Protein AF-A0A937N643-F1 (afdb_monomer)

Structure (mmCIF, N/CA/C/O backbone):
data_AF-A0A937N643-F1
#
_entry.id   AF-A0A937N643-F1
#
loop_
_atom_site.group_PDB
_atom_site.id
_atom_site.type_symbol
_atom_site.label_atom_id
_atom_site.label_alt_id
_atom_site.label_comp_id
_atom_site.label_asym_id
_atom_site.label_entity_id
_atom_site.label_seq_id
_atom_site.pdbx_PDB_ins_code
_atom_site.Cartn_x
_atom_site.Cartn_y
_atom_site.Cartn_z
_atom_site.occupancy
_atom_site.B_iso_or_equiv
_atom_site.auth_seq_id
_atom_site.auth_comp_id
_atom_site.auth_asym_id
_atom_site.auth_atom_id
_atom_site.pdbx_PDB_model_num
ATOM 1 N N . MET A 1 1 ? 47.421 -3.187 11.559 1.00 40.44 1 MET A N 1
ATOM 2 C CA . MET A 1 1 ? 47.440 -1.939 10.768 1.00 40.44 1 MET A CA 1
ATOM 3 C C . MET A 1 1 ? 46.103 -1.271 11.014 1.00 40.44 1 MET A C 1
ATOM 5 O O . MET A 1 1 ? 45.097 -1.935 10.811 1.00 40.44 1 MET A O 1
ATOM 9 N N . GLY A 1 2 ? 46.091 -0.077 11.611 1.00 41.62 2 GLY A N 1
ATOM 10 C CA . GLY A 1 2 ? 44.845 0.588 12.007 1.00 41.62 2 GLY A CA 1
ATOM 11 C C . GLY A 1 2 ? 43.976 0.854 10.784 1.00 41.62 2 GLY A C 1
ATOM 12 O O . GLY A 1 2 ? 44.485 1.358 9.787 1.00 41.62 2 GLY A O 1
ATOM 13 N N . VAL A 1 3 ? 42.703 0.467 10.842 1.00 49.59 3 VAL A N 1
ATOM 14 C CA . VAL A 1 3 ? 41.720 0.837 9.821 1.00 49.59 3 VAL A CA 1
ATOM 15 C C . VAL A 1 3 ? 41.585 2.354 9.898 1.00 49.59 3 VAL A C 1
ATOM 17 O O . VAL A 1 3 ? 41.145 2.881 10.917 1.00 49.59 3 VAL A O 1
ATOM 20 N N . THR A 1 4 ? 42.065 3.064 8.882 1.00 60.88 4 THR A N 1
ATOM 21 C CA . THR A 1 4 ? 41.893 4.514 8.787 1.00 60.88 4 THR A CA 1
ATOM 22 C C . THR A 1 4 ? 40.405 4.801 8.615 1.00 60.88 4 THR A C 1
ATOM 24 O O . THR A 1 4 ? 39.794 4.353 7.649 1.00 60.88 4 THR A O 1
ATOM 27 N N . GLU A 1 5 ? 39.820 5.495 9.586 1.00 80.50 5 GLU A N 1
ATOM 28 C CA . GLU A 1 5 ? 38.404 5.862 9.616 1.00 80.50 5 GLU A CA 1
ATOM 29 C C . GLU A 1 5 ? 38.117 6.935 8.549 1.00 80.50 5 GLU A C 1
ATOM 31 O O . GLU A 1 5 ? 38.726 8.011 8.579 1.00 80.50 5 GLU A O 1
ATOM 36 N N . LEU A 1 6 ? 37.221 6.639 7.600 1.00 92.75 6 LEU A N 1
ATOM 37 C CA . LEU A 1 6 ? 36.897 7.528 6.477 1.00 92.75 6 LEU A CA 1
ATOM 38 C C . LEU A 1 6 ? 36.229 8.809 6.986 1.00 92.75 6 LEU A C 1
ATOM 40 O O . LEU A 1 6 ? 35.323 8.748 7.813 1.00 92.75 6 LEU A O 1
ATOM 44 N N . GLN A 1 7 ? 36.640 9.973 6.493 1.00 95.75 7 GLN A N 1
ATOM 45 C CA . GLN A 1 7 ? 36.078 11.261 6.907 1.00 95.75 7 GLN A CA 1
ATOM 46 C C . GLN A 1 7 ? 35.069 11.769 5.873 1.00 95.75 7 GLN A C 1
ATOM 48 O O . GLN A 1 7 ? 35.402 11.909 4.695 1.00 95.75 7 GLN A O 1
ATOM 53 N N . ALA A 1 8 ? 33.856 12.107 6.311 1.00 97.44 8 ALA A N 1
ATOM 54 C CA . ALA A 1 8 ? 32.819 12.688 5.460 1.00 97.44 8 ALA A CA 1
ATOM 55 C C . ALA A 1 8 ? 32.393 14.082 5.942 1.00 97.44 8 ALA A C 1
ATOM 57 O O . ALA A 1 8 ? 32.330 14.345 7.144 1.00 97.44 8 ALA A O 1
ATOM 58 N N . LEU A 1 9 ? 32.074 14.972 5.003 1.00 97.69 9 LEU A N 1
ATOM 59 C CA . LEU A 1 9 ? 31.457 16.270 5.274 1.00 97.69 9 LEU A CA 1
ATOM 60 C C . LEU A 1 9 ? 30.093 16.342 4.590 1.00 97.69 9 LEU A C 1
ATOM 62 O O . LEU A 1 9 ? 30.014 16.227 3.369 1.00 97.69 9 LEU A O 1
ATOM 66 N N . VAL A 1 10 ? 29.036 16.566 5.368 1.00 97.06 10 VAL A N 1
ATOM 67 C CA . VAL A 1 10 ? 27.673 16.767 4.860 1.00 97.06 10 VAL A CA 1
ATOM 68 C C . VAL A 1 10 ? 27.317 18.250 4.926 1.00 97.06 10 VAL A C 1
ATOM 70 O O . VAL A 1 10 ? 27.268 18.840 6.007 1.00 97.06 10 VAL A O 1
ATOM 73 N N . VAL A 1 11 ? 27.063 18.856 3.771 1.00 96.69 11 VAL A N 1
ATOM 74 C CA . VAL A 1 11 ? 26.755 20.280 3.617 1.00 96.69 11 VAL A CA 1
ATOM 75 C C . VAL A 1 11 ? 25.336 20.422 3.077 1.00 96.69 11 VAL A C 1
ATOM 77 O O . VAL A 1 11 ? 25.053 20.045 1.945 1.00 96.69 11 VAL A O 1
ATOM 80 N N . ASP A 1 12 ? 24.421 20.907 3.903 1.00 92.81 12 ASP A N 1
ATOM 81 C CA . ASP A 1 12 ? 23.005 21.061 3.547 1.00 92.81 12 ASP A CA 1
ATOM 82 C C . ASP A 1 12 ? 22.413 22.127 4.469 1.00 92.81 12 ASP A C 1
ATOM 84 O O . ASP A 1 12 ? 22.783 22.169 5.637 1.00 92.81 12 ASP A O 1
ATOM 88 N N . ASP A 1 13 ? 21.520 22.996 4.018 1.00 89.12 13 ASP A N 1
ATOM 89 C CA . ASP A 1 13 ? 20.919 24.012 4.890 1.00 89.12 13 ASP A CA 1
ATOM 90 C C . ASP A 1 13 ? 19.818 23.423 5.790 1.00 89.12 13 ASP A C 1
ATOM 92 O O . ASP A 1 13 ? 19.571 23.924 6.894 1.00 89.12 13 ASP A O 1
ATOM 96 N N . ASP A 1 14 ? 19.251 22.276 5.407 1.00 86.25 14 ASP A N 1
ATOM 97 C CA . ASP A 1 14 ? 18.283 21.525 6.202 1.00 86.25 14 ASP A CA 1
ATOM 98 C C . ASP A 1 14 ? 18.970 20.682 7.299 1.00 86.25 14 ASP A C 1
ATOM 100 O O . ASP A 1 14 ? 19.648 19.679 7.053 1.00 86.25 14 ASP A O 1
ATOM 104 N N . ALA A 1 15 ? 18.743 21.060 8.562 1.00 82.75 15 ALA A N 1
ATOM 105 C CA . ALA A 1 15 ? 19.311 20.384 9.728 1.00 82.75 15 ALA A CA 1
ATOM 106 C C . ALA A 1 15 ? 18.886 18.911 9.876 1.00 82.75 15 ALA A C 1
ATOM 108 O O . ALA A 1 15 ? 19.636 18.114 10.449 1.00 82.75 15 ALA A O 1
ATOM 109 N N . ILE A 1 16 ? 17.698 18.538 9.391 1.00 78.00 16 ILE A N 1
ATOM 110 C CA . ILE A 1 16 ? 17.205 17.157 9.417 1.00 78.00 16 ILE A CA 1
ATOM 111 C C . ILE A 1 16 ? 17.917 16.347 8.333 1.00 78.00 16 ILE A C 1
ATOM 113 O O . ILE A 1 16 ? 18.412 15.257 8.627 1.00 78.00 16 ILE A O 1
ATOM 117 N N . ALA A 1 17 ? 18.039 16.893 7.118 1.00 79.88 17 ALA A N 1
ATOM 118 C CA . ALA A 1 17 ? 18.770 16.249 6.026 1.00 79.88 17 ALA A CA 1
ATOM 119 C C . ALA A 1 17 ? 20.233 15.984 6.411 1.00 79.88 17 ALA A C 1
ATOM 121 O O . ALA A 1 17 ? 20.710 14.857 6.256 1.00 79.88 17 ALA A O 1
ATOM 122 N N . ARG A 1 18 ? 20.909 16.974 7.018 1.00 92.31 18 ARG A N 1
ATOM 123 C CA . ARG A 1 18 ? 22.280 16.810 7.532 1.00 92.31 18 ARG A CA 1
ATOM 124 C C . ARG A 1 18 ? 22.394 15.652 8.519 1.00 92.31 18 ARG A C 1
ATOM 126 O O . ARG A 1 18 ? 23.261 14.799 8.353 1.00 92.31 18 ARG A O 1
ATOM 133 N N . LYS A 1 19 ? 21.525 15.609 9.538 1.00 84.00 19 LYS A N 1
ATOM 134 C CA . LYS A 1 19 ? 21.563 14.571 10.584 1.00 84.00 19 LYS A CA 1
ATOM 135 C C . LYS A 1 19 ? 21.289 13.178 10.029 1.00 84.00 19 LYS A C 1
ATOM 137 O O . LYS A 1 19 ? 21.971 12.234 10.402 1.00 84.00 19 LYS A O 1
ATOM 142 N N . MET A 1 20 ? 20.310 13.057 9.140 1.00 87.12 20 MET A N 1
ATOM 143 C CA . MET A 1 20 ? 19.926 11.786 8.529 1.00 87.12 20 MET A CA 1
ATOM 144 C C . MET A 1 20 ? 21.042 11.210 7.647 1.00 87.12 20 MET A C 1
ATOM 146 O O . MET A 1 20 ? 21.367 10.030 7.767 1.00 87.12 20 MET A O 1
ATOM 150 N N . LEU A 1 21 ? 21.647 12.032 6.782 1.00 88.44 21 LEU A N 1
ATOM 151 C CA . LEU A 1 21 ? 22.746 11.593 5.917 1.00 88.44 21 LEU A CA 1
ATOM 152 C C . LEU A 1 21 ? 24.004 11.272 6.724 1.00 88.44 21 LEU A C 1
ATOM 154 O O . LEU A 1 21 ? 24.638 10.253 6.465 1.00 88.44 21 LEU A O 1
ATOM 158 N N . ALA A 1 22 ? 24.336 12.101 7.720 1.00 91.19 22 ALA A N 1
ATOM 159 C CA . ALA A 1 22 ? 25.453 11.837 8.621 1.00 91.19 22 ALA A CA 1
ATOM 160 C C . ALA A 1 22 ? 25.264 10.505 9.361 1.00 91.19 22 ALA A C 1
ATOM 162 O O . ALA A 1 22 ? 26.161 9.669 9.334 1.00 91.19 22 ALA A O 1
ATOM 163 N N . PHE A 1 23 ? 24.073 10.262 9.922 1.00 85.31 23 PHE A N 1
ATOM 164 C CA . PHE A 1 23 ? 23.756 9.009 10.609 1.00 85.31 23 PHE A CA 1
ATOM 165 C C . PHE A 1 23 ? 23.906 7.789 9.691 1.00 85.31 23 PHE A C 1
ATOM 167 O O . PHE A 1 23 ? 24.500 6.789 10.087 1.00 85.31 23 PHE A O 1
ATOM 174 N N . ALA A 1 24 ? 23.407 7.861 8.454 1.00 83.50 24 ALA A N 1
ATOM 175 C CA . ALA A 1 24 ? 23.521 6.752 7.510 1.00 83.50 24 ALA A CA 1
ATOM 176 C C . ALA A 1 24 ? 24.969 6.488 7.069 1.00 83.50 24 ALA A C 1
ATOM 178 O O . ALA A 1 24 ? 25.379 5.336 6.962 1.00 83.50 24 ALA A O 1
ATOM 179 N N . LEU A 1 25 ? 25.760 7.542 6.854 1.00 91.19 25 LEU A N 1
ATOM 180 C CA . LEU A 1 25 ? 27.188 7.419 6.561 1.00 91.19 25 LEU A CA 1
ATOM 181 C C . LEU A 1 25 ? 27.968 6.846 7.757 1.00 91.19 25 LEU A C 1
ATOM 183 O O . LEU A 1 25 ? 28.865 6.027 7.566 1.00 91.19 25 LEU A O 1
ATOM 187 N N . GLU A 1 26 ? 27.603 7.199 8.989 1.00 91.62 26 GLU A N 1
ATOM 188 C CA . GLU A 1 26 ? 28.202 6.627 10.202 1.00 91.62 26 GLU A CA 1
ATOM 189 C C . GLU A 1 26 ? 27.971 5.114 10.310 1.00 91.62 26 GLU A C 1
ATOM 191 O O . GLU A 1 26 ? 28.903 4.385 10.655 1.00 91.62 26 GLU A O 1
ATOM 196 N N . GLN A 1 27 ? 26.790 4.612 9.918 1.00 85.00 27 GLN A N 1
ATOM 197 C CA . GLN A 1 27 ? 26.537 3.162 9.840 1.00 85.00 27 GLN A CA 1
ATOM 198 C C . GLN A 1 27 ? 27.440 2.456 8.816 1.00 85.00 27 GLN A C 1
ATOM 200 O O . GLN A 1 27 ? 27.743 1.273 8.960 1.00 85.00 27 GLN A O 1
ATOM 205 N N . GLU A 1 28 ? 27.921 3.185 7.808 1.00 87.12 28 GLU A N 1
ATOM 206 C CA . GLU A 1 28 ? 28.845 2.674 6.796 1.00 87.12 28 GLU A CA 1
ATOM 207 C C . GLU A 1 28 ? 30.329 2.865 7.153 1.00 87.12 28 GLU A C 1
ATOM 209 O O . GLU A 1 28 ? 31.206 2.486 6.367 1.00 87.12 28 GLU A O 1
ATOM 214 N N . GLY A 1 29 ? 30.630 3.368 8.355 1.00 87.69 29 GLY A N 1
ATOM 215 C CA . GLY A 1 29 ? 31.992 3.515 8.872 1.00 87.69 29 GLY A CA 1
ATOM 216 C C . GLY A 1 29 ? 32.662 4.848 8.533 1.00 87.69 29 GLY A C 1
ATOM 217 O O . GLY A 1 29 ? 33.891 4.937 8.573 1.00 87.69 29 GLY A O 1
ATOM 218 N N . PHE A 1 30 ? 31.880 5.873 8.187 1.00 94.06 30 PHE A N 1
ATOM 219 C CA . PHE A 1 30 ? 32.375 7.242 8.075 1.00 94.06 30 PHE A CA 1
ATOM 220 C C . PHE A 1 30 ? 32.294 7.969 9.417 1.00 94.06 30 PHE A C 1
ATOM 222 O O . PHE A 1 30 ? 31.338 7.823 10.170 1.00 94.06 30 PHE A O 1
ATOM 229 N N . ARG A 1 31 ? 33.250 8.856 9.670 1.00 95.25 31 ARG A N 1
ATOM 230 C CA . ARG A 1 31 ? 33.128 9.900 10.680 1.00 95.25 31 ARG A CA 1
ATOM 231 C C . ARG A 1 31 ? 32.659 11.184 10.011 1.00 95.25 31 ARG A C 1
ATOM 233 O O . ARG A 1 31 ? 33.364 11.735 9.162 1.00 95.25 31 ARG A O 1
ATOM 240 N N . CYS A 1 32 ? 31.484 11.660 10.405 1.00 95.88 32 CYS A N 1
ATOM 241 C CA . CYS A 1 32 ? 30.815 12.768 9.736 1.00 95.88 32 CYS A CA 1
ATOM 242 C C . CYS A 1 32 ? 30.996 14.100 10.471 1.00 95.88 32 CYS A C 1
ATOM 244 O O . CYS A 1 32 ? 30.775 14.203 11.674 1.00 95.88 32 CYS A O 1
ATOM 246 N N . ASP A 1 33 ? 31.324 15.143 9.714 1.00 96.75 33 ASP A N 1
ATOM 247 C CA . ASP A 1 33 ? 31.067 16.529 10.093 1.00 96.75 33 ASP A CA 1
ATOM 248 C C . ASP A 1 33 ? 29.900 17.089 9.281 1.00 96.75 33 ASP A C 1
ATOM 250 O O . ASP A 1 33 ? 29.585 16.609 8.192 1.00 96.75 33 ASP A O 1
ATOM 254 N N . SER A 1 34 ? 29.302 18.168 9.783 1.00 96.31 34 SER A N 1
ATOM 255 C CA . SER A 1 34 ? 28.207 18.862 9.110 1.00 96.31 34 SER A CA 1
ATOM 256 C C . SER A 1 34 ? 28.478 20.359 8.954 1.00 96.31 34 SER A C 1
ATOM 258 O O . SER A 1 34 ? 29.017 20.968 9.880 1.00 96.31 34 SER A O 1
ATOM 260 N N . ALA A 1 35 ? 28.044 20.961 7.850 1.00 95.19 35 ALA A N 1
ATOM 261 C CA . ALA A 1 35 ? 28.068 22.407 7.611 1.00 95.19 35 ALA A CA 1
ATOM 262 C C . ALA A 1 35 ? 26.730 22.883 7.026 1.00 95.19 35 ALA A C 1
ATOM 264 O O . ALA A 1 35 ? 26.075 22.136 6.307 1.00 95.19 35 ALA A O 1
ATOM 265 N N . GLU A 1 36 ? 26.314 24.108 7.348 1.00 92.38 36 GLU A N 1
ATOM 266 C CA . GLU A 1 36 ? 25.005 24.642 6.917 1.00 92.38 36 GLU A CA 1
ATOM 267 C C . GLU A 1 36 ? 25.047 25.330 5.546 1.00 92.38 36 GLU A C 1
ATOM 269 O O . GLU A 1 36 ? 24.014 25.549 4.921 1.00 92.38 36 GLU A O 1
ATOM 274 N N . ASP A 1 37 ? 26.246 25.683 5.084 1.00 90.94 37 ASP A N 1
ATOM 275 C CA . ASP A 1 37 ? 26.493 26.312 3.794 1.00 90.94 37 ASP A CA 1
ATOM 276 C C . ASP A 1 37 ? 27.933 26.062 3.315 1.00 90.94 37 ASP A C 1
ATOM 278 O O . ASP A 1 37 ? 28.770 25.496 4.031 1.00 90.94 37 ASP A O 1
ATOM 282 N N . GLY A 1 38 ? 28.241 26.510 2.094 1.00 89.62 38 GLY A N 1
ATOM 283 C CA . GLY A 1 38 ? 29.571 26.349 1.518 1.00 89.62 38 GLY A CA 1
ATOM 284 C C . GLY A 1 38 ? 30.685 27.132 2.229 1.00 89.62 38 GLY A C 1
ATOM 285 O O . GLY A 1 38 ? 31.834 26.712 2.152 1.00 89.62 38 GLY A O 1
ATOM 286 N N . LEU A 1 39 ? 30.393 28.226 2.946 1.00 90.31 39 LEU A N 1
ATOM 287 C CA . LEU A 1 39 ? 31.427 28.986 3.668 1.00 90.31 39 LEU A CA 1
ATOM 288 C C . LEU A 1 39 ? 31.867 28.246 4.935 1.00 90.31 39 LEU A C 1
ATOM 290 O O . LEU A 1 39 ? 33.060 28.154 5.230 1.00 90.31 39 LEU A O 1
ATOM 294 N N . GLN A 1 40 ? 30.910 27.681 5.675 1.00 95.31 40 GLN A N 1
ATOM 295 C CA . GLN A 1 40 ? 31.212 26.796 6.798 1.00 95.31 40 GLN A CA 1
ATOM 296 C C . GLN A 1 40 ? 31.934 25.528 6.329 1.00 95.31 40 GLN A C 1
ATOM 298 O O . GLN A 1 40 ? 32.828 25.038 7.026 1.00 95.31 40 GLN A O 1
ATOM 303 N N . ALA A 1 41 ? 31.574 25.009 5.150 1.00 94.50 41 ALA A N 1
ATOM 304 C CA . ALA A 1 41 ? 32.268 23.881 4.544 1.00 94.50 41 ALA A CA 1
ATOM 305 C C . ALA A 1 41 ? 33.738 24.218 4.245 1.00 94.50 41 ALA A C 1
ATOM 307 O O . ALA A 1 41 ? 34.616 23.469 4.671 1.00 94.50 41 ALA A O 1
ATOM 308 N N . ASP A 1 42 ? 34.027 25.365 3.620 1.00 92.31 42 ASP A N 1
ATOM 309 C CA . ASP A 1 42 ? 35.401 25.815 3.343 1.00 92.31 42 ASP A CA 1
ATOM 310 C C . ASP A 1 42 ? 36.243 25.904 4.623 1.00 92.31 42 ASP A C 1
ATOM 312 O O . ASP A 1 42 ? 37.370 25.406 4.676 1.00 92.31 42 ASP A O 1
ATOM 316 N N . ALA A 1 43 ? 35.682 26.485 5.692 1.00 92.62 43 ALA A N 1
ATOM 317 C CA . ALA A 1 43 ? 36.364 26.600 6.980 1.00 92.62 43 ALA A CA 1
ATOM 318 C C . ALA A 1 43 ? 36.733 25.229 7.573 1.00 92.62 43 ALA A C 1
ATOM 320 O O . ALA A 1 43 ? 37.765 25.098 8.232 1.00 92.62 43 ALA A O 1
ATOM 321 N N . LYS A 1 44 ? 35.906 24.204 7.333 1.00 94.31 44 LYS A N 1
ATOM 322 C CA . LYS A 1 44 ? 36.156 22.820 7.755 1.00 94.31 44 LYS A CA 1
ATOM 323 C C . LYS A 1 44 ? 37.165 22.108 6.861 1.00 94.31 44 LYS A C 1
ATOM 325 O O . LYS A 1 44 ? 38.026 21.403 7.383 1.00 94.31 44 LYS A O 1
ATOM 330 N N . ILE A 1 45 ? 37.083 22.301 5.547 1.00 94.50 45 ILE A N 1
ATOM 331 C CA . ILE A 1 45 ? 38.016 21.729 4.564 1.00 94.50 45 ILE A CA 1
ATOM 332 C C . ILE A 1 45 ? 39.432 22.294 4.767 1.00 94.50 45 ILE A C 1
ATOM 334 O O . ILE A 1 45 ? 40.414 21.571 4.632 1.00 94.50 45 ILE A O 1
ATOM 338 N N . ALA A 1 46 ? 39.556 23.556 5.187 1.00 91.25 46 ALA A N 1
ATOM 339 C CA . ALA A 1 46 ? 40.843 24.159 5.534 1.00 91.25 46 ALA A CA 1
ATOM 340 C C . ALA A 1 46 ? 41.498 23.540 6.785 1.00 91.25 46 ALA A C 1
ATOM 342 O O . ALA A 1 46 ? 42.715 23.615 6.947 1.00 91.25 46 ALA A O 1
ATOM 343 N N . GLN A 1 47 ? 40.708 22.943 7.684 1.00 91.00 47 GLN A N 1
ATOM 344 C CA . GLN A 1 47 ? 41.204 22.349 8.931 1.00 91.00 47 GLN A CA 1
ATOM 345 C C . GLN A 1 47 ? 41.614 20.885 8.768 1.00 91.00 47 GLN A C 1
ATOM 347 O O . GLN A 1 47 ? 42.480 20.410 9.503 1.00 91.00 47 GLN A O 1
ATOM 352 N N . ARG A 1 48 ? 40.983 20.152 7.842 1.00 89.88 48 ARG A N 1
ATOM 353 C CA . ARG A 1 48 ? 41.262 18.732 7.607 1.00 89.88 48 ARG A CA 1
ATOM 354 C C . ARG A 1 48 ? 40.800 18.262 6.234 1.00 89.88 48 ARG A C 1
ATOM 356 O O . ARG A 1 48 ? 39.868 18.810 5.655 1.00 89.88 48 ARG A O 1
ATOM 363 N N . ALA A 1 49 ? 41.421 17.184 5.767 1.00 90.69 49 ALA A N 1
ATOM 364 C CA . ALA A 1 49 ? 40.995 16.487 4.563 1.00 90.69 49 ALA A CA 1
ATOM 365 C C . ALA A 1 49 ? 39.757 15.616 4.828 1.00 90.69 49 ALA A C 1
ATOM 367 O O . ALA A 1 49 ? 39.599 15.057 5.916 1.00 90.69 49 ALA A O 1
ATOM 368 N N . TYR A 1 50 ? 38.924 15.481 3.799 1.00 95.50 50 TYR A N 1
ATOM 369 C CA . TYR A 1 50 ? 37.774 14.585 3.760 1.00 95.50 50 TYR A CA 1
ATOM 370 C C . TYR A 1 50 ? 37.962 13.570 2.634 1.00 95.50 50 TYR A C 1
ATOM 372 O O . TYR A 1 50 ? 38.561 13.891 1.610 1.00 95.50 50 TYR A O 1
ATOM 380 N N . ASP A 1 51 ? 37.444 12.360 2.817 1.00 95.31 51 ASP A N 1
ATOM 381 C CA . ASP A 1 51 ? 37.366 11.338 1.770 1.00 95.31 51 ASP A CA 1
ATOM 382 C C . ASP A 1 51 ? 36.098 11.516 0.922 1.00 95.31 51 ASP A C 1
ATOM 384 O O . ASP A 1 51 ? 36.085 11.188 -0.265 1.00 95.31 51 ASP A O 1
ATOM 388 N N . LEU A 1 52 ? 35.044 12.071 1.529 1.00 97.00 52 LEU A N 1
ATOM 389 C CA . LEU A 1 52 ? 33.739 12.310 0.924 1.00 97.00 52 LEU A CA 1
ATOM 390 C C . LEU A 1 52 ? 33.214 13.698 1.307 1.00 97.00 52 LEU A C 1
ATOM 392 O O . LEU A 1 52 ? 33.184 14.056 2.484 1.00 97.00 52 LEU A O 1
ATOM 396 N N . VAL A 1 53 ? 32.722 14.451 0.327 1.00 97.62 53 VAL A N 1
ATOM 397 C CA . VAL A 1 53 ? 31.913 15.650 0.556 1.00 97.62 53 VAL A CA 1
ATOM 398 C C . VAL A 1 53 ? 30.571 15.485 -0.139 1.00 97.62 53 VAL A C 1
ATOM 400 O O . VAL A 1 53 ? 30.499 15.258 -1.346 1.00 97.62 53 VAL A O 1
ATOM 403 N N . VAL A 1 54 ? 29.507 15.615 0.642 1.00 96.50 54 VAL A N 1
ATOM 404 C CA . VAL A 1 54 ? 28.122 15.612 0.181 1.00 96.50 54 VAL A CA 1
ATOM 405 C C . VAL A 1 54 ? 27.605 17.033 0.292 1.00 96.50 54 VAL A C 1
ATOM 407 O O . VAL A 1 54 ? 27.664 17.598 1.380 1.00 96.50 54 VAL A O 1
ATOM 410 N N . THR A 1 55 ? 27.104 17.623 -0.791 1.00 95.50 55 THR A N 1
ATOM 411 C CA . THR A 1 55 ? 26.612 19.009 -0.755 1.00 95.50 55 THR A CA 1
ATOM 412 C C . THR A 1 55 ? 25.270 19.180 -1.449 1.00 95.50 55 THR A C 1
ATOM 414 O O . THR A 1 55 ? 25.077 18.696 -2.565 1.00 95.50 55 THR A O 1
ATOM 417 N N . ASP A 1 56 ? 24.359 19.927 -0.825 1.00 91.69 56 ASP A N 1
ATOM 418 C CA . ASP A 1 56 ? 23.172 20.434 -1.509 1.00 91.69 56 ASP A CA 1
ATOM 419 C C . ASP A 1 56 ? 23.542 21.551 -2.486 1.00 91.69 56 ASP A C 1
ATOM 421 O O . ASP A 1 56 ? 24.446 22.349 -2.243 1.00 91.69 56 ASP A O 1
ATOM 425 N N . LEU A 1 57 ? 22.867 21.587 -3.635 1.00 86.19 57 LEU A N 1
ATOM 426 C CA . LEU A 1 57 ? 23.160 22.547 -4.696 1.00 86.19 57 LEU A CA 1
ATOM 427 C C . LEU A 1 57 ? 22.718 23.974 -4.334 1.00 86.19 57 LEU A C 1
ATOM 429 O O . LEU A 1 57 ? 23.393 24.931 -4.716 1.00 86.19 57 LEU A O 1
ATOM 433 N N . LYS A 1 58 ? 21.611 24.125 -3.597 1.00 82.31 58 LYS A N 1
ATOM 434 C CA . LYS A 1 58 ? 21.007 25.397 -3.184 1.00 82.31 58 LYS A CA 1
ATOM 435 C C . LYS A 1 58 ? 21.058 25.549 -1.668 1.00 82.31 58 LYS A C 1
ATOM 437 O O . LYS A 1 58 ? 20.110 25.258 -0.959 1.00 82.31 58 LYS A O 1
ATOM 442 N N . MET A 1 59 ? 22.139 26.160 -1.214 1.00 85.44 59 MET A N 1
ATOM 443 C CA . MET A 1 59 ? 22.334 26.560 0.180 1.00 85.44 59 MET A CA 1
ATOM 444 C C . MET A 1 59 ? 22.470 28.089 0.270 1.00 85.44 59 MET A C 1
ATOM 446 O O . MET A 1 59 ? 22.802 28.713 -0.749 1.00 85.44 59 MET A O 1
ATOM 450 N N . PRO A 1 60 ? 22.225 28.721 1.433 1.00 70.62 60 PRO A N 1
ATOM 451 C CA . PRO A 1 60 ? 22.469 30.147 1.625 1.00 70.62 60 PRO A CA 1
ATOM 452 C C . PRO A 1 60 ? 23.965 30.480 1.494 1.00 70.62 60 PRO A C 1
ATOM 454 O O . PRO A 1 60 ? 24.825 29.615 1.613 1.00 70.62 60 PRO A O 1
ATOM 457 N N . ASN A 1 61 ? 24.290 31.754 1.258 1.00 83.81 61 ASN A N 1
ATOM 458 C CA . ASN A 1 61 ? 25.664 32.253 1.104 1.00 83.81 61 ASN A CA 1
ATOM 459 C C . ASN A 1 61 ? 26.418 31.645 -0.096 1.00 83.81 61 ASN A C 1
ATOM 461 O O . ASN A 1 61 ? 26.337 32.180 -1.201 1.00 83.81 61 ASN A O 1
ATOM 465 N N . LYS A 1 62 ? 27.156 30.545 0.107 1.00 82.38 62 LYS A N 1
ATOM 466 C CA . LYS A 1 62 ? 27.902 29.840 -0.944 1.00 82.38 62 LYS A CA 1
ATOM 467 C C . LYS A 1 62 ? 27.154 28.566 -1.332 1.00 82.38 62 LYS A C 1
ATOM 469 O O . LYS A 1 62 ? 27.038 27.636 -0.536 1.00 82.38 62 LYS A O 1
ATOM 474 N N . HIS A 1 63 ? 26.673 28.538 -2.572 1.00 85.62 63 HIS A N 1
ATOM 475 C CA . HIS A 1 63 ? 25.939 27.414 -3.151 1.00 85.62 63 HIS A CA 1
ATOM 476 C C . HIS A 1 63 ? 26.832 26.181 -3.374 1.00 85.62 63 HIS A C 1
ATOM 478 O O . HIS A 1 63 ? 28.044 26.304 -3.578 1.00 85.62 63 HIS A O 1
ATOM 484 N N . GLY A 1 64 ? 26.221 24.991 -3.417 1.00 85.81 64 GLY A N 1
ATOM 485 C CA . GLY A 1 64 ? 26.944 23.726 -3.593 1.00 85.81 64 GLY A CA 1
ATOM 486 C C . GLY A 1 64 ? 27.662 23.601 -4.929 1.00 85.81 64 GLY A C 1
ATOM 487 O O . GLY A 1 64 ? 28.695 22.947 -5.000 1.00 85.81 64 GLY A O 1
ATOM 488 N N . HIS A 1 65 ? 27.175 24.278 -5.977 1.00 89.19 65 HIS A N 1
ATOM 489 C CA . HIS A 1 65 ? 27.878 24.339 -7.263 1.00 89.19 65 HIS A CA 1
ATOM 490 C C . HIS A 1 65 ? 29.267 24.967 -7.107 1.00 89.19 65 HIS A C 1
ATOM 492 O O . HIS A 1 65 ? 30.263 24.357 -7.487 1.00 89.19 65 HIS A O 1
ATOM 498 N N . SER A 1 66 ? 29.346 26.147 -6.484 1.00 88.88 66 SER A N 1
ATOM 499 C CA . SER A 1 66 ? 30.617 26.841 -6.258 1.00 88.88 66 SER A CA 1
ATOM 500 C C . SER A 1 66 ? 31.536 26.043 -5.335 1.00 88.88 66 SER A C 1
ATOM 502 O O . SER A 1 66 ? 32.726 25.940 -5.607 1.00 88.88 66 SER A O 1
ATOM 504 N N . LEU A 1 67 ? 30.982 25.424 -4.285 1.00 91.62 67 LEU A N 1
ATOM 505 C CA . LEU A 1 67 ? 31.744 24.536 -3.405 1.00 91.62 67 LEU A CA 1
ATOM 506 C C . LEU A 1 67 ? 32.335 23.339 -4.168 1.00 91.62 67 LEU A C 1
ATOM 508 O O . LEU A 1 67 ? 33.513 23.037 -4.008 1.00 91.62 67 LEU A O 1
ATOM 512 N N . ALA A 1 68 ? 31.550 22.680 -5.022 1.00 91.31 68 ALA A N 1
ATOM 513 C CA . ALA A 1 68 ? 32.015 21.546 -5.816 1.00 91.31 68 ALA A CA 1
ATOM 514 C C . ALA A 1 68 ? 33.116 21.941 -6.811 1.00 91.31 68 ALA A C 1
ATOM 516 O O . ALA A 1 68 ? 34.093 21.210 -6.962 1.00 91.31 68 ALA A O 1
ATOM 517 N N . VAL A 1 69 ? 32.996 23.107 -7.454 1.00 90.75 69 VAL A N 1
ATOM 518 C CA . VAL A 1 69 ? 34.036 23.638 -8.349 1.00 90.75 69 VAL A CA 1
ATOM 519 C C . VAL A 1 69 ? 35.350 23.873 -7.599 1.00 90.75 69 VAL A C 1
ATOM 521 O O . VAL A 1 69 ? 36.405 23.494 -8.105 1.00 90.75 69 VAL A O 1
ATOM 524 N N . ASP A 1 70 ? 35.296 24.435 -6.391 1.00 91.19 70 ASP A N 1
ATOM 525 C CA . ASP A 1 70 ? 36.494 24.674 -5.579 1.00 91.19 70 ASP A CA 1
ATOM 526 C C . ASP A 1 70 ? 37.141 23.361 -5.115 1.00 91.19 70 ASP A C 1
ATOM 528 O O . ASP A 1 70 ? 38.361 23.204 -5.197 1.00 91.19 70 ASP A O 1
ATOM 532 N N . LEU A 1 71 ? 36.327 22.386 -4.697 1.00 93.31 71 LEU A N 1
ATOM 533 C CA . LEU A 1 71 ? 36.790 21.051 -4.309 1.00 93.31 71 LEU A CA 1
ATOM 534 C C . LEU A 1 71 ? 37.492 20.326 -5.462 1.00 93.31 71 LEU A C 1
ATOM 536 O O . LEU A 1 71 ? 38.533 19.709 -5.251 1.00 93.31 71 LEU A O 1
ATOM 540 N N . LEU A 1 72 ? 36.963 20.431 -6.685 1.00 91.19 72 LEU A N 1
ATOM 541 C CA . LEU A 1 72 ? 37.576 19.853 -7.885 1.00 91.19 72 LEU A CA 1
ATOM 542 C C . LEU A 1 72 ? 38.927 20.492 -8.239 1.00 91.19 72 LEU A C 1
ATOM 544 O O . LEU A 1 72 ? 39.749 19.851 -8.890 1.00 91.19 72 LEU A O 1
ATOM 548 N N . GLY A 1 73 ? 39.171 21.732 -7.807 1.00 88.69 73 GLY A N 1
ATOM 549 C CA . GLY A 1 73 ? 40.445 22.431 -7.987 1.00 88.69 73 GLY A CA 1
ATOM 550 C C . GLY A 1 73 ? 41.547 22.012 -7.006 1.00 88.69 73 GLY A C 1
ATOM 551 O O . GLY A 1 73 ? 42.682 22.472 -7.137 1.00 88.69 73 GLY A O 1
ATOM 552 N N . MET A 1 74 ? 41.243 21.165 -6.018 1.00 90.38 74 MET A N 1
ATOM 553 C CA . MET A 1 74 ? 42.224 20.690 -5.042 1.00 90.38 74 MET A CA 1
ATOM 554 C C . MET A 1 74 ? 43.226 19.717 -5.678 1.00 90.38 74 MET A C 1
ATOM 556 O O . MET A 1 74 ? 42.888 18.947 -6.569 1.00 90.38 74 MET A O 1
ATOM 560 N N . GLU A 1 75 ? 44.456 19.672 -5.157 1.00 84.31 75 GLU A N 1
ATOM 561 C CA . GLU A 1 75 ? 45.475 18.700 -5.599 1.00 84.31 75 GLU A CA 1
ATOM 562 C C . GLU A 1 75 ? 45.017 17.244 -5.381 1.00 84.31 75 GLU A C 1
ATOM 564 O O . GLU A 1 75 ? 45.368 16.336 -6.135 1.00 84.31 75 GLU A O 1
ATOM 569 N N . ARG A 1 76 ? 44.213 17.021 -4.334 1.00 86.00 76 ARG A N 1
ATOM 570 C CA . ARG A 1 76 ? 43.584 15.738 -4.007 1.00 86.00 76 ARG A CA 1
ATOM 571 C C . ARG A 1 76 ? 42.112 15.969 -3.675 1.00 86.00 76 ARG A C 1
ATOM 573 O O . ARG A 1 76 ? 41.788 16.132 -2.498 1.00 86.00 76 ARG A O 1
ATOM 580 N N . PRO A 1 77 ? 41.238 16.029 -4.690 1.00 90.56 77 PRO A N 1
ATOM 581 C CA . PRO A 1 77 ? 39.819 16.242 -4.461 1.00 90.56 77 PRO A CA 1
ATOM 582 C C . PRO A 1 77 ? 39.206 15.022 -3.746 1.00 90.56 77 PRO A C 1
ATOM 584 O O . PRO A 1 77 ? 39.559 13.884 -4.094 1.00 90.56 77 PRO A O 1
ATOM 587 N N . PRO A 1 78 ? 38.301 15.234 -2.769 1.00 94.50 78 PRO A N 1
ATOM 588 C CA . PRO A 1 78 ? 37.501 14.159 -2.183 1.00 94.50 78 PRO A CA 1
ATOM 589 C C . PRO A 1 78 ? 36.581 13.532 -3.239 1.00 94.50 78 PRO A C 1
ATOM 591 O O . PRO A 1 78 ? 36.451 14.054 -4.346 1.00 94.50 78 PRO A O 1
ATOM 594 N N . VAL A 1 79 ? 35.894 12.443 -2.887 1.00 95.44 79 VAL A N 1
ATOM 595 C CA . VAL A 1 79 ? 34.678 12.070 -3.620 1.00 95.44 79 VAL A CA 1
ATOM 596 C C . VAL A 1 79 ? 33.641 13.164 -3.401 1.00 95.44 79 VAL A C 1
ATOM 598 O O . VAL A 1 79 ? 33.345 13.509 -2.256 1.00 95.44 79 VAL A O 1
ATOM 601 N N . ILE A 1 80 ? 33.087 13.709 -4.479 1.00 95.19 80 ILE A N 1
ATOM 602 C CA . ILE A 1 80 ? 32.103 14.791 -4.422 1.00 95.19 80 ILE A CA 1
ATOM 603 C C . ILE A 1 80 ? 30.756 14.251 -4.882 1.00 95.19 80 ILE A C 1
ATOM 605 O O . ILE A 1 80 ? 30.593 13.862 -6.037 1.00 95.19 80 ILE A O 1
ATOM 609 N N . VAL A 1 81 ? 29.780 14.271 -3.979 1.00 94.25 81 VAL A N 1
ATOM 610 C CA . VAL A 1 81 ? 28.396 13.895 -4.268 1.00 94.25 81 VAL A CA 1
ATOM 611 C C . VAL A 1 81 ? 27.505 15.117 -4.116 1.00 94.25 81 VAL A C 1
ATOM 613 O O . VAL A 1 81 ? 27.430 15.725 -3.048 1.00 94.25 81 VAL A O 1
ATOM 616 N N . ILE A 1 82 ? 26.782 15.464 -5.175 1.00 89.69 82 ILE A N 1
ATOM 617 C CA . ILE A 1 82 ? 25.746 16.495 -5.097 1.00 89.69 82 ILE A CA 1
ATOM 618 C C . ILE A 1 82 ? 24.455 15.832 -4.641 1.00 89.69 82 ILE A C 1
ATOM 620 O O . ILE A 1 82 ? 23.983 14.913 -5.297 1.00 89.69 82 ILE A O 1
ATOM 624 N N . HIS A 1 83 ? 23.870 16.301 -3.544 1.00 87.06 83 HIS A N 1
ATOM 625 C CA . HIS A 1 83 ? 22.589 15.818 -3.038 1.00 87.06 83 HIS A CA 1
ATOM 626 C C . HIS A 1 83 ? 21.539 16.922 -3.143 1.00 87.06 83 HIS A C 1
ATOM 628 O O . HIS A 1 83 ? 21.476 17.778 -2.272 1.00 87.06 83 HIS A O 1
ATOM 634 N N . THR A 1 84 ? 20.731 16.952 -4.206 1.00 81.44 84 THR A N 1
ATOM 635 C CA . THR A 1 84 ? 19.923 18.145 -4.524 1.00 81.44 84 THR A CA 1
ATOM 636 C C . THR A 1 84 ? 18.470 17.868 -4.892 1.00 81.44 84 THR A C 1
ATOM 638 O O . THR A 1 84 ? 18.152 16.857 -5.503 1.00 81.44 84 THR A O 1
ATOM 641 N N . SER A 1 85 ? 17.573 18.797 -4.553 1.00 72.50 85 SER A N 1
ATOM 642 C CA . SER A 1 85 ? 16.192 18.853 -5.062 1.00 72.50 85 SER A CA 1
ATOM 643 C C . SER A 1 85 ? 16.061 19.644 -6.373 1.00 72.50 85 SER A C 1
ATOM 645 O O . SER A 1 85 ? 14.966 19.760 -6.923 1.00 72.50 85 SER A O 1
ATOM 647 N N . VAL A 1 86 ? 17.158 20.230 -6.863 1.00 69.50 86 VAL A N 1
ATOM 648 C CA . VAL A 1 86 ? 17.178 21.082 -8.053 1.00 69.50 86 VAL A CA 1
ATOM 649 C C . VAL A 1 86 ? 17.363 20.230 -9.300 1.00 69.50 86 VAL A C 1
ATOM 651 O O . VAL A 1 86 ? 18.457 19.730 -9.554 1.00 69.50 86 VAL A O 1
ATOM 654 N N . ASP A 1 87 ? 16.312 20.134 -10.109 1.00 66.00 87 ASP A N 1
ATOM 655 C CA . ASP A 1 87 ? 16.390 19.567 -11.456 1.00 66.00 87 ASP A CA 1
ATOM 656 C C . ASP A 1 87 ? 16.736 20.667 -12.476 1.00 66.00 87 ASP A C 1
ATOM 658 O O . ASP A 1 87 ? 15.867 21.291 -13.087 1.00 66.00 87 ASP A O 1
ATOM 662 N N . ASP A 1 88 ? 18.032 20.966 -12.595 1.00 72.50 88 ASP A N 1
ATOM 663 C CA . ASP A 1 88 ? 18.577 21.804 -13.667 1.00 72.50 88 ASP A CA 1
ATOM 664 C C . ASP A 1 88 ? 19.552 20.969 -14.517 1.00 72.50 88 ASP A C 1
ATOM 666 O O . ASP A 1 88 ? 20.724 20.804 -14.148 1.00 72.50 88 ASP A O 1
ATOM 670 N N . PRO A 1 89 ? 19.103 20.452 -15.678 1.00 70.50 89 PRO A N 1
ATOM 671 C CA . PRO A 1 89 ? 19.924 19.634 -16.567 1.00 70.50 89 PRO A CA 1
ATOM 672 C C . PRO A 1 89 ? 21.187 20.332 -17.086 1.00 70.50 89 PRO A C 1
ATOM 674 O O . PRO A 1 89 ? 22.134 19.662 -17.493 1.00 70.50 89 PRO A O 1
ATOM 677 N N . ARG A 1 90 ? 21.231 21.673 -17.115 1.00 73.38 90 ARG A N 1
ATOM 678 C CA . ARG A 1 90 ? 22.426 22.412 -17.555 1.00 73.38 90 ARG A CA 1
ATOM 679 C C . ARG A 1 90 ? 23.467 22.451 -16.448 1.00 73.38 90 ARG A C 1
ATOM 681 O O . ARG A 1 90 ? 24.640 22.204 -16.713 1.00 73.38 90 ARG A O 1
ATOM 688 N N . LEU A 1 91 ? 23.028 22.736 -15.226 1.00 72.69 91 LEU A N 1
ATOM 689 C CA . LEU A 1 91 ? 23.891 22.840 -14.053 1.00 72.69 91 LEU A CA 1
ATOM 690 C C . LEU A 1 91 ? 24.479 21.480 -13.657 1.00 72.69 91 LEU A C 1
ATOM 692 O O . LEU A 1 91 ? 25.666 21.365 -13.363 1.00 72.69 91 LEU A O 1
ATOM 696 N N . THR A 1 92 ? 23.659 20.434 -13.709 1.00 76.12 92 THR A N 1
ATOM 697 C CA . THR A 1 92 ? 24.068 19.058 -13.395 1.00 76.12 92 THR A CA 1
ATOM 698 C C . THR A 1 92 ? 24.995 18.494 -14.471 1.00 76.12 92 THR A C 1
ATOM 700 O O . THR A 1 92 ? 26.019 17.895 -14.144 1.00 76.12 92 THR A O 1
ATOM 703 N N . LYS A 1 93 ? 24.730 18.776 -15.756 1.00 76.31 93 LYS A N 1
ATOM 704 C CA . LYS A 1 93 ? 25.647 18.435 -16.856 1.00 76.31 93 LYS A CA 1
ATOM 705 C C . LYS A 1 93 ? 26.992 19.158 -16.746 1.00 76.31 93 LYS A C 1
ATOM 707 O O . LYS A 1 93 ? 28.017 18.531 -17.004 1.00 76.31 93 LYS A O 1
ATOM 712 N N . ASP A 1 94 ? 27.005 20.437 -16.361 1.00 83.62 94 ASP A N 1
ATOM 713 C CA . ASP A 1 94 ? 28.246 21.184 -16.104 1.00 83.62 94 ASP A CA 1
ATOM 714 C C . ASP A 1 94 ? 29.061 20.514 -14.986 1.00 83.62 94 ASP A C 1
ATOM 716 O O . ASP A 1 94 ? 30.221 20.173 -15.208 1.00 83.62 94 ASP A O 1
ATOM 720 N N . LEU A 1 95 ? 28.446 20.212 -13.839 1.00 84.31 95 LEU A N 1
ATOM 721 C CA . LEU A 1 95 ? 29.120 19.552 -12.712 1.00 84.31 95 LEU A CA 1
ATOM 722 C C . LEU A 1 95 ? 29.674 18.164 -13.063 1.00 84.31 95 LEU A C 1
ATOM 724 O O . LEU A 1 95 ? 30.836 17.881 -12.769 1.00 84.31 95 LEU A O 1
ATOM 728 N N . MET A 1 96 ? 28.894 17.328 -13.754 1.00 84.56 96 MET A N 1
ATOM 729 C CA . MET A 1 96 ? 29.369 16.016 -14.214 1.00 84.56 96 MET A CA 1
ATOM 730 C C . MET A 1 96 ? 30.524 16.157 -15.210 1.00 84.56 96 MET A C 1
ATOM 732 O O . MET A 1 96 ? 31.518 15.445 -15.109 1.00 84.56 96 MET A O 1
ATOM 736 N N . SER A 1 97 ? 30.449 17.119 -16.139 1.00 79.88 97 SER A N 1
ATOM 737 C CA . SER A 1 97 ? 31.532 17.366 -17.102 1.00 79.88 97 SER A CA 1
ATOM 738 C C . SER A 1 97 ? 32.832 17.857 -16.454 1.00 79.88 97 SER A C 1
ATOM 740 O O . SER A 1 97 ? 33.904 17.693 -17.033 1.00 79.88 97 SER A O 1
ATOM 742 N N . ARG A 1 98 ? 32.747 18.434 -15.248 1.00 86.56 98 ARG A N 1
ATOM 743 C CA . ARG A 1 98 ? 33.893 18.887 -14.448 1.00 86.56 98 ARG A CA 1
ATOM 744 C C . ARG A 1 98 ? 34.486 17.793 -13.558 1.00 86.56 98 ARG A C 1
ATOM 746 O O . ARG A 1 98 ? 35.560 18.007 -13.005 1.00 86.56 98 ARG A O 1
ATOM 753 N N . GLY A 1 99 ? 33.826 16.640 -13.440 1.00 85.69 99 GLY A N 1
ATOM 754 C CA . GLY A 1 99 ? 34.342 15.483 -12.706 1.00 85.69 99 GLY A CA 1
ATOM 755 C C . GLY A 1 99 ? 33.811 15.314 -11.282 1.00 85.69 99 GLY A C 1
ATOM 756 O O . GLY A 1 99 ? 34.469 14.650 -10.484 1.00 85.69 99 GLY A O 1
ATOM 757 N N . VAL A 1 100 ? 32.646 15.890 -10.957 1.00 89.75 100 VAL A N 1
ATOM 758 C CA . VAL A 1 100 ? 31.865 15.457 -9.784 1.00 89.75 100 VAL A CA 1
ATOM 759 C C . VAL A 1 100 ? 31.570 13.958 -9.908 1.00 89.75 100 VAL A C 1
ATOM 761 O O . VAL A 1 100 ? 31.197 13.495 -10.985 1.00 89.75 100 VAL A O 1
ATOM 764 N N . ASP A 1 101 ? 31.741 13.206 -8.820 1.00 91.88 101 ASP A N 1
ATOM 765 C CA . ASP A 1 101 ? 31.643 11.742 -8.835 1.00 91.88 101 ASP A CA 1
ATOM 766 C C . ASP A 1 101 ? 30.212 11.243 -9.031 1.00 91.88 101 ASP A C 1
ATOM 768 O O . ASP A 1 101 ? 30.000 10.207 -9.661 1.00 91.88 101 ASP A O 1
ATOM 772 N N . ASP A 1 102 ? 29.233 11.953 -8.466 1.00 89.25 102 ASP A N 1
ATOM 773 C CA . ASP A 1 102 ? 27.829 11.587 -8.595 1.00 89.25 102 ASP A CA 1
ATOM 774 C C . ASP A 1 102 ? 26.884 12.749 -8.269 1.00 89.25 102 ASP A C 1
ATOM 776 O O . ASP A 1 102 ? 27.195 13.650 -7.482 1.00 89.25 102 ASP A O 1
ATOM 780 N N . ILE A 1 103 ? 25.682 12.688 -8.837 1.00 83.69 103 ILE A N 1
ATOM 781 C CA . ILE A 1 103 ? 24.572 13.582 -8.502 1.00 83.69 103 ILE A CA 1
ATOM 782 C C . ILE A 1 103 ? 23.399 12.710 -8.073 1.00 83.69 103 ILE A C 1
ATOM 784 O O . ILE A 1 103 ? 22.855 11.931 -8.853 1.00 83.69 103 ILE A O 1
ATOM 788 N N . MET A 1 104 ? 23.006 12.851 -6.814 1.00 81.69 104 MET A N 1
ATOM 789 C CA . MET A 1 104 ? 21.893 12.144 -6.206 1.00 81.69 104 MET A CA 1
ATOM 790 C C . MET A 1 104 ? 20.755 13.126 -5.936 1.00 81.69 104 MET A C 1
ATOM 792 O O . MET A 1 104 ? 20.914 14.126 -5.235 1.00 81.69 104 MET A O 1
ATOM 796 N N . TYR A 1 105 ? 19.586 12.848 -6.497 1.00 75.75 105 TYR A N 1
ATOM 797 C CA . TYR A 1 105 ? 18.439 13.733 -6.351 1.00 75.75 105 TYR A CA 1
ATOM 798 C C . TYR A 1 105 ? 17.658 13.409 -5.075 1.00 75.75 105 TYR A C 1
ATOM 800 O O . TYR A 1 105 ? 17.353 12.250 -4.800 1.00 75.75 105 TYR A O 1
ATOM 808 N N . LYS A 1 106 ? 17.334 14.444 -4.294 1.00 73.31 106 LYS A N 1
ATOM 809 C CA . LYS A 1 106 ? 16.480 14.355 -3.104 1.00 73.31 106 LYS A CA 1
ATOM 810 C C . LYS A 1 106 ? 15.077 13.902 -3.506 1.00 73.31 106 LYS A C 1
ATOM 812 O O . LYS A 1 106 ? 14.551 14.474 -4.455 1.00 73.31 106 LYS A O 1
ATOM 817 N N . PRO A 1 107 ? 14.420 13.022 -2.731 1.00 57.22 107 PRO A N 1
ATOM 818 C CA . PRO A 1 107 ? 14.933 12.275 -1.595 1.00 57.22 107 PRO A CA 1
ATOM 819 C C . PRO A 1 107 ? 15.721 11.039 -2.026 1.00 57.22 107 PRO A C 1
ATOM 821 O O . PRO A 1 107 ? 15.347 10.319 -2.949 1.00 57.22 107 PRO A O 1
ATOM 824 N N . VAL A 1 108 ? 16.747 10.738 -1.242 1.00 64.75 108 VAL A N 1
ATOM 825 C CA . VAL A 1 108 ? 17.488 9.485 -1.336 1.00 64.75 108 VAL A CA 1
ATOM 826 C C . VAL A 1 108 ? 17.208 8.675 -0.076 1.00 64.75 108 VAL A C 1
ATOM 828 O O . VAL A 1 108 ? 17.173 9.229 1.024 1.00 64.75 108 VAL A O 1
ATOM 831 N N . GLN A 1 109 ? 17.001 7.364 -0.218 1.00 72.94 109 GLN A N 1
ATOM 832 C CA . GLN A 1 109 ? 16.968 6.466 0.937 1.00 72.94 109 GLN A CA 1
ATOM 833 C C . GLN A 1 109 ? 18.336 6.513 1.639 1.00 72.94 109 GLN A C 1
ATOM 835 O O . GLN A 1 109 ? 19.339 6.234 0.978 1.00 72.94 109 GLN A O 1
ATOM 840 N N . PRO A 1 110 ? 18.422 6.826 2.946 1.00 76.56 110 PRO A N 1
ATOM 841 C CA . PRO A 1 110 ? 19.711 7.065 3.600 1.00 76.56 110 PRO A CA 1
ATOM 842 C C . PRO A 1 110 ? 20.676 5.873 3.522 1.00 76.56 110 PRO A C 1
ATOM 844 O O . PRO A 1 110 ? 21.858 6.061 3.250 1.00 76.56 110 PRO A O 1
ATOM 847 N N . ALA A 1 111 ? 20.174 4.642 3.663 1.00 67.94 111 ALA A N 1
ATOM 848 C CA . ALA A 1 111 ? 20.992 3.435 3.526 1.00 67.94 111 ALA A CA 1
ATOM 849 C C . ALA A 1 111 ? 21.539 3.256 2.096 1.00 67.94 111 ALA A C 1
ATOM 851 O O . ALA A 1 111 ? 22.726 2.998 1.908 1.00 67.94 111 ALA A O 1
ATOM 852 N N . ALA A 1 112 ? 20.701 3.464 1.074 1.00 68.88 112 ALA A N 1
ATOM 853 C CA . ALA A 1 112 ? 21.130 3.392 -0.324 1.00 68.88 112 ALA A CA 1
ATOM 854 C C . ALA A 1 112 ? 22.131 4.508 -0.671 1.00 68.88 112 ALA A C 1
ATOM 856 O O . ALA A 1 112 ? 23.115 4.259 -1.370 1.00 68.88 112 ALA A O 1
ATOM 857 N N . PHE A 1 113 ? 21.908 5.717 -0.141 1.00 86.50 113 PHE A N 1
ATOM 858 C CA . PHE A 1 113 ? 22.837 6.840 -0.243 1.00 86.50 113 PHE A CA 1
ATOM 859 C C . PHE A 1 113 ? 24.213 6.456 0.306 1.00 86.50 113 PHE A C 1
ATOM 861 O O . PHE A 1 113 ? 25.218 6.568 -0.397 1.00 86.50 113 PHE A O 1
ATOM 868 N N . ALA A 1 114 ? 24.254 5.964 1.546 1.00 80.81 114 ALA A N 1
ATOM 869 C CA . ALA A 1 114 ? 25.495 5.640 2.233 1.00 80.81 114 ALA A CA 1
ATOM 870 C C . ALA A 1 114 ? 26.248 4.488 1.549 1.00 80.81 114 ALA A C 1
ATOM 872 O O . ALA A 1 114 ? 27.453 4.600 1.314 1.00 80.81 114 ALA A O 1
ATOM 873 N N . ALA A 1 115 ? 25.542 3.434 1.124 1.00 75.69 115 ALA A N 1
ATOM 874 C CA . ALA A 1 115 ? 26.130 2.325 0.373 1.00 75.69 115 ALA A CA 1
ATOM 875 C C . ALA A 1 115 ? 26.740 2.789 -0.964 1.00 75.69 115 ALA A C 1
ATOM 877 O O . ALA A 1 115 ? 27.860 2.401 -1.316 1.00 75.69 115 ALA A O 1
ATOM 878 N N . LYS A 1 116 ? 26.040 3.666 -1.699 1.00 83.38 116 LYS A N 1
ATOM 879 C CA . LYS A 1 116 ? 26.544 4.239 -2.955 1.00 83.38 116 LYS A CA 1
ATOM 880 C C . LYS A 1 116 ? 27.758 5.135 -2.706 1.00 83.38 116 LYS A C 1
ATOM 882 O O . LYS A 1 116 ? 28.773 4.971 -3.380 1.00 83.38 116 LYS A O 1
ATOM 887 N N . ALA A 1 117 ? 27.705 6.005 -1.697 1.00 88.12 117 ALA A N 1
ATOM 888 C CA . ALA A 1 117 ? 28.816 6.875 -1.317 1.00 88.12 117 ALA A CA 1
ATOM 889 C C . ALA A 1 117 ? 30.068 6.072 -0.921 1.00 88.12 117 ALA A C 1
ATOM 891 O O . ALA A 1 117 ? 31.169 6.355 -1.395 1.00 88.12 117 ALA A O 1
ATOM 892 N N . LYS A 1 118 ? 29.901 5.001 -0.137 1.00 88.19 118 LYS A N 1
ATOM 893 C CA . LYS A 1 118 ? 30.983 4.072 0.211 1.00 88.19 118 LYS A CA 1
ATOM 894 C C . LYS A 1 118 ? 31.574 3.387 -1.017 1.00 88.19 118 LYS A C 1
ATOM 896 O O . LYS A 1 118 ? 32.796 3.261 -1.119 1.00 88.19 118 LYS A O 1
ATOM 901 N N . SER A 1 119 ? 30.731 2.968 -1.964 1.00 84.25 119 SER A N 1
ATOM 902 C CA . SER A 1 119 ? 31.189 2.368 -3.221 1.00 84.25 119 SER A CA 1
ATOM 903 C C . SER A 1 119 ? 32.039 3.347 -4.035 1.00 84.25 119 SER A C 1
ATOM 905 O O . SER A 1 119 ? 33.097 2.957 -4.524 1.00 84.25 119 SER A O 1
ATOM 907 N N . LEU A 1 120 ? 31.635 4.619 -4.125 1.00 89.12 120 LEU A N 1
ATOM 908 C CA . LEU A 1 120 ? 32.386 5.664 -4.832 1.00 89.12 120 LEU A CA 1
ATOM 909 C C . LEU A 1 120 ? 33.757 5.917 -4.193 1.00 89.12 120 LEU A C 1
ATOM 911 O O . LEU A 1 120 ? 34.770 5.899 -4.891 1.00 89.12 120 LEU A O 1
ATOM 915 N N . VAL A 1 121 ? 33.810 6.059 -2.864 1.00 91.12 121 VAL A N 1
ATOM 916 C CA . VAL A 1 121 ? 35.075 6.217 -2.121 1.00 91.12 121 VAL A CA 1
ATOM 917 C C . VAL A 1 121 ? 35.987 5.007 -2.322 1.00 91.12 121 VAL A C 1
ATOM 919 O O . VAL A 1 121 ? 37.169 5.169 -2.624 1.00 91.12 121 VAL A O 1
ATOM 922 N N . SER A 1 122 ? 35.434 3.794 -2.255 1.00 86.94 122 SER A N 1
ATOM 923 C CA . SER A 1 122 ? 36.194 2.555 -2.469 1.00 86.94 122 SER A CA 1
ATOM 924 C C . SER A 1 122 ? 36.749 2.454 -3.896 1.00 86.94 122 SER A C 1
ATOM 926 O O . SER A 1 122 ? 37.902 2.072 -4.083 1.00 86.94 122 SER A O 1
ATOM 928 N N . ARG A 1 123 ? 35.958 2.828 -4.913 1.00 83.75 123 ARG A N 1
ATOM 929 C CA . ARG A 1 123 ? 36.404 2.856 -6.318 1.00 83.75 123 ARG A CA 1
ATOM 930 C C . ARG A 1 123 ? 37.532 3.859 -6.516 1.00 83.75 123 ARG A C 1
ATOM 932 O O . ARG A 1 123 ? 38.560 3.498 -7.069 1.00 83.75 123 ARG A O 1
ATOM 939 N N . ARG A 1 124 ? 37.397 5.073 -5.979 1.00 81.38 124 ARG A N 1
ATOM 940 C CA . ARG A 1 124 ? 38.409 6.132 -6.119 1.00 81.38 124 ARG A CA 1
ATOM 941 C C . ARG A 1 124 ? 39.724 5.802 -5.405 1.00 81.38 124 ARG A C 1
ATOM 943 O O . ARG A 1 124 ? 40.789 6.218 -5.855 1.00 81.38 124 ARG A O 1
ATOM 950 N N . GLN A 1 125 ? 39.671 5.028 -4.320 1.00 77.94 125 GLN A N 1
ATOM 951 C CA . GLN A 1 125 ? 40.864 4.482 -3.663 1.00 77.94 125 GLN A CA 1
ATOM 952 C C . GLN A 1 125 ? 41.529 3.361 -4.485 1.00 77.94 125 GLN A C 1
ATOM 954 O O . GLN A 1 125 ? 42.758 3.266 -4.478 1.00 77.94 125 GLN A O 1
ATOM 959 N N . ASN A 1 126 ? 40.739 2.567 -5.219 1.00 70.50 126 ASN A N 1
ATOM 960 C CA . ASN A 1 126 ? 41.212 1.463 -6.063 1.00 70.50 126 ASN A CA 1
ATOM 961 C C . ASN A 1 126 ? 41.677 1.898 -7.469 1.00 70.50 126 ASN A C 1
ATOM 963 O O . ASN A 1 126 ? 42.578 1.269 -8.011 1.00 70.50 126 ASN A O 1
ATOM 967 N N . ASP A 1 127 ? 41.145 2.989 -8.031 1.00 64.25 127 ASP A N 1
ATOM 968 C CA . ASP A 1 127 ? 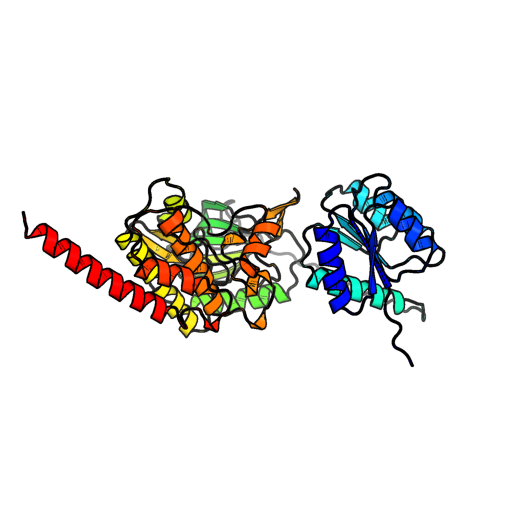41.497 3.535 -9.359 1.00 64.25 127 ASP A CA 1
ATOM 969 C C . ASP A 1 127 ? 42.822 4.335 -9.379 1.00 64.25 127 ASP A C 1
ATOM 971 O O . ASP A 1 127 ? 43.123 5.074 -10.320 1.00 64.25 127 ASP A O 1
ATOM 975 N N . ARG A 1 128 ? 43.685 4.170 -8.365 1.00 50.56 128 ARG A N 1
ATOM 976 C CA . ARG A 1 128 ? 45.095 4.580 -8.476 1.00 50.56 128 ARG A CA 1
ATOM 977 C C . ARG A 1 128 ? 45.816 3.611 -9.427 1.00 50.56 128 ARG A C 1
ATOM 979 O O . ARG A 1 128 ? 45.739 2.404 -9.223 1.00 50.56 128 ARG A O 1
ATOM 986 N N . PRO A 1 129 ? 46.533 4.093 -10.456 1.00 39.72 129 PRO A N 1
ATOM 987 C CA . PRO A 1 129 ? 46.834 3.278 -11.627 1.00 39.72 129 PRO A CA 1
ATOM 988 C C . PRO A 1 129 ? 47.827 2.142 -11.342 1.00 39.72 129 PRO A C 1
ATOM 990 O O . PRO A 1 129 ? 48.966 2.384 -10.944 1.00 39.72 129 PRO A O 1
ATOM 993 N N . ALA A 1 130 ? 47.425 0.920 -11.698 1.00 29.48 130 ALA A N 1
ATOM 994 C CA . ALA A 1 130 ? 48.270 -0.020 -12.429 1.00 29.48 130 ALA A CA 1
ATOM 995 C C . ALA A 1 130 ? 47.671 -0.185 -13.840 1.00 29.48 130 ALA A C 1
ATOM 997 O O . ALA A 1 130 ? 46.458 -0.164 -14.017 1.00 29.48 130 ALA A O 1
ATOM 998 N N . ALA A 1 131 ? 48.540 -0.229 -14.845 1.00 29.31 131 ALA A N 1
ATOM 999 C CA . ALA A 1 131 ? 48.251 0.094 -16.237 1.00 29.31 131 ALA A CA 1
ATOM 1000 C C . ALA A 1 131 ? 47.217 -0.791 -16.974 1.00 29.31 131 ALA A C 1
ATOM 1002 O O . ALA A 1 131 ? 47.053 -1.976 -16.706 1.00 29.31 131 ALA A O 1
ATOM 1003 N N . ALA A 1 132 ? 46.609 -0.133 -17.966 1.00 32.94 132 ALA A N 1
ATOM 1004 C CA . ALA A 1 132 ? 45.737 -0.557 -19.060 1.00 32.94 132 ALA A CA 1
ATOM 1005 C C . ALA A 1 132 ? 45.787 -2.018 -19.551 1.00 32.94 132 ALA A C 1
ATOM 1007 O O . ALA A 1 132 ? 46.850 -2.580 -19.799 1.00 32.94 132 ALA A O 1
ATOM 1008 N N . SER A 1 133 ? 44.612 -2.525 -19.938 1.00 27.20 133 SER A N 1
ATOM 1009 C CA . SER A 1 133 ? 44.438 -3.175 -21.244 1.00 27.20 133 SER A CA 1
ATOM 1010 C C . SER A 1 133 ? 42.989 -3.050 -21.725 1.00 27.20 133 SER A C 1
ATOM 1012 O O . SER A 1 133 ? 42.031 -3.256 -20.985 1.00 27.20 133 SER A O 1
ATOM 1014 N N . THR A 1 134 ? 42.878 -2.619 -22.974 1.00 30.77 134 THR A N 1
ATOM 1015 C CA . THR A 1 134 ? 41.667 -2.379 -23.753 1.00 30.77 134 THR A CA 1
ATOM 1016 C C . THR A 1 134 ? 41.354 -3.639 -24.542 1.00 30.77 134 THR A C 1
ATOM 1018 O O . THR A 1 134 ? 42.245 -4.089 -25.253 1.00 30.77 134 THR A O 1
ATOM 1021 N N . GLU A 1 135 ? 40.116 -4.135 -24.539 1.00 25.77 135 GLU A N 1
ATOM 1022 C CA . GLU A 1 135 ? 39.616 -4.926 -25.670 1.00 25.77 135 GLU A CA 1
ATOM 1023 C C . GLU A 1 135 ? 38.158 -4.585 -25.993 1.00 25.77 135 GLU A C 1
ATOM 1025 O O . GLU A 1 135 ? 37.255 -4.633 -25.163 1.00 25.77 135 GLU A O 1
ATOM 1030 N N . SER A 1 136 ? 37.981 -4.187 -27.248 1.00 25.39 136 SER A N 1
ATOM 1031 C CA . SER A 1 136 ? 36.740 -3.910 -27.954 1.00 25.39 136 SER A CA 1
ATOM 1032 C C . SER A 1 136 ? 36.159 -5.196 -28.540 1.00 25.39 136 SER A C 1
ATOM 1034 O O . SER A 1 136 ? 36.886 -5.929 -29.207 1.00 25.39 136 SER A O 1
ATOM 1036 N N . PHE A 1 137 ? 34.847 -5.400 -28.415 1.00 25.55 137 PHE A N 1
ATOM 1037 C CA . PHE A 1 137 ? 34.102 -6.351 -29.239 1.00 25.55 137 PHE A CA 1
ATOM 1038 C C . PHE A 1 137 ? 33.042 -5.613 -30.052 1.00 25.55 137 PHE A C 1
ATOM 1040 O O . PHE A 1 137 ? 32.262 -4.822 -29.529 1.00 25.55 137 PHE A O 1
ATOM 1047 N N . ASN A 1 138 ? 33.071 -5.872 -31.353 1.00 26.72 138 ASN A N 1
ATOM 1048 C CA . ASN A 1 138 ? 32.158 -5.378 -32.365 1.00 26.72 138 ASN A CA 1
ATOM 1049 C C . ASN A 1 138 ? 31.391 -6.605 -32.865 1.00 26.72 138 ASN A C 1
ATOM 1051 O O . ASN A 1 138 ? 32.043 -7.586 -33.218 1.00 26.72 138 ASN A O 1
ATOM 1055 N N . ASP A 1 139 ? 30.061 -6.564 -32.931 1.00 25.36 139 ASP A N 1
ATOM 1056 C CA . ASP A 1 139 ? 29.350 -7.461 -33.840 1.00 25.36 139 ASP A CA 1
ATOM 1057 C C . ASP A 1 139 ? 28.047 -6.846 -34.350 1.00 25.36 139 ASP A C 1
ATOM 1059 O O . ASP A 1 139 ? 27.309 -6.173 -33.630 1.00 25.36 139 ASP A O 1
ATOM 1063 N N . SER A 1 140 ? 27.824 -7.043 -35.643 1.00 26.25 140 SER A N 1
ATOM 1064 C CA . SER A 1 140 ? 26.741 -6.473 -36.434 1.00 26.25 140 SER A CA 1
ATOM 1065 C C . SER A 1 140 ? 25.686 -7.542 -36.685 1.00 26.25 140 SER A C 1
ATOM 1067 O O . SER A 1 140 ? 26.001 -8.611 -37.196 1.00 26.25 140 SER A O 1
ATOM 1069 N N . LEU A 1 141 ? 24.417 -7.233 -36.418 1.00 26.78 141 LEU A N 1
ATOM 1070 C CA . LEU A 1 141 ? 23.285 -8.068 -36.817 1.00 26.78 141 LEU A CA 1
ATOM 1071 C C . LEU A 1 141 ? 22.500 -7.385 -37.934 1.00 26.78 141 LEU A C 1
ATOM 1073 O O . LEU A 1 141 ? 21.963 -6.293 -37.766 1.00 26.78 141 LEU A O 1
ATOM 1077 N N . GLY A 1 142 ? 22.409 -8.071 -39.070 1.00 25.84 142 GLY A N 1
ATOM 1078 C CA . GLY A 1 142 ? 21.360 -7.866 -40.055 1.00 25.84 142 GLY A CA 1
ATOM 1079 C C . GLY A 1 142 ? 20.436 -9.079 -40.061 1.00 25.84 142 GLY A C 1
ATOM 1080 O O . GLY A 1 142 ? 20.899 -10.210 -40.181 1.00 25.84 142 GLY A O 1
ATOM 1081 N N . SER A 1 143 ? 19.129 -8.862 -39.952 1.00 25.81 143 SER A N 1
ATOM 1082 C CA . SER A 1 143 ? 18.116 -9.684 -40.628 1.00 25.81 143 SER A CA 1
ATOM 1083 C C . SER A 1 143 ? 16.747 -9.016 -40.568 1.00 25.81 143 SER A C 1
ATOM 1085 O O . SER A 1 143 ? 16.375 -8.331 -39.622 1.00 25.81 143 SER A O 1
ATOM 1087 N N . THR A 1 144 ? 16.057 -9.175 -41.684 1.00 31.61 144 THR A N 1
ATOM 1088 C CA . THR A 1 144 ? 14.792 -8.581 -42.091 1.00 31.61 144 THR A CA 1
ATOM 1089 C C . THR A 1 144 ? 13.629 -9.406 -41.549 1.00 31.61 144 THR A C 1
ATOM 1091 O O . THR A 1 144 ? 13.636 -10.620 -41.734 1.00 31.61 144 THR A O 1
ATOM 1094 N N . GLU A 1 145 ? 12.598 -8.770 -40.985 1.00 29.41 145 GLU A N 1
ATOM 1095 C CA . GLU A 1 145 ? 11.318 -9.440 -40.722 1.00 29.41 145 GLU A CA 1
ATOM 1096 C C . GLU A 1 145 ? 10.103 -8.726 -41.324 1.00 29.41 145 GLU A C 1
ATOM 1098 O O . GLU A 1 145 ? 10.042 -7.513 -41.524 1.00 29.41 145 GLU A O 1
ATOM 1103 N N . MET A 1 146 ? 9.166 -9.597 -41.679 1.00 27.56 146 MET A N 1
ATOM 1104 C CA . MET A 1 146 ? 8.008 -9.471 -42.547 1.00 27.56 146 MET A CA 1
ATOM 1105 C C . MET A 1 146 ? 6.874 -8.700 -41.855 1.00 27.56 146 MET A C 1
ATOM 1107 O O . MET A 1 146 ? 6.418 -9.075 -40.779 1.00 27.56 146 MET A O 1
ATOM 1111 N N . SER A 1 147 ? 6.372 -7.645 -42.497 1.00 28.62 147 SER A N 1
ATOM 1112 C CA . SER A 1 147 ? 5.251 -6.841 -41.999 1.00 28.62 147 SER A CA 1
ATOM 1113 C C . SER A 1 147 ? 3.906 -7.545 -42.227 1.00 28.62 147 SER A C 1
ATOM 1115 O O . SER A 1 147 ? 3.453 -7.682 -43.365 1.00 28.62 147 SER A O 1
ATOM 1117 N N . ALA A 1 148 ? 3.237 -7.943 -41.142 1.00 36.56 148 ALA A N 1
ATOM 1118 C CA . ALA A 1 148 ? 1.792 -8.155 -41.118 1.00 36.56 148 ALA A CA 1
ATOM 1119 C C . ALA A 1 148 ? 1.127 -6.874 -40.586 1.00 36.56 148 ALA A C 1
ATOM 1121 O O . ALA A 1 148 ? 1.493 -6.366 -39.530 1.00 36.56 148 ALA A O 1
ATOM 1122 N N . LYS A 1 149 ? 0.178 -6.322 -41.350 1.00 38.69 149 LYS A N 1
ATOM 1123 C CA . LYS A 1 149 ? -0.551 -5.086 -41.029 1.00 38.69 149 LYS A CA 1
ATOM 1124 C C . LYS A 1 149 ? -1.366 -5.237 -39.740 1.00 38.69 149 LYS A C 1
ATOM 1126 O O . LYS A 1 149 ? -2.463 -5.789 -39.773 1.00 38.69 149 LYS A O 1
ATOM 1131 N N . THR A 1 150 ? -0.868 -4.684 -38.642 1.00 35.22 150 THR A N 1
ATOM 1132 C CA . THR A 1 150 ? -1.636 -4.443 -37.416 1.00 35.22 150 THR A CA 1
ATOM 1133 C C . THR A 1 150 ? -2.485 -3.180 -37.589 1.00 35.22 150 THR A C 1
ATOM 1135 O O . THR A 1 150 ? -1.979 -2.143 -38.023 1.00 35.22 150 THR A O 1
ATOM 1138 N N . SER A 1 151 ? -3.780 -3.239 -37.267 1.00 44.09 151 SER A N 1
ATOM 1139 C CA . SER A 1 151 ? -4.596 -2.038 -37.046 1.00 44.09 151 SER A CA 1
ATOM 1140 C C . SER A 1 151 ? -3.966 -1.191 -35.938 1.00 44.09 151 SER A C 1
ATOM 1142 O O . SER A 1 151 ? -3.473 -1.733 -34.954 1.00 44.09 151 SER A O 1
ATOM 1144 N N . SER A 1 152 ? -4.004 0.137 -36.062 1.00 58.78 152 SER A N 1
ATOM 1145 C CA . SER A 1 152 ? -3.276 1.085 -35.197 1.00 58.78 152 SER A CA 1
ATOM 1146 C C . SER A 1 152 ? -3.661 1.088 -33.704 1.00 58.78 152 SER A C 1
ATOM 1148 O O . SER A 1 152 ? -3.131 1.908 -32.963 1.00 58.78 152 SER A O 1
ATOM 1150 N N . ASN A 1 153 ? -4.570 0.210 -33.261 1.00 69.62 153 ASN A N 1
ATOM 1151 C CA . ASN A 1 153 ? -5.105 0.149 -31.894 1.00 69.62 153 ASN A CA 1
ATOM 1152 C C . ASN A 1 153 ? -4.871 -1.194 -31.172 1.00 69.62 153 ASN A C 1
ATOM 1154 O O . ASN A 1 153 ? -5.315 -1.344 -30.032 1.00 69.62 153 ASN A O 1
ATOM 1158 N N . ASP A 1 154 ? -4.209 -2.174 -31.790 1.00 85.00 154 ASP A N 1
ATOM 1159 C CA . ASP A 1 154 ? -3.981 -3.476 -31.152 1.00 85.00 154 ASP A CA 1
ATOM 1160 C C . ASP A 1 154 ? -2.603 -3.532 -30.470 1.00 85.00 154 ASP A C 1
ATOM 1162 O O . ASP A 1 154 ? -1.591 -3.095 -31.020 1.00 85.00 154 ASP A O 1
ATOM 1166 N N . PHE A 1 155 ? -2.556 -4.103 -29.268 1.00 87.25 155 PHE A N 1
ATOM 1167 C CA . PHE A 1 155 ? -1.336 -4.442 -28.542 1.00 87.25 155 PHE A CA 1
ATOM 1168 C C . PHE A 1 155 ? -1.176 -5.967 -28.556 1.00 87.25 155 PHE A C 1
ATOM 1170 O O . PHE A 1 155 ? -1.746 -6.688 -27.733 1.00 87.25 155 PHE A O 1
ATOM 1177 N N . GLY A 1 156 ? -0.460 -6.480 -29.556 1.00 89.44 156 GLY A N 1
ATOM 1178 C CA . GLY A 1 156 ? -0.343 -7.915 -29.805 1.00 89.44 156 GLY A CA 1
ATOM 1179 C C . GLY A 1 156 ? -1.711 -8.547 -30.050 1.00 89.44 156 GLY A C 1
ATOM 1180 O O . GLY A 1 156 ? -2.397 -8.199 -31.008 1.00 89.44 156 GLY A O 1
ATOM 1181 N N . ARG A 1 157 ? -2.123 -9.474 -29.175 1.00 89.25 157 ARG A N 1
ATOM 1182 C CA . ARG A 1 157 ? -3.439 -10.137 -29.252 1.00 89.25 157 ARG A CA 1
ATOM 1183 C C . ARG A 1 157 ? -4.581 -9.360 -28.592 1.00 89.25 157 ARG A C 1
ATOM 1185 O O . ARG A 1 157 ? -5.712 -9.840 -28.594 1.00 89.25 157 ARG A O 1
ATOM 1192 N N . TYR A 1 158 ? -4.287 -8.218 -27.980 1.00 93.62 158 TYR A N 1
ATOM 1193 C CA . TYR A 1 158 ? -5.257 -7.437 -27.226 1.00 93.62 158 TYR A CA 1
ATOM 1194 C C . TYR A 1 158 ? -5.704 -6.232 -28.041 1.00 93.62 158 TYR A C 1
ATOM 1196 O O . TYR A 1 158 ? -4.900 -5.357 -28.357 1.00 93.62 158 TYR A O 1
ATOM 1204 N N . ARG A 1 159 ? -6.999 -6.152 -28.341 1.00 94.75 159 ARG A N 1
ATOM 1205 C CA . ARG A 1 159 ? -7.579 -4.961 -28.965 1.00 94.75 159 ARG A CA 1
ATOM 1206 C C . ARG A 1 159 ? -7.907 -3.938 -27.893 1.00 94.75 159 ARG A C 1
ATOM 1208 O O . ARG A 1 159 ? -8.787 -4.190 -27.072 1.00 94.75 159 ARG A O 1
ATOM 1215 N N . ILE A 1 160 ? -7.235 -2.789 -27.899 1.00 94.62 160 ILE A N 1
ATOM 1216 C CA . ILE A 1 160 ? -7.499 -1.728 -26.921 1.00 94.62 160 ILE A CA 1
ATOM 1217 C C . ILE A 1 160 ? -8.843 -1.065 -27.247 1.00 94.62 160 ILE A C 1
ATOM 1219 O O . ILE A 1 160 ? -9.050 -0.565 -28.352 1.00 94.62 160 ILE A O 1
ATOM 1223 N N . ILE A 1 161 ? -9.748 -1.041 -26.265 1.00 93.25 161 ILE A N 1
ATOM 1224 C CA . ILE A 1 161 ? -11.048 -0.365 -26.364 1.00 93.25 161 ILE A CA 1
ATOM 1225 C C . ILE A 1 161 ? -10.912 1.081 -25.887 1.00 93.25 161 ILE A C 1
ATOM 1227 O O . ILE A 1 161 ? -11.275 2.017 -26.596 1.00 93.25 161 ILE A O 1
ATOM 1231 N N . ARG A 1 162 ? -10.404 1.268 -24.663 1.00 92.38 162 ARG A N 1
ATOM 1232 C CA . ARG A 1 162 ? -10.216 2.586 -24.041 1.00 92.38 162 ARG A CA 1
ATOM 1233 C C . ARG A 1 162 ? -9.234 2.520 -22.882 1.00 92.38 162 ARG A C 1
ATOM 1235 O O . ARG A 1 162 ? -9.028 1.468 -22.283 1.00 92.38 162 ARG A O 1
ATOM 1242 N N . GLU A 1 163 ? -8.703 3.668 -22.495 1.00 91.44 163 GLU A N 1
ATOM 1243 C CA . GLU A 1 163 ? -8.006 3.814 -21.220 1.00 91.44 163 GLU A CA 1
ATOM 1244 C C . GLU A 1 163 ? -8.997 3.645 -20.052 1.00 91.44 163 GLU A C 1
ATOM 1246 O O . GLU A 1 163 ? -10.116 4.173 -20.068 1.00 91.44 163 GLU A O 1
ATOM 1251 N N . ALA A 1 164 ? -8.609 2.849 -19.059 1.00 83.94 164 ALA A N 1
ATOM 1252 C CA . ALA A 1 164 ? -9.365 2.621 -17.829 1.00 83.94 164 ALA A CA 1
ATOM 1253 C C . ALA A 1 164 ? -8.760 3.386 -16.645 1.00 83.94 164 ALA A C 1
ATOM 1255 O O . ALA A 1 164 ? -9.492 3.812 -15.754 1.00 83.94 164 ALA A O 1
ATOM 1256 N N . GLY A 1 165 ? -7.447 3.602 -16.663 1.00 77.88 165 GLY A N 1
ATOM 1257 C CA . GLY A 1 165 ? -6.751 4.429 -15.692 1.00 77.88 165 GLY A CA 1
ATOM 1258 C C . GLY A 1 165 ? -5.284 4.592 -16.057 1.00 77.88 165 GLY A C 1
ATOM 1259 O O . GLY A 1 165 ? -4.699 3.752 -16.738 1.00 77.88 165 GLY A O 1
ATOM 1260 N N . ARG A 1 166 ? -4.676 5.670 -15.575 1.00 78.31 166 ARG A N 1
ATOM 1261 C CA . ARG A 1 166 ? -3.262 5.958 -15.792 1.00 78.31 166 ARG A CA 1
ATOM 1262 C C . ARG A 1 166 ? -2.598 6.238 -14.464 1.00 78.31 166 ARG A C 1
ATOM 1264 O O . ARG A 1 166 ? -2.980 7.165 -13.755 1.00 78.31 166 ARG A O 1
ATOM 1271 N N . GLY A 1 167 ? -1.632 5.397 -14.134 1.00 66.38 167 GLY A N 1
ATOM 1272 C CA . GLY A 1 167 ? -0.684 5.639 -13.064 1.00 66.38 167 GLY A CA 1
ATOM 1273 C C . GLY A 1 167 ? 0.619 6.192 -13.626 1.00 66.38 167 GLY A C 1
ATOM 1274 O O . GLY A 1 167 ? 0.794 6.364 -14.832 1.00 66.38 167 GLY A O 1
ATOM 1275 N N . ASN A 1 168 ? 1.566 6.433 -12.731 1.00 58.19 168 ASN A N 1
ATOM 1276 C CA . ASN A 1 168 ? 2.877 6.940 -13.119 1.00 58.19 168 ASN A CA 1
ATOM 1277 C C . ASN A 1 168 ? 3.765 5.860 -13.745 1.00 58.19 168 ASN A C 1
ATOM 1279 O O . ASN A 1 168 ? 4.456 6.157 -14.709 1.00 58.19 168 ASN A O 1
ATOM 1283 N N . MET A 1 169 ? 3.666 4.612 -13.274 1.00 64.25 169 MET A N 1
ATOM 1284 C CA . MET A 1 169 ? 4.467 3.478 -13.766 1.00 64.25 169 MET A CA 1
ATOM 1285 C C . MET A 1 169 ? 3.771 2.664 -14.862 1.00 64.25 169 MET A C 1
ATOM 1287 O O . MET A 1 169 ? 4.397 1.868 -15.552 1.00 64.25 169 MET A O 1
ATOM 1291 N N . ALA A 1 170 ? 2.454 2.810 -15.012 1.00 74.88 170 ALA A N 1
ATOM 1292 C CA . ALA A 1 170 ? 1.679 1.972 -15.913 1.00 74.88 170 ALA A CA 1
ATOM 1293 C C . ALA A 1 170 ? 0.409 2.668 -16.389 1.00 74.88 170 ALA A C 1
ATOM 1295 O O . ALA A 1 170 ? -0.203 3.449 -15.658 1.00 74.88 170 ALA A O 1
ATOM 1296 N N . THR A 1 171 ? -0.029 2.309 -17.590 1.00 83.00 171 THR A N 1
ATOM 1297 C CA . THR A 1 171 ? -1.367 2.648 -18.081 1.00 83.00 171 THR A CA 1
ATOM 1298 C C . THR A 1 171 ? -2.205 1.381 -18.153 1.00 83.00 171 THR A C 1
ATOM 1300 O O . THR A 1 171 ? -1.751 0.360 -18.666 1.00 83.00 171 THR A O 1
ATOM 1303 N N . VAL A 1 172 ? -3.418 1.436 -17.612 1.00 87.75 172 VAL A N 1
ATOM 1304 C CA . VAL A 1 172 ? -4.386 0.341 -17.626 1.00 87.75 172 VAL A CA 1
ATOM 1305 C C . VAL A 1 172 ? -5.433 0.638 -18.686 1.00 87.75 172 VAL A C 1
ATOM 1307 O O . VAL A 1 172 ? -6.102 1.673 -18.649 1.00 87.75 172 VAL A O 1
ATOM 1310 N N . TYR A 1 173 ? -5.603 -0.292 -19.613 1.00 91.88 173 TYR A N 1
ATOM 1311 C CA . TYR A 1 173 ? -6.590 -0.231 -20.679 1.00 91.88 173 TYR A CA 1
ATOM 1312 C C . TYR A 1 173 ? -7.676 -1.276 -20.453 1.00 91.88 173 TYR A C 1
ATOM 1314 O O . TYR A 1 173 ? -7.394 -2.385 -20.009 1.00 91.88 173 TYR A O 1
ATOM 1322 N N . LEU A 1 174 ? -8.913 -0.941 -20.802 1.00 94.06 174 LEU A N 1
ATOM 1323 C CA . LEU A 1 174 ? -9.904 -1.955 -21.135 1.00 94.06 174 LEU A CA 1
ATOM 1324 C C . LEU A 1 174 ? -9.582 -2.450 -22.547 1.00 94.06 174 LEU A C 1
ATOM 1326 O O . LEU A 1 174 ? -9.512 -1.646 -23.483 1.00 94.06 174 LEU A O 1
ATOM 1330 N N . ALA A 1 175 ? -9.378 -3.752 -22.692 1.00 95.12 175 ALA A N 1
ATOM 1331 C CA . ALA A 1 175 ? -9.056 -4.388 -23.960 1.00 95.12 175 ALA A CA 1
ATOM 1332 C C . ALA A 1 175 ? -9.805 -5.714 -24.109 1.00 95.12 175 ALA A C 1
ATOM 1334 O O . ALA A 1 175 ? -10.113 -6.358 -23.111 1.00 95.12 175 ALA A O 1
ATOM 1335 N N . THR A 1 176 ? -10.038 -6.154 -25.342 1.00 94.31 176 THR A N 1
ATOM 1336 C CA . THR A 1 176 ? -10.551 -7.501 -25.624 1.00 94.31 176 THR A CA 1
ATOM 1337 C C . THR A 1 176 ? -9.380 -8.425 -25.959 1.00 94.31 176 THR A C 1
ATOM 1339 O O . THR A 1 176 ? -8.598 -8.132 -26.867 1.00 94.31 176 THR A O 1
ATOM 1342 N N . ASP A 1 177 ? -9.247 -9.546 -25.246 1.00 91.12 177 ASP A N 1
ATOM 1343 C CA . ASP A 1 177 ? -8.344 -10.639 -25.627 1.00 91.12 177 ASP A CA 1
ATOM 1344 C C . ASP A 1 177 ? -8.936 -11.364 -26.842 1.00 91.12 177 ASP A C 1
ATOM 1346 O O . ASP A 1 177 ? -9.891 -12.130 -26.713 1.00 91.12 177 ASP A O 1
ATOM 1350 N N . LEU A 1 178 ? -8.365 -11.136 -28.028 1.00 90.00 178 LEU A N 1
ATOM 1351 C CA . LEU A 1 178 ? -8.887 -11.660 -29.295 1.00 90.00 178 LEU A CA 1
ATOM 1352 C C . LEU A 1 178 ? -8.783 -13.185 -29.415 1.00 90.00 178 LEU A C 1
ATOM 1354 O O . LEU A 1 178 ? -9.402 -13.773 -30.298 1.00 90.00 178 LEU A O 1
ATOM 1358 N N . ARG A 1 179 ? -7.995 -13.839 -28.552 1.00 87.00 179 ARG A N 1
ATOM 1359 C CA . ARG A 1 179 ? -7.866 -15.301 -28.542 1.00 87.00 179 ARG A CA 1
ATOM 1360 C C . ARG A 1 179 ? -8.968 -15.968 -27.727 1.00 87.00 179 ARG A C 1
ATOM 1362 O O . ARG A 1 179 ? -9.382 -17.073 -28.064 1.00 87.00 179 ARG A O 1
ATOM 1369 N N . LEU A 1 180 ? -9.373 -15.333 -26.631 1.00 84.69 180 LEU A N 1
ATOM 1370 C CA . LEU A 1 180 ? -10.336 -15.880 -25.670 1.00 84.69 180 LEU A CA 1
ATOM 1371 C C . LEU A 1 180 ? -11.713 -15.209 -25.748 1.00 84.69 180 LEU A C 1
ATOM 1373 O O . LEU A 1 180 ? -12.612 -15.641 -25.036 1.00 84.69 180 LEU A O 1
ATOM 1377 N N . ASP A 1 181 ? -11.851 -14.180 -26.586 1.00 89.25 181 ASP A N 1
ATOM 1378 C CA . ASP A 1 181 ? -13.063 -13.382 -26.793 1.00 89.25 181 ASP A CA 1
ATOM 1379 C C . ASP A 1 181 ? -13.671 -12.879 -25.476 1.00 89.25 181 ASP A C 1
ATOM 1381 O O . ASP A 1 181 ? -14.821 -13.144 -25.129 1.00 89.25 181 ASP A O 1
ATOM 1385 N N . ARG A 1 182 ? -12.839 -12.194 -24.682 1.00 87.88 182 ARG A N 1
ATOM 1386 C CA . ARG A 1 182 ? -13.235 -11.631 -23.386 1.00 87.88 182 ARG A CA 1
ATOM 1387 C C . ARG A 1 182 ? -12.566 -10.298 -23.115 1.00 87.88 182 ARG A C 1
ATOM 1389 O O . ARG A 1 182 ? -11.425 -10.076 -23.526 1.00 87.88 182 ARG A O 1
ATOM 1396 N N . ASP A 1 183 ? -13.233 -9.474 -22.325 1.00 92.06 183 ASP A N 1
ATOM 1397 C CA . ASP A 1 183 ? -12.666 -8.224 -21.846 1.00 92.06 183 ASP A CA 1
ATOM 1398 C C . ASP A 1 183 ? -11.697 -8.445 -20.679 1.00 92.06 183 ASP A C 1
ATOM 1400 O O . ASP A 1 183 ? -11.908 -9.268 -19.781 1.00 92.06 183 ASP A O 1
ATOM 1404 N N . VAL A 1 184 ? -10.600 -7.693 -20.711 1.00 93.25 184 VAL A N 1
ATOM 1405 C CA . VAL A 1 184 ? -9.510 -7.723 -19.739 1.00 93.25 184 VAL A CA 1
ATOM 1406 C C . VAL A 1 184 ? -9.085 -6.303 -19.377 1.00 93.25 184 VAL A C 1
ATOM 1408 O O . VAL A 1 184 ? -9.182 -5.372 -20.181 1.00 93.25 184 VAL A O 1
ATOM 1411 N N . ALA A 1 185 ? -8.569 -6.143 -18.161 1.00 92.50 185 ALA A N 1
ATOM 1412 C CA . ALA A 1 185 ? -7.750 -4.992 -17.819 1.00 92.50 185 ALA A CA 1
ATOM 1413 C C . ALA A 1 185 ? -6.310 -5.291 -18.258 1.00 92.50 185 ALA A C 1
ATOM 1415 O O . ALA A 1 185 ? -5.661 -6.186 -17.716 1.00 92.50 185 ALA A O 1
ATOM 1416 N N . LEU A 1 186 ? -5.820 -4.558 -19.253 1.00 92.19 186 LEU A N 1
ATOM 1417 C CA . LEU A 1 186 ? -4.463 -4.665 -19.772 1.00 92.19 186 LEU A CA 1
ATOM 1418 C C . LEU A 1 186 ? -3.604 -3.551 -19.170 1.00 92.19 186 LEU A C 1
ATOM 1420 O O . LEU A 1 186 ? -3.700 -2.392 -19.575 1.00 92.19 186 LEU A O 1
ATOM 1424 N N . LYS A 1 187 ? -2.770 -3.898 -18.192 1.00 88.56 187 LYS A N 1
ATOM 1425 C CA . LYS A 1 187 ? -1.805 -2.989 -17.572 1.00 88.56 187 LYS A CA 1
ATOM 1426 C C . LYS A 1 187 ? -0.496 -3.052 -18.346 1.00 88.56 187 LYS A C 1
ATOM 1428 O O . LYS A 1 187 ? 0.172 -4.079 -18.323 1.00 88.56 187 LYS A O 1
ATOM 1433 N N . ILE A 1 188 ? -0.140 -1.962 -19.015 1.00 87.00 188 ILE A N 1
ATOM 1434 C CA . ILE A 1 188 ? 1.111 -1.813 -19.764 1.00 87.00 188 ILE A CA 1
ATOM 1435 C C . ILE A 1 188 ? 2.052 -0.946 -18.931 1.00 87.00 188 ILE A C 1
ATOM 1437 O O . ILE A 1 188 ? 1.696 0.184 -18.581 1.00 87.00 188 ILE A O 1
ATOM 1441 N N . LEU A 1 189 ? 3.226 -1.479 -18.597 1.00 78.25 189 LEU A N 1
ATOM 1442 C CA . LEU A 1 189 ? 4.258 -0.754 -17.860 1.00 78.25 189 LEU A CA 1
ATOM 1443 C C . LEU A 1 189 ? 4.952 0.256 -18.780 1.00 78.25 189 LEU A C 1
ATOM 1445 O O . LEU A 1 189 ? 5.123 0.012 -19.977 1.00 78.25 189 LEU A O 1
ATOM 1449 N N . ARG A 1 190 ? 5.325 1.409 -18.228 1.00 67.94 190 ARG A N 1
ATOM 1450 C CA . ARG A 1 190 ? 6.104 2.424 -18.941 1.00 67.94 190 ARG A CA 1
ATOM 1451 C C . ARG A 1 190 ? 7.581 2.075 -18.832 1.00 67.94 190 ARG A C 1
ATOM 1453 O O . ARG A 1 190 ? 8.115 2.019 -17.736 1.00 67.94 190 ARG A O 1
ATOM 1460 N N . THR A 1 191 ? 8.225 1.860 -19.968 1.00 59.53 191 THR A N 1
ATOM 1461 C CA . THR A 1 191 ? 9.667 1.625 -20.066 1.00 59.53 191 THR A CA 1
ATOM 1462 C C . THR A 1 191 ? 10.379 2.968 -20.203 1.00 59.53 191 THR A C 1
ATOM 1464 O O . THR A 1 191 ? 10.827 3.334 -21.288 1.00 59.53 191 THR A O 1
ATOM 1467 N N . ASP A 1 192 ? 10.425 3.732 -19.114 1.00 47.69 192 ASP A N 1
ATOM 1468 C CA . ASP A 1 192 ? 11.122 5.020 -19.061 1.00 47.69 192 ASP A CA 1
ATOM 1469 C C . ASP A 1 192 ? 12.476 4.832 -18.334 1.00 47.69 192 ASP A C 1
ATOM 1471 O O . ASP A 1 192 ? 12.758 5.508 -17.350 1.00 47.69 192 ASP A O 1
ATOM 1475 N N . GLY A 1 193 ? 13.306 3.874 -18.771 1.00 48.91 193 GLY A N 1
ATOM 1476 C CA . GLY A 1 193 ? 14.637 3.632 -18.194 1.00 48.91 193 GLY A CA 1
ATOM 1477 C C . GLY A 1 193 ? 15.240 2.262 -18.524 1.00 48.91 193 GLY A C 1
ATOM 1478 O O . GLY A 1 193 ? 14.522 1.341 -18.912 1.00 48.91 193 GLY A O 1
ATOM 1479 N N . ASP A 1 194 ? 16.564 2.142 -18.364 1.00 42.38 194 ASP A N 1
ATOM 1480 C CA . ASP A 1 194 ? 17.327 0.889 -18.480 1.00 42.38 194 ASP A CA 1
ATOM 1481 C C . ASP A 1 194 ? 16.973 -0.063 -17.319 1.00 42.38 194 ASP A C 1
ATOM 1483 O O . ASP A 1 194 ? 17.725 -0.226 -16.353 1.00 42.38 194 ASP A O 1
ATOM 1487 N N . GLU A 1 195 ? 15.799 -0.692 -17.376 1.00 48.62 195 GLU A N 1
ATOM 1488 C CA . GLU A 1 195 ? 15.464 -1.789 -16.472 1.00 48.62 195 GLU A CA 1
ATOM 1489 C C . GLU A 1 195 ? 16.387 -2.982 -16.763 1.00 48.62 195 GLU A C 1
ATOM 1491 O O . GLU A 1 195 ? 16.357 -3.599 -17.828 1.00 48.62 195 GLU A O 1
ATOM 1496 N N . THR A 1 196 ? 17.248 -3.314 -15.799 1.00 46.88 196 THR A N 1
ATOM 1497 C CA . THR A 1 196 ? 18.110 -4.500 -15.894 1.00 46.88 196 THR A CA 1
ATOM 1498 C C . THR A 1 196 ? 17.275 -5.781 -16.035 1.00 46.88 196 THR A C 1
ATOM 1500 O O . THR A 1 196 ? 16.284 -5.970 -15.331 1.00 46.88 196 THR A O 1
ATOM 1503 N N . ILE A 1 197 ? 17.723 -6.708 -16.889 1.00 44.84 197 ILE A N 1
ATOM 1504 C CA . ILE A 1 197 ? 17.092 -8.017 -17.179 1.00 44.84 197 ILE A CA 1
ATOM 1505 C C . ILE A 1 197 ? 16.680 -8.782 -15.895 1.00 44.84 197 ILE A C 1
ATOM 1507 O O . ILE A 1 197 ? 15.636 -9.429 -15.855 1.00 44.84 197 ILE A O 1
ATOM 1511 N N . ALA A 1 198 ? 17.437 -8.629 -14.800 1.00 44.53 198 ALA A N 1
ATOM 1512 C CA . ALA A 1 198 ? 17.170 -9.253 -13.499 1.00 44.53 198 ALA A CA 1
ATOM 1513 C C . ALA A 1 198 ? 15.931 -8.714 -12.742 1.00 44.53 198 ALA A C 1
ATOM 1515 O O . ALA A 1 198 ? 15.475 -9.337 -11.777 1.00 44.53 198 ALA A O 1
ATOM 1516 N N . SER A 1 199 ? 15.406 -7.542 -13.112 1.00 58.31 199 SER A N 1
ATOM 1517 C CA . SER A 1 199 ? 14.146 -7.000 -12.577 1.00 58.31 199 SER A CA 1
ATOM 1518 C C . SER A 1 199 ? 12.936 -7.694 -13.216 1.00 58.31 199 SER A C 1
ATOM 1520 O O . SER A 1 199 ? 11.964 -8.031 -12.538 1.00 58.31 199 SER A O 1
ATOM 1522 N N . PHE A 1 200 ? 13.042 -8.021 -14.508 1.00 62.44 200 PHE A N 1
ATOM 1523 C CA . PHE A 1 200 ? 11.949 -8.603 -15.279 1.00 62.44 200 PHE A CA 1
ATOM 1524 C C . PHE A 1 200 ? 11.698 -10.088 -14.985 1.00 62.44 200 PHE A C 1
ATOM 1526 O O . PHE A 1 200 ? 10.543 -10.501 -14.879 1.00 62.44 200 PHE A O 1
ATOM 1533 N N . ASP A 1 201 ? 12.743 -10.901 -14.804 1.00 63.41 201 ASP A N 1
ATOM 1534 C CA . ASP A 1 201 ? 12.559 -12.321 -14.462 1.00 63.41 201 ASP A CA 1
ATOM 1535 C C . ASP A 1 201 ? 11.822 -12.485 -13.125 1.00 63.41 201 ASP A C 1
ATOM 1537 O O . ASP A 1 201 ? 10.876 -13.268 -13.022 1.00 63.41 201 ASP A O 1
ATOM 1541 N N . ARG A 1 202 ? 12.163 -11.651 -12.133 1.00 63.97 202 ARG A N 1
ATOM 1542 C CA . ARG A 1 202 ? 11.453 -11.598 -10.846 1.00 63.97 202 ARG A CA 1
ATOM 1543 C C . ARG A 1 202 ? 10.010 -11.132 -11.001 1.00 63.97 202 ARG A C 1
ATOM 1545 O O . ARG A 1 202 ? 9.113 -11.738 -10.424 1.00 63.97 202 ARG A O 1
ATOM 1552 N N . PHE A 1 203 ? 9.771 -10.105 -11.814 1.00 68.06 203 PHE A N 1
ATOM 1553 C CA . PHE A 1 203 ? 8.419 -9.642 -12.122 1.00 68.06 203 PHE A CA 1
ATOM 1554 C C . PHE A 1 203 ? 7.553 -10.753 -12.740 1.00 68.06 203 PHE A C 1
ATOM 1556 O O . PHE A 1 203 ? 6.415 -10.967 -12.318 1.00 68.06 203 PHE A O 1
ATOM 1563 N N . GLN A 1 204 ? 8.095 -11.511 -13.698 1.00 69.81 204 GLN A N 1
ATOM 1564 C CA . GLN A 1 204 ? 7.394 -12.650 -14.291 1.00 69.81 204 GLN A CA 1
ATOM 1565 C C . GLN A 1 204 ? 7.125 -13.768 -13.278 1.00 69.81 204 GLN A C 1
ATOM 1567 O O . GLN A 1 204 ? 6.042 -14.353 -13.297 1.00 69.81 204 GLN A O 1
ATOM 1572 N N . GLU A 1 205 ? 8.083 -14.096 -12.409 1.00 70.50 205 GLU A N 1
ATOM 1573 C CA . GLU A 1 205 ? 7.900 -15.110 -11.362 1.00 70.50 205 GLU A CA 1
ATOM 1574 C C . GLU A 1 205 ? 6.811 -14.720 -10.358 1.00 70.50 205 GLU A C 1
ATOM 1576 O O . GLU A 1 205 ? 5.947 -15.538 -10.023 1.00 70.50 205 GLU A O 1
ATOM 1581 N N . GLU A 1 206 ? 6.786 -13.464 -9.918 1.00 68.31 206 GLU A N 1
ATOM 1582 C CA . GLU A 1 206 ? 5.760 -12.979 -8.994 1.00 68.31 206 GLU A CA 1
ATOM 1583 C C . GLU A 1 206 ? 4.382 -12.952 -9.652 1.00 68.31 206 GLU A C 1
ATOM 1585 O O . GLU A 1 206 ? 3.398 -13.384 -9.049 1.00 68.31 206 GLU A O 1
ATOM 1590 N N . ALA A 1 207 ? 4.306 -12.551 -10.919 1.00 72.12 207 ALA A N 1
ATOM 1591 C CA . ALA A 1 207 ? 3.050 -12.539 -11.648 1.00 72.12 207 ALA A CA 1
ATOM 1592 C C . ALA A 1 207 ? 2.516 -13.954 -11.937 1.00 72.12 207 ALA A C 1
ATOM 1594 O O . ALA A 1 207 ? 1.312 -14.189 -11.814 1.00 72.12 207 ALA A O 1
ATOM 1595 N N . LYS A 1 208 ? 3.395 -14.931 -12.210 1.00 75.06 208 LYS A N 1
ATOM 1596 C CA . LYS A 1 208 ? 3.029 -16.361 -12.266 1.00 75.06 208 LYS A CA 1
ATOM 1597 C C . LYS A 1 208 ? 2.497 -16.855 -10.925 1.00 75.06 208 LYS A C 1
ATOM 1599 O O . LYS A 1 208 ? 1.506 -17.579 -10.888 1.00 75.06 208 LYS A O 1
ATOM 1604 N N . THR A 1 209 ? 3.131 -16.445 -9.830 1.00 74.62 209 THR A N 1
ATOM 1605 C CA . THR A 1 209 ? 2.715 -16.827 -8.477 1.00 74.62 209 THR A CA 1
ATOM 1606 C C . THR A 1 209 ? 1.342 -16.227 -8.150 1.00 74.62 209 THR A C 1
ATOM 1608 O O . THR A 1 209 ? 0.443 -16.948 -7.716 1.00 74.62 209 THR A O 1
ATOM 1611 N N . ALA A 1 210 ? 1.118 -14.949 -8.468 1.00 76.62 210 ALA A N 1
ATOM 1612 C CA . ALA A 1 210 ? -0.173 -14.277 -8.318 1.00 76.62 210 ALA A CA 1
ATOM 1613 C C . ALA A 1 210 ? -1.282 -14.897 -9.190 1.00 76.62 210 ALA A C 1
ATOM 1615 O O . ALA A 1 210 ? -2.428 -14.974 -8.751 1.00 76.62 210 ALA A O 1
ATOM 1616 N N . ALA A 1 211 ? -0.955 -15.409 -10.382 1.00 80.25 211 ALA A N 1
ATOM 1617 C CA . ALA A 1 211 ? -1.908 -16.102 -11.257 1.00 80.25 211 ALA A CA 1
ATOM 1618 C C . ALA A 1 211 ? -2.452 -17.419 -10.667 1.00 80.25 211 ALA A C 1
ATOM 1620 O O . ALA A 1 211 ? -3.468 -17.928 -11.138 1.00 80.25 211 ALA A O 1
ATOM 1621 N N . THR A 1 212 ? -1.824 -17.967 -9.619 1.00 83.25 212 THR A N 1
ATOM 1622 C CA . THR A 1 212 ? -2.341 -19.150 -8.903 1.00 83.25 212 THR A CA 1
ATOM 1623 C C . THR A 1 212 ? -3.468 -18.826 -7.917 1.00 83.25 212 THR A C 1
ATOM 1625 O O . THR A 1 212 ? -4.125 -19.738 -7.405 1.00 83.25 212 THR A O 1
ATOM 1628 N N . LEU A 1 213 ? -3.706 -17.542 -7.630 1.00 86.94 213 LEU A N 1
ATOM 1629 C CA . LEU A 1 213 ? -4.738 -17.113 -6.695 1.00 86.94 213 LEU A CA 1
ATOM 1630 C C . LEU A 1 213 ? -6.125 -17.228 -7.324 1.00 86.94 213 LEU A C 1
ATOM 1632 O O . LEU A 1 213 ? -6.403 -16.669 -8.382 1.00 86.94 213 LEU A O 1
ATOM 1636 N N . SER A 1 214 ? -7.025 -17.916 -6.622 1.00 89.62 214 SER A N 1
ATOM 1637 C CA . SER A 1 214 ? -8.417 -18.088 -7.033 1.00 89.62 214 SER A CA 1
ATOM 1638 C C . SER A 1 214 ? -9.333 -17.789 -5.855 1.00 89.62 214 SER A C 1
ATOM 1640 O O . SER A 1 214 ? -9.686 -18.670 -5.069 1.00 89.62 214 SER A O 1
ATOM 1642 N N . HIS A 1 215 ? -9.737 -16.527 -5.745 1.00 94.12 215 HIS A N 1
ATOM 1643 C CA . HIS A 1 215 ? -10.630 -16.048 -4.699 1.00 94.12 215 HIS A CA 1
ATOM 1644 C C . HIS A 1 215 ? -11.493 -14.903 -5.234 1.00 94.12 215 HIS A C 1
ATOM 1646 O O . HIS A 1 215 ? -10.993 -14.026 -5.927 1.00 94.12 215 HIS A O 1
ATOM 1652 N N . SER A 1 216 ? -12.780 -14.854 -4.877 1.00 92.94 216 SER A N 1
ATOM 1653 C CA . SER A 1 216 ? -13.720 -13.851 -5.415 1.00 92.94 216 SER A CA 1
ATOM 1654 C C . SER A 1 216 ? -13.371 -12.401 -5.052 1.00 92.94 216 SER A C 1
ATOM 1656 O O . SER A 1 216 ? -13.838 -11.471 -5.697 1.00 92.94 216 SER A O 1
ATOM 1658 N N . GLY A 1 217 ? -12.585 -12.205 -3.991 1.00 94.12 217 GLY A N 1
ATOM 1659 C CA . GLY A 1 217 ? -12.057 -10.904 -3.564 1.00 94.12 217 GLY A CA 1
ATOM 1660 C C . GLY A 1 217 ? -10.669 -10.567 -4.120 1.00 94.12 217 GLY A C 1
ATOM 1661 O O . GLY A 1 217 ? -10.063 -9.618 -3.637 1.00 94.12 217 GLY A O 1
ATOM 1662 N N . ILE A 1 218 ? -10.141 -11.349 -5.066 1.00 93.44 218 ILE A N 1
ATOM 1663 C CA . ILE A 1 218 ? -8.844 -11.129 -5.719 1.00 93.44 218 ILE A CA 1
ATOM 1664 C C . ILE A 1 218 ? -9.068 -11.075 -7.228 1.00 93.44 218 ILE A C 1
ATOM 1666 O O . ILE A 1 218 ? -9.715 -11.951 -7.798 1.00 93.44 218 ILE A O 1
ATOM 1670 N N . CYS A 1 219 ? -8.528 -10.049 -7.876 1.00 92.00 219 CYS A N 1
ATOM 1671 C CA . CYS A 1 219 ? -8.563 -9.938 -9.323 1.00 92.00 219 CYS A CA 1
ATOM 1672 C C . CYS A 1 219 ? -7.668 -11.021 -9.951 1.00 92.00 219 CYS A C 1
ATOM 1674 O O . CYS A 1 219 ? -6.474 -11.067 -9.639 1.00 92.00 219 CYS A O 1
ATOM 1676 N N . PRO A 1 220 ? -8.203 -11.892 -10.824 1.00 88.00 220 PRO A N 1
ATOM 1677 C CA . PRO A 1 220 ? -7.411 -12.947 -11.437 1.00 88.00 220 PRO A CA 1
ATOM 1678 C C . PRO A 1 220 ? -6.417 -12.363 -12.444 1.00 88.00 220 PRO A C 1
ATOM 1680 O O . PRO A 1 220 ? -6.779 -11.536 -13.283 1.00 88.00 220 PRO A O 1
ATOM 1683 N N . VAL A 1 221 ? -5.176 -12.842 -12.400 1.00 87.69 221 VAL A N 1
ATOM 1684 C CA . VAL A 1 221 ? -4.162 -12.563 -13.424 1.00 87.69 221 VAL A CA 1
ATOM 1685 C C . VAL A 1 221 ? -4.263 -13.638 -14.500 1.00 87.69 221 VAL A C 1
ATOM 1687 O O . VAL A 1 221 ? -4.245 -14.830 -14.203 1.00 87.69 221 VAL A O 1
ATOM 1690 N N . TYR A 1 222 ? -4.410 -13.221 -15.753 1.00 85.81 222 TYR A N 1
ATOM 1691 C CA . TYR A 1 222 ? -4.627 -14.120 -16.883 1.00 85.81 222 TYR A CA 1
ATOM 1692 C C . TYR A 1 222 ? -3.383 -14.346 -17.726 1.00 85.81 222 TYR A C 1
ATOM 1694 O O . TYR A 1 222 ? -3.213 -15.434 -18.271 1.00 85.81 222 TYR A O 1
ATOM 1702 N N . ASP A 1 223 ? -2.570 -13.310 -17.894 1.00 83.44 223 ASP A N 1
ATOM 1703 C CA . ASP A 1 223 ? -1.391 -13.363 -18.745 1.00 83.44 223 ASP A CA 1
ATOM 1704 C C . ASP A 1 223 ? -0.385 -12.292 -18.337 1.00 83.44 223 ASP A C 1
ATOM 1706 O O . ASP A 1 223 ? -0.759 -11.231 -17.833 1.00 83.44 223 ASP A O 1
ATOM 1710 N N . VAL A 1 224 ? 0.889 -12.571 -18.577 1.00 82.38 224 VAL A N 1
ATOM 1711 C CA . VAL A 1 224 ? 2.012 -11.679 -18.289 1.00 82.38 224 VAL A CA 1
ATOM 1712 C C . VAL A 1 224 ? 3.020 -11.879 -19.399 1.00 82.38 224 VAL A C 1
ATOM 1714 O O . VAL A 1 224 ? 3.345 -13.017 -19.738 1.00 82.38 224 VAL A O 1
ATOM 1717 N N . GLY A 1 225 ? 3.537 -10.795 -19.961 1.00 81.06 225 GLY A N 1
ATOM 1718 C CA . GLY A 1 225 ? 4.508 -10.932 -21.031 1.00 81.06 225 GLY A CA 1
ATOM 1719 C C . GLY A 1 225 ? 5.112 -9.622 -21.487 1.00 81.06 225 GLY A C 1
ATOM 1720 O O . GLY A 1 225 ? 4.999 -8.581 -20.838 1.00 81.06 225 GLY A O 1
ATOM 1721 N N . THR A 1 226 ? 5.767 -9.709 -22.635 1.00 81.69 226 THR A N 1
ATOM 1722 C CA . THR A 1 226 ? 6.337 -8.587 -23.368 1.00 81.69 226 THR A CA 1
ATOM 1723 C C . THR A 1 226 ? 5.712 -8.514 -24.747 1.00 81.69 226 THR A C 1
ATOM 1725 O O . THR A 1 226 ? 5.496 -9.529 -25.408 1.00 81.69 226 THR A O 1
ATOM 1728 N N . PHE A 1 227 ? 5.427 -7.301 -25.198 1.00 82.88 227 PHE A N 1
ATOM 1729 C CA . PHE A 1 227 ? 5.082 -7.044 -26.586 1.00 82.88 227 PHE A CA 1
ATOM 1730 C C . PHE A 1 227 ? 5.672 -5.699 -26.987 1.00 82.88 227 PHE A C 1
ATOM 1732 O O . PHE A 1 227 ? 5.480 -4.709 -26.282 1.00 82.88 227 PHE A O 1
ATOM 1739 N N . ASP A 1 228 ? 6.407 -5.679 -28.102 1.00 81.25 228 ASP A N 1
ATOM 1740 C CA . ASP A 1 228 ? 7.013 -4.455 -28.641 1.00 81.25 228 ASP A CA 1
ATOM 1741 C C . ASP A 1 228 ? 7.875 -3.718 -27.594 1.00 81.25 228 ASP A C 1
ATOM 1743 O O . ASP A 1 228 ? 7.669 -2.545 -27.285 1.00 81.25 228 ASP A O 1
ATOM 1747 N N . GLY A 1 229 ? 8.762 -4.476 -26.935 1.00 75.94 229 GLY A N 1
ATOM 1748 C CA . GLY A 1 229 ? 9.655 -3.978 -25.882 1.00 75.94 229 GLY A CA 1
ATOM 1749 C C . GLY A 1 229 ? 8.973 -3.570 -24.572 1.00 75.94 229 GLY A C 1
ATOM 1750 O O . GLY A 1 229 ? 9.665 -3.203 -23.632 1.00 75.94 229 GLY A O 1
ATOM 1751 N N . ARG A 1 230 ? 7.639 -3.648 -24.474 1.00 80.44 230 ARG A N 1
ATOM 1752 C CA . ARG A 1 230 ? 6.874 -3.208 -23.301 1.00 80.44 230 ARG A CA 1
ATOM 1753 C C . ARG A 1 230 ? 6.322 -4.384 -22.515 1.00 80.44 230 ARG A C 1
ATOM 1755 O O . ARG A 1 230 ? 5.724 -5.306 -23.076 1.00 80.44 230 ARG A O 1
ATOM 1762 N N . HIS A 1 231 ? 6.481 -4.319 -21.202 1.00 80.12 231 HIS A N 1
ATOM 1763 C CA . HIS A 1 231 ? 5.940 -5.299 -20.273 1.00 80.12 231 HIS A CA 1
ATOM 1764 C C . HIS A 1 231 ? 4.443 -5.073 -20.053 1.00 80.12 231 HIS A C 1
ATOM 1766 O O . HIS A 1 231 ? 3.981 -3.934 -19.938 1.00 80.12 231 HIS A O 1
ATOM 1772 N N . TYR A 1 232 ? 3.677 -6.160 -19.975 1.00 85.56 232 TYR A N 1
ATOM 1773 C CA . TYR A 1 232 ? 2.246 -6.093 -19.713 1.00 85.56 232 TYR A CA 1
ATOM 1774 C C . TYR A 1 232 ? 1.769 -7.181 -18.752 1.00 85.56 232 TYR A C 1
ATOM 1776 O O . TYR A 1 232 ? 2.347 -8.265 -18.655 1.00 85.56 232 TYR A O 1
ATOM 1784 N N . ILE A 1 233 ? 0.651 -6.889 -18.090 1.00 87.25 233 ILE A N 1
ATOM 1785 C CA . ILE A 1 233 ? -0.155 -7.840 -17.326 1.00 87.25 233 ILE A CA 1
ATOM 1786 C C . ILE A 1 233 ? -1.594 -7.728 -17.830 1.00 87.25 233 ILE A C 1
ATOM 1788 O O . ILE A 1 233 ? -2.175 -6.641 -17.815 1.00 87.25 233 ILE A O 1
ATOM 1792 N N . ALA A 1 234 ? -2.184 -8.842 -18.250 1.00 89.19 234 ALA A N 1
ATOM 1793 C CA . ALA A 1 234 ? -3.613 -8.940 -18.515 1.00 89.19 234 ALA A CA 1
ATOM 1794 C C . ALA A 1 234 ? -4.302 -9.594 -17.315 1.00 89.19 234 ALA A C 1
ATOM 1796 O O . ALA A 1 234 ? -3.936 -10.692 -16.892 1.00 89.19 234 ALA A O 1
ATOM 1797 N N . MET A 1 235 ? -5.313 -8.927 -16.770 1.00 90.75 235 MET A N 1
ATOM 1798 C CA . MET A 1 235 ? -6.056 -9.377 -15.593 1.00 90.75 235 MET A CA 1
ATOM 1799 C C . MET A 1 235 ? -7.565 -9.219 -15.800 1.00 90.75 235 MET A C 1
ATOM 1801 O O . MET A 1 235 ? -8.014 -8.622 -16.783 1.00 90.75 235 MET A O 1
ATOM 1805 N N . GLY A 1 236 ? -8.360 -9.766 -14.882 1.00 91.00 236 GLY A N 1
ATOM 1806 C CA . GLY A 1 236 ? -9.808 -9.574 -14.872 1.00 91.00 236 GLY A CA 1
ATOM 1807 C C . GLY A 1 236 ? -10.181 -8.092 -14.919 1.00 91.00 236 GLY A C 1
ATOM 1808 O O . GLY A 1 236 ? -9.662 -7.285 -14.150 1.00 91.00 236 GLY A O 1
ATOM 1809 N N . PHE A 1 237 ? -11.089 -7.716 -15.819 1.00 91.25 237 PHE A N 1
ATOM 1810 C CA . PHE A 1 237 ? -11.662 -6.377 -15.782 1.00 91.25 237 PHE A CA 1
ATOM 1811 C C . PHE A 1 237 ? -12.734 -6.319 -14.689 1.00 91.25 237 PHE A C 1
ATOM 1813 O O . PHE A 1 237 ? -13.746 -7.013 -14.768 1.00 91.25 237 PHE A O 1
ATOM 1820 N N . VAL A 1 238 ? -12.500 -5.517 -13.648 1.00 89.69 238 VAL A N 1
ATOM 1821 C CA . VAL A 1 238 ? -13.472 -5.312 -12.565 1.00 89.69 238 VAL A CA 1
ATOM 1822 C C . VAL A 1 238 ? -14.292 -4.063 -12.867 1.00 89.69 238 VAL A C 1
ATOM 1824 O O . VAL A 1 238 ? -13.812 -2.940 -12.712 1.00 89.69 238 VAL A O 1
ATOM 1827 N N . GLU A 1 239 ? -15.544 -4.253 -13.276 1.00 86.94 239 GLU A N 1
ATOM 1828 C CA . GLU A 1 239 ? -16.494 -3.153 -13.437 1.00 86.94 239 GLU A CA 1
ATOM 1829 C C . GLU A 1 239 ? -16.846 -2.540 -12.083 1.00 86.94 239 GLU A C 1
ATOM 1831 O O . GLU A 1 239 ? -17.415 -3.206 -11.218 1.00 86.94 239 GLU A O 1
ATOM 1836 N N . GLY A 1 240 ? -16.514 -1.264 -11.891 1.00 89.06 240 GLY A N 1
ATOM 1837 C CA . GLY A 1 240 ? -16.735 -0.587 -10.623 1.00 89.06 240 GLY A CA 1
ATOM 1838 C C . GLY A 1 240 ? -15.857 0.641 -10.437 1.00 89.06 240 GLY A C 1
ATOM 1839 O O . GLY A 1 240 ? -15.377 1.241 -11.399 1.00 89.06 240 GLY A O 1
ATOM 1840 N N . HIS A 1 241 ? -15.643 1.013 -9.178 1.00 88.06 241 HIS A N 1
ATOM 1841 C CA . HIS A 1 241 ? -14.816 2.159 -8.806 1.00 88.06 241 HIS A CA 1
ATOM 1842 C C . HIS A 1 241 ? -13.809 1.777 -7.721 1.00 88.06 241 HIS A C 1
ATOM 1844 O O . HIS A 1 241 ? -14.129 0.945 -6.871 1.00 88.06 241 HIS A O 1
ATOM 1850 N N . PRO A 1 242 ? -12.622 2.403 -7.686 1.00 90.25 242 PRO A N 1
ATOM 1851 C CA . PRO A 1 242 ? -11.669 2.162 -6.613 1.00 90.25 242 PRO A CA 1
ATOM 1852 C C . PRO A 1 242 ? -12.235 2.629 -5.265 1.00 90.25 242 PRO A C 1
ATOM 1854 O O . PRO A 1 242 ? -12.957 3.630 -5.192 1.00 90.25 242 PRO A O 1
ATOM 1857 N N . LEU A 1 243 ? -11.871 1.939 -4.183 1.00 91.56 243 LEU A N 1
ATOM 1858 C CA . LEU A 1 243 ? -12.279 2.240 -2.810 1.00 91.56 243 LEU A CA 1
ATOM 1859 C C . LEU A 1 243 ? -11.917 3.681 -2.420 1.00 91.56 243 LEU A C 1
ATOM 1861 O O . LEU A 1 243 ? -12.667 4.327 -1.688 1.00 9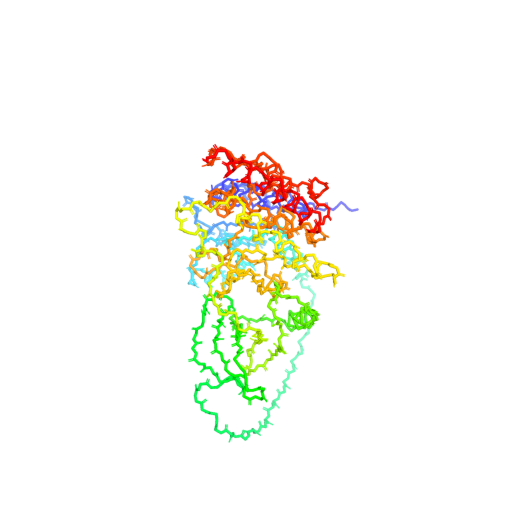1.56 243 LEU A O 1
ATOM 1865 N N . SER A 1 244 ? -10.825 4.219 -2.972 1.00 87.81 244 SER A N 1
ATOM 1866 C CA . SER A 1 244 ? -10.410 5.617 -2.795 1.00 87.81 244 SER A CA 1
ATOM 1867 C C . SER A 1 244 ? -11.522 6.628 -3.107 1.00 87.81 244 SER A C 1
ATOM 1869 O O . SER A 1 244 ? -11.661 7.615 -2.387 1.00 87.81 244 SER A O 1
ATOM 1871 N N . ARG A 1 245 ? -12.370 6.360 -4.112 1.00 84.50 245 ARG A N 1
ATOM 1872 C CA . ARG A 1 245 ? -13.498 7.231 -4.486 1.00 84.50 245 ARG A CA 1
ATOM 1873 C C . ARG A 1 245 ? -14.627 7.226 -3.450 1.00 84.50 245 ARG A C 1
ATOM 1875 O O . ARG A 1 245 ? -15.370 8.199 -3.340 1.00 84.50 245 ARG A O 1
ATOM 1882 N N . TYR A 1 246 ? -14.772 6.140 -2.696 1.00 77.69 246 TYR A N 1
ATOM 1883 C CA . TYR A 1 246 ? -15.776 6.033 -1.634 1.00 77.69 246 TYR A CA 1
ATOM 1884 C C . TYR A 1 246 ? -15.311 6.745 -0.362 1.00 77.69 246 TYR A C 1
ATOM 1886 O O . TYR A 1 246 ? -16.112 7.391 0.313 1.00 77.69 246 TYR A O 1
ATOM 1894 N N . ILE A 1 247 ? -14.009 6.678 -0.078 1.00 80.25 247 ILE A N 1
ATOM 1895 C CA . ILE A 1 247 ? -13.379 7.348 1.064 1.00 80.25 247 ILE A CA 1
ATOM 1896 C C . ILE A 1 247 ? -13.386 8.876 0.902 1.00 80.25 247 ILE A C 1
ATOM 1898 O O . ILE A 1 247 ? -13.560 9.587 1.886 1.00 80.25 247 ILE A O 1
ATOM 1902 N N . SER A 1 248 ? -13.261 9.392 -0.326 1.00 66.19 248 SER A N 1
ATOM 1903 C CA . SER A 1 248 ? -13.280 10.838 -0.599 1.00 66.19 248 SER A CA 1
ATOM 1904 C C . SER A 1 248 ? -14.651 11.503 -0.436 1.00 66.19 248 SER A C 1
ATOM 1906 O O . SER A 1 248 ? -14.749 12.723 -0.532 1.00 66.19 248 SER A O 1
ATOM 1908 N N . SER A 1 249 ? -15.727 10.735 -0.238 1.00 62.16 249 SER A N 1
ATOM 1909 C CA . SER A 1 249 ? -17.019 11.322 0.116 1.00 62.16 249 SER A CA 1
ATOM 1910 C C . SER A 1 249 ? -16.966 11.744 1.587 1.00 62.16 249 SER A C 1
ATOM 1912 O O . SER A 1 249 ? -16.708 10.912 2.448 1.00 62.16 249 SER A O 1
ATOM 1914 N N . GLU A 1 250 ? -17.213 13.018 1.911 1.00 64.00 250 GLU A N 1
ATOM 1915 C CA . GLU A 1 250 ? -17.173 13.559 3.292 1.00 64.00 250 GLU A CA 1
ATOM 1916 C C . GLU A 1 250 ? -18.154 12.874 4.273 1.00 64.00 250 GLU A C 1
ATOM 1918 O O . GLU A 1 250 ? -18.255 13.229 5.447 1.00 64.00 250 GLU A O 1
ATOM 1923 N N . ARG A 1 251 ? -18.907 11.876 3.802 1.00 76.44 251 ARG A N 1
ATOM 1924 C CA . ARG A 1 251 ? -19.864 11.104 4.576 1.00 76.44 251 ARG A CA 1
ATOM 1925 C C . ARG A 1 251 ? -19.226 9.819 5.099 1.00 76.44 251 ARG A C 1
ATOM 1927 O O . ARG A 1 251 ? -18.972 8.874 4.351 1.00 76.44 251 ARG A O 1
ATOM 1934 N N . LEU A 1 252 ? -19.103 9.754 6.421 1.00 82.94 252 LEU A N 1
ATOM 1935 C CA . LEU A 1 252 ? -18.691 8.554 7.144 1.00 82.94 252 LEU A CA 1
ATOM 1936 C C . LEU A 1 252 ? -19.625 7.374 6.845 1.00 82.94 252 LEU A C 1
ATOM 1938 O O . LEU A 1 252 ? -20.854 7.488 6.899 1.00 82.94 252 LEU A O 1
ATOM 1942 N N . GLN A 1 253 ? -19.030 6.217 6.557 1.00 85.25 253 GLN A N 1
ATOM 1943 C CA . GLN A 1 253 ? -19.776 4.986 6.311 1.00 85.25 253 GLN A CA 1
ATOM 1944 C C . GLN A 1 253 ? -20.236 4.358 7.642 1.00 85.25 253 GLN A C 1
ATOM 1946 O O . GLN A 1 253 ? -19.528 4.455 8.655 1.00 85.25 253 GLN A O 1
ATOM 1951 N N . PRO A 1 254 ? -21.400 3.680 7.685 1.00 91.81 254 PRO A N 1
ATOM 1952 C CA . PRO A 1 254 ? -21.816 2.925 8.865 1.00 91.81 254 PRO A CA 1
ATOM 1953 C C . PRO A 1 254 ? -20.753 1.889 9.260 1.00 91.81 254 PRO A C 1
ATOM 1955 O O . PRO A 1 254 ? -20.272 1.149 8.403 1.00 91.81 254 PRO A O 1
ATOM 1958 N N . GLU A 1 255 ? -20.423 1.773 10.551 1.00 94.75 255 GLU A N 1
ATOM 1959 C CA . GLU A 1 255 ? -19.373 0.851 11.039 1.00 94.75 255 GLU A CA 1
ATOM 1960 C C . GLU A 1 255 ? -19.615 -0.596 10.611 1.00 94.75 255 GLU A C 1
ATOM 1962 O O . GLU A 1 255 ? -18.692 -1.307 10.226 1.00 94.75 255 GLU A O 1
ATOM 1967 N N . ARG A 1 256 ? -20.883 -1.021 10.574 1.00 94.56 256 ARG A N 1
ATOM 1968 C CA . ARG A 1 256 ? -21.260 -2.343 10.065 1.00 94.56 256 ARG A CA 1
ATOM 1969 C C . ARG A 1 256 ? -20.835 -2.553 8.607 1.00 94.56 256 ARG A C 1
ATOM 1971 O O . ARG A 1 256 ? -20.419 -3.651 8.252 1.00 94.56 256 ARG A O 1
ATOM 1978 N N . GLN A 1 257 ? -20.959 -1.536 7.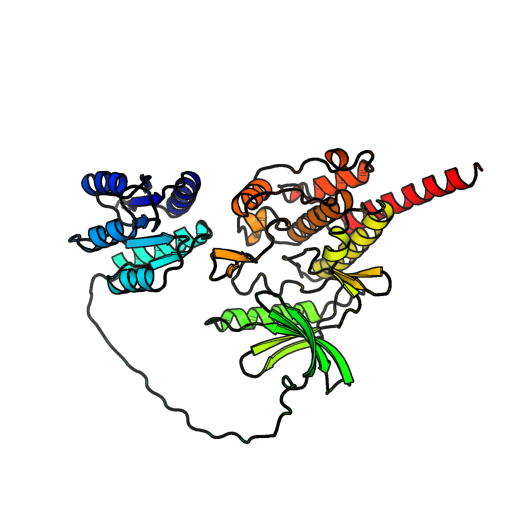757 1.00 92.81 257 GLN A N 1
ATOM 1979 C CA . GLN A 1 257 ? -20.559 -1.617 6.352 1.00 92.81 257 GLN A CA 1
ATOM 1980 C C . GLN A 1 257 ? -19.035 -1.618 6.212 1.00 92.81 257 GLN A C 1
ATOM 1982 O O . GLN A 1 257 ? -18.506 -2.437 5.463 1.00 92.81 257 GLN A O 1
ATOM 1987 N N . VAL A 1 258 ? -18.341 -0.780 6.988 1.00 94.94 258 VAL A N 1
ATOM 1988 C CA . VAL A 1 258 ? -16.872 -0.777 7.072 1.00 94.94 258 VAL A CA 1
ATOM 1989 C C . VAL A 1 258 ? -16.359 -2.165 7.465 1.00 94.94 258 VAL A C 1
ATOM 1991 O O . VAL A 1 258 ? -15.575 -2.764 6.732 1.00 94.94 258 VAL A O 1
ATOM 1994 N N . ALA A 1 259 ? -16.889 -2.738 8.548 1.00 96.94 259 ALA A N 1
ATOM 1995 C CA . ALA A 1 259 ? -16.515 -4.068 9.017 1.00 96.94 259 ALA A CA 1
ATOM 1996 C C . ALA A 1 259 ? -16.804 -5.172 7.984 1.00 96.94 259 ALA A C 1
ATOM 1998 O O . ALA A 1 259 ? -16.013 -6.102 7.845 1.00 96.94 259 ALA A O 1
ATOM 1999 N N . LEU A 1 260 ? -17.904 -5.081 7.221 1.00 96.25 260 LEU A N 1
ATOM 2000 C CA . LEU A 1 260 ? -18.200 -6.031 6.139 1.00 96.25 260 LEU A CA 1
ATOM 2001 C C . LEU A 1 260 ? -17.162 -5.979 5.012 1.00 96.25 260 LEU A C 1
ATOM 2003 O O . LEU A 1 260 ? -16.766 -7.034 4.515 1.00 96.25 260 LEU A O 1
ATOM 2007 N N . VAL A 1 261 ? -16.744 -4.779 4.602 1.00 96.06 261 VAL A N 1
ATOM 2008 C CA . VAL A 1 261 ? -15.741 -4.586 3.544 1.00 96.06 261 VAL A CA 1
ATOM 2009 C C . VAL A 1 261 ? -14.374 -5.073 4.017 1.00 96.06 261 VAL A C 1
ATOM 2011 O O . VAL A 1 261 ? -13.785 -5.943 3.376 1.00 96.06 261 VAL A O 1
ATOM 2014 N N . VAL A 1 262 ? -13.908 -4.594 5.174 1.00 98.00 262 VAL A N 1
ATOM 2015 C CA . VAL A 1 262 ? -12.584 -4.942 5.716 1.00 98.00 262 VAL A CA 1
ATOM 2016 C C . VAL A 1 262 ? -12.480 -6.438 6.012 1.00 98.00 262 VAL A C 1
ATOM 2018 O O . VAL A 1 262 ? -11.468 -7.054 5.698 1.00 98.00 262 VAL A O 1
ATOM 2021 N N . ARG A 1 263 ? -13.553 -7.080 6.492 1.00 98.44 263 ARG A N 1
ATOM 2022 C CA . ARG A 1 263 ? -13.570 -8.536 6.698 1.00 98.44 263 ARG A CA 1
ATOM 2023 C C . ARG A 1 263 ? -13.407 -9.321 5.395 1.00 98.44 263 ARG A C 1
ATOM 2025 O O . ARG A 1 263 ? -12.760 -10.364 5.396 1.00 98.44 263 ARG A O 1
ATOM 2032 N N . LYS A 1 264 ? -14.010 -8.868 4.290 1.00 98.25 264 LYS A N 1
ATOM 2033 C CA . LYS A 1 264 ? -13.852 -9.523 2.976 1.00 98.25 264 LYS A CA 1
ATOM 2034 C C . LYS A 1 264 ? -12.432 -9.356 2.441 1.00 98.25 264 LYS A C 1
ATOM 2036 O O . LYS A 1 264 ? -11.876 -10.325 1.933 1.00 98.25 264 LYS A O 1
ATOM 2041 N N . LEU A 1 265 ? -11.848 -8.169 2.614 1.00 98.38 265 LEU A N 1
ATOM 2042 C CA . LEU A 1 265 ? -10.451 -7.897 2.271 1.00 98.38 265 LEU A CA 1
ATOM 2043 C C . LEU A 1 265 ? -9.493 -8.772 3.083 1.00 98.38 265 LEU A C 1
ATOM 2045 O O . LEU A 1 265 ? -8.634 -9.420 2.500 1.00 98.38 265 LEU A O 1
ATOM 2049 N N . ALA A 1 266 ? -9.699 -8.875 4.398 1.00 98.69 266 ALA A N 1
ATOM 2050 C CA . ALA A 1 266 ? -8.908 -9.745 5.263 1.00 98.69 266 ALA A CA 1
ATOM 2051 C C . ALA A 1 266 ? -8.973 -11.212 4.801 1.00 98.69 266 ALA A C 1
ATOM 2053 O O . ALA A 1 266 ? -7.945 -11.859 4.651 1.00 98.69 266 ALA A O 1
ATOM 2054 N N . LYS A 1 267 ? -10.159 -11.734 4.458 1.00 98.56 267 LYS A N 1
ATOM 2055 C CA . LYS A 1 267 ? -10.282 -13.098 3.906 1.00 98.56 267 LYS A CA 1
ATOM 2056 C C . LYS A 1 267 ? -9.529 -13.288 2.586 1.00 98.56 267 LYS A C 1
ATOM 2058 O O . LYS A 1 267 ? -8.892 -14.320 2.398 1.00 98.56 267 LYS A O 1
ATOM 2063 N N . ALA A 1 268 ? -9.597 -12.304 1.690 1.00 97.44 268 ALA A N 1
ATOM 2064 C CA . ALA A 1 268 ? -8.858 -12.335 0.432 1.00 97.44 268 ALA A CA 1
ATOM 2065 C C . ALA A 1 268 ? -7.339 -12.322 0.673 1.00 97.44 268 ALA A C 1
ATOM 2067 O O . ALA A 1 268 ? -6.630 -13.167 0.139 1.00 97.44 268 ALA A O 1
ATOM 2068 N N . LEU A 1 269 ? -6.842 -11.430 1.531 1.00 97.56 269 LEU A N 1
ATOM 2069 C CA . LEU A 1 269 ? -5.419 -11.360 1.877 1.00 97.56 269 LEU A CA 1
ATOM 2070 C C . LEU A 1 269 ? -4.942 -12.639 2.571 1.00 97.56 269 LEU A C 1
ATOM 2072 O O . LEU A 1 269 ? -3.895 -13.157 2.208 1.00 97.56 269 LEU A O 1
ATOM 2076 N N . ASN A 1 270 ? -5.747 -13.216 3.469 1.00 98.06 270 ASN A N 1
ATOM 2077 C CA . ASN A 1 270 ? -5.430 -14.498 4.098 1.00 98.06 270 ASN A CA 1
ATOM 2078 C C . ASN A 1 270 ? -5.234 -15.614 3.061 1.00 98.06 270 ASN A C 1
ATOM 2080 O O . ASN A 1 270 ? -4.262 -16.358 3.132 1.00 98.06 270 ASN A O 1
ATOM 2084 N 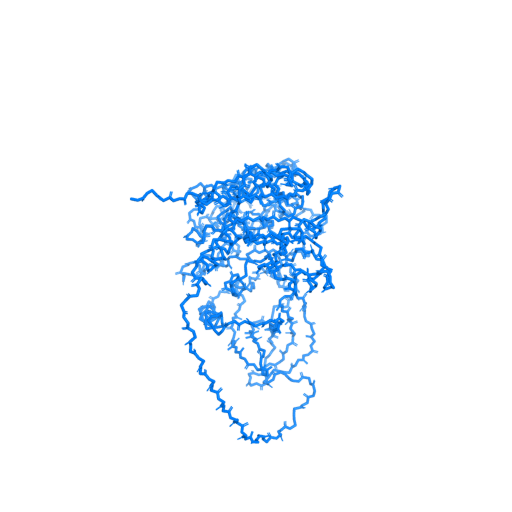N . HIS A 1 271 ? -6.121 -15.699 2.062 1.00 96.31 271 HIS A N 1
ATOM 2085 C CA . HIS A 1 271 ? -6.004 -16.683 0.982 1.00 96.31 271 HIS A CA 1
ATOM 2086 C C . HIS A 1 271 ? -4.680 -16.558 0.207 1.00 96.31 271 HIS A C 1
ATOM 2088 O O . HIS A 1 271 ? -4.118 -17.573 -0.220 1.00 96.31 271 HIS A O 1
ATOM 2094 N N . ALA A 1 272 ? -4.186 -15.328 0.030 1.00 93.81 272 ALA A N 1
ATOM 2095 C CA . ALA A 1 272 ? -2.889 -15.060 -0.582 1.00 93.81 272 ALA A CA 1
ATOM 2096 C C . ALA A 1 272 ? -1.720 -15.408 0.353 1.00 93.81 272 ALA A C 1
ATOM 2098 O O . ALA A 1 272 ? -0.782 -16.091 -0.064 1.00 93.81 272 ALA A O 1
ATOM 2099 N N . HIS A 1 273 ? -1.808 -15.025 1.630 1.00 95.06 273 HIS A N 1
ATOM 2100 C CA . HIS A 1 273 ? -0.788 -15.305 2.646 1.00 95.06 273 HIS A CA 1
ATOM 2101 C C . HIS A 1 273 ? -0.562 -16.807 2.850 1.00 95.06 273 HIS A C 1
ATOM 2103 O O . HIS A 1 273 ? 0.584 -17.237 2.939 1.00 95.06 273 HIS A O 1
ATOM 2109 N N . GLU A 1 274 ? -1.618 -17.625 2.818 1.00 94.62 274 GLU A N 1
ATOM 2110 C CA . GLU A 1 274 ? -1.534 -19.098 2.875 1.00 94.62 274 GLU A CA 1
ATOM 2111 C C . GLU A 1 274 ? -0.740 -19.718 1.712 1.00 94.62 274 GLU A C 1
ATOM 2113 O O . GLU A 1 274 ? -0.301 -20.863 1.796 1.00 94.62 274 GLU A O 1
ATOM 2118 N N . ARG A 1 275 ? -0.550 -18.968 0.621 1.00 90.12 275 ARG A N 1
ATOM 2119 C CA . ARG A 1 275 ? 0.241 -19.357 -0.558 1.00 90.12 275 ARG A CA 1
ATOM 2120 C C . ARG A 1 275 ? 1.602 -18.663 -0.607 1.00 90.12 275 ARG A C 1
ATOM 2122 O O . ARG A 1 275 ? 2.280 -18.728 -1.627 1.00 90.12 275 ARG A O 1
ATOM 2129 N N . GLY A 1 276 ? 2.002 -17.995 0.476 1.00 88.81 276 GLY A N 1
ATOM 2130 C CA . GLY A 1 276 ? 3.268 -17.267 0.563 1.00 88.81 276 GLY A CA 1
ATOM 2131 C C . GLY A 1 276 ? 3.291 -15.954 -0.225 1.00 88.81 276 GLY A C 1
ATOM 2132 O O . GLY A 1 276 ? 4.365 -15.400 -0.451 1.00 88.81 276 GLY A O 1
ATOM 2133 N N . ILE A 1 277 ? 2.131 -15.442 -0.648 1.00 89.12 277 ILE A N 1
ATOM 2134 C CA . ILE A 1 277 ? 2.028 -14.216 -1.444 1.00 89.12 277 ILE A CA 1
ATOM 2135 C C . ILE A 1 277 ? 1.634 -13.060 -0.534 1.00 89.12 277 ILE A C 1
ATOM 2137 O O . ILE A 1 277 ? 0.555 -13.071 0.050 1.00 89.12 277 ILE A O 1
ATOM 2141 N N . VAL A 1 278 ? 2.492 -12.044 -0.456 1.00 90.19 278 VAL A N 1
ATOM 2142 C CA . VAL A 1 278 ? 2.267 -10.796 0.293 1.00 90.19 278 VAL A CA 1
ATOM 2143 C C . VAL A 1 278 ? 1.991 -9.672 -0.702 1.00 90.19 278 VAL A C 1
ATOM 2145 O O . VAL A 1 278 ? 2.677 -9.579 -1.721 1.00 90.19 278 VAL A O 1
ATOM 2148 N N . HIS A 1 279 ? 1.013 -8.809 -0.428 1.00 91.31 279 HIS A N 1
ATOM 2149 C CA . HIS A 1 279 ? 0.631 -7.737 -1.345 1.00 91.31 279 HIS A CA 1
ATOM 2150 C C . HIS A 1 279 ? 1.646 -6.587 -1.371 1.00 91.31 279 HIS A C 1
ATOM 2152 O O . HIS A 1 279 ? 1.960 -6.096 -2.455 1.00 91.31 279 HIS A O 1
ATOM 2158 N N . ARG A 1 280 ? 2.143 -6.124 -0.215 1.00 87.44 280 ARG A N 1
ATOM 2159 C CA . ARG A 1 280 ? 3.179 -5.072 -0.051 1.00 87.44 280 ARG A CA 1
ATOM 2160 C C . ARG A 1 280 ? 2.843 -3.650 -0.523 1.00 87.44 280 ARG A C 1
ATOM 2162 O O . ARG A 1 280 ? 3.617 -2.734 -0.271 1.00 87.44 280 ARG A O 1
ATOM 2169 N N . ASP A 1 281 ? 1.725 -3.434 -1.202 1.00 85.38 281 ASP A N 1
ATOM 2170 C CA . ASP A 1 281 ? 1.273 -2.112 -1.674 1.00 85.38 281 ASP A CA 1
ATOM 2171 C C . ASP A 1 281 ? -0.248 -1.999 -1.541 1.00 85.38 281 ASP A C 1
ATOM 2173 O O . ASP A 1 281 ? -0.961 -1.572 -2.451 1.00 85.38 281 ASP A O 1
ATOM 2177 N N . LEU A 1 282 ? -0.787 -2.482 -0.424 1.00 92.38 282 LEU A N 1
ATOM 2178 C CA . LEU A 1 282 ? -2.222 -2.442 -0.207 1.00 92.38 282 LEU A CA 1
ATOM 2179 C C . LEU A 1 282 ? -2.653 -1.001 0.094 1.00 92.38 282 LEU A C 1
ATOM 2181 O O . LEU A 1 282 ? -2.257 -0.405 1.092 1.00 92.38 282 LEU A O 1
ATOM 2185 N N . LYS A 1 283 ? -3.504 -0.446 -0.770 1.00 91.69 283 LYS A N 1
ATOM 2186 C CA . LYS A 1 283 ? -4.066 0.904 -0.638 1.00 91.69 283 LYS A CA 1
ATOM 2187 C C . LYS A 1 283 ? -5.455 0.974 -1.273 1.00 91.69 283 LYS A C 1
ATOM 2189 O O . LYS A 1 283 ? -5.759 0.156 -2.141 1.00 91.69 283 LYS A O 1
ATOM 2194 N N . PRO A 1 284 ? -6.293 1.973 -0.942 1.00 92.06 284 PRO A N 1
ATOM 2195 C CA . PRO A 1 284 ? -7.644 2.086 -1.496 1.00 92.06 284 PRO A CA 1
ATOM 2196 C C . PRO A 1 284 ? -7.712 2.188 -3.027 1.00 92.06 284 PRO A C 1
ATOM 2198 O O . PRO A 1 284 ? -8.745 1.876 -3.610 1.00 92.06 284 PRO A O 1
ATOM 2201 N N . ALA A 1 285 ? -6.640 2.629 -3.692 1.00 87.62 285 ALA A N 1
ATOM 2202 C CA . ALA A 1 285 ? -6.567 2.652 -5.154 1.00 87.62 285 ALA A CA 1
ATOM 2203 C C . ALA A 1 285 ? -6.409 1.251 -5.781 1.00 87.62 285 ALA A C 1
ATOM 2205 O O . ALA A 1 285 ? -6.825 1.065 -6.917 1.00 87.62 285 ALA A O 1
ATOM 2206 N N . ASN A 1 286 ? -5.880 0.280 -5.028 1.00 91.25 286 ASN A N 1
ATOM 2207 C CA . ASN A 1 286 ? -5.680 -1.114 -5.451 1.00 91.25 286 ASN A CA 1
ATOM 2208 C C . ASN A 1 286 ? -6.835 -2.025 -4.977 1.00 91.25 286 ASN A C 1
ATOM 2210 O O . ASN A 1 286 ? -6.705 -3.243 -4.886 1.00 91.25 286 ASN A O 1
ATOM 2214 N N . ILE A 1 287 ? -7.975 -1.438 -4.598 1.00 94.44 287 ILE A N 1
ATOM 2215 C CA . ILE A 1 287 ? -9.179 -2.162 -4.187 1.00 94.44 287 ILE A CA 1
ATOM 2216 C C . ILE A 1 287 ? -10.338 -1.617 -5.006 1.00 94.44 287 ILE A C 1
ATOM 2218 O O . ILE A 1 287 ? -10.726 -0.467 -4.838 1.00 94.44 287 ILE A O 1
ATOM 2222 N N . MET A 1 288 ? -10.925 -2.445 -5.857 1.00 93.38 288 MET A N 1
ATOM 2223 C CA . MET A 1 288 ? -12.108 -2.106 -6.638 1.00 93.38 288 MET A CA 1
ATOM 2224 C C . MET A 1 288 ? -13.369 -2.517 -5.884 1.00 93.38 288 MET A C 1
ATOM 2226 O O . MET A 1 288 ? -13.462 -3.634 -5.387 1.00 93.38 288 MET A O 1
ATOM 2230 N N . ILE A 1 289 ? -14.360 -1.635 -5.815 1.00 93.25 289 ILE A N 1
ATOM 2231 C CA . ILE A 1 289 ? -15.725 -1.990 -5.433 1.00 93.25 289 ILE A CA 1
ATOM 2232 C C . ILE A 1 289 ? -16.496 -2.249 -6.717 1.00 93.25 289 ILE A C 1
ATOM 2234 O O . ILE A 1 289 ? -16.709 -1.320 -7.501 1.00 93.25 289 ILE A O 1
ATOM 2238 N N . ASN A 1 290 ? -16.876 -3.506 -6.938 1.00 89.88 290 ASN A N 1
ATOM 2239 C CA . ASN A 1 290 ? -17.584 -3.899 -8.149 1.00 89.88 290 ASN A CA 1
ATOM 2240 C C . ASN A 1 290 ? -19.059 -3.437 -8.147 1.00 89.88 290 ASN A C 1
ATOM 2242 O O . ASN A 1 290 ? -19.557 -2.900 -7.152 1.00 89.88 290 ASN A O 1
ATOM 2246 N N . SER A 1 291 ? -19.774 -3.670 -9.249 1.00 88.00 291 SER A N 1
ATOM 2247 C CA . SER A 1 291 ? -21.212 -3.374 -9.393 1.00 88.00 291 SER A CA 1
ATOM 2248 C C . SER A 1 291 ? -22.097 -3.983 -8.294 1.00 88.00 291 SER A C 1
ATOM 2250 O O . SER A 1 291 ? -23.102 -3.383 -7.917 1.00 88.00 291 SER A O 1
ATOM 2252 N N . ASP A 1 292 ? -21.697 -5.125 -7.727 1.00 87.06 292 ASP A N 1
ATOM 2253 C CA . ASP A 1 292 ? -22.399 -5.824 -6.640 1.00 87.06 292 ASP A CA 1
ATOM 2254 C C . ASP A 1 292 ? -22.002 -5.323 -5.235 1.00 87.06 292 ASP A C 1
ATOM 2256 O O . ASP A 1 292 ? -22.339 -5.934 -4.210 1.00 87.06 292 ASP A O 1
ATOM 2260 N N . GLY A 1 293 ? -21.220 -4.241 -5.159 1.00 88.38 293 GLY A N 1
ATOM 2261 C CA . GLY A 1 293 ? -20.725 -3.672 -3.907 1.00 88.38 293 GLY A CA 1
ATOM 2262 C C . GLY A 1 293 ? -19.701 -4.555 -3.183 1.00 88.38 293 GLY A C 1
ATOM 2263 O O . GLY A 1 293 ? -19.540 -4.445 -1.964 1.00 88.38 293 GLY A O 1
ATOM 2264 N N . GLN A 1 294 ? -19.035 -5.466 -3.895 1.00 92.19 294 GLN A N 1
ATOM 2265 C CA . GLN A 1 294 ? -18.013 -6.355 -3.347 1.00 92.19 294 GLN A CA 1
ATOM 2266 C C . GLN A 1 294 ? -16.612 -5.766 -3.552 1.00 92.19 294 GLN A C 1
ATOM 2268 O O . GLN A 1 294 ? -16.310 -5.306 -4.653 1.00 92.19 294 GLN A O 1
ATOM 2273 N N . PRO A 1 295 ? -15.740 -5.800 -2.527 1.00 96.06 295 PRO A N 1
ATOM 2274 C CA . PRO A 1 295 ? -14.349 -5.414 -2.689 1.00 96.06 295 PRO A CA 1
ATOM 2275 C C . PRO A 1 295 ? -13.544 -6.513 -3.396 1.00 96.06 295 PRO A C 1
ATOM 2277 O O . PRO A 1 295 ? -13.615 -7.684 -3.018 1.00 96.06 295 PRO A O 1
ATOM 2280 N N . VAL A 1 296 ? -12.744 -6.109 -4.378 1.00 95.44 296 VAL A N 1
ATOM 2281 C CA . VAL A 1 296 ? -11.822 -6.946 -5.148 1.00 95.44 296 VAL A CA 1
ATOM 2282 C C . VAL A 1 296 ? -10.443 -6.294 -5.120 1.00 95.44 296 VAL A C 1
ATOM 2284 O O . VAL A 1 296 ? -10.287 -5.150 -5.535 1.00 95.44 296 VAL A O 1
ATOM 2287 N N . ILE A 1 297 ? -9.446 -7.013 -4.617 1.00 95.00 297 ILE A N 1
ATOM 2288 C CA . ILE A 1 297 ? -8.056 -6.557 -4.550 1.00 95.00 297 ILE A CA 1
ATOM 2289 C C . ILE A 1 297 ? -7.411 -6.701 -5.932 1.00 95.00 297 ILE A C 1
ATOM 2291 O O . ILE A 1 297 ? -7.520 -7.759 -6.556 1.00 95.00 297 ILE A O 1
ATOM 2295 N N . THR A 1 298 ? -6.736 -5.655 -6.398 1.00 88.62 298 THR A N 1
ATOM 2296 C CA . THR A 1 298 ? -5.955 -5.624 -7.642 1.00 88.62 298 THR A CA 1
ATOM 2297 C C . THR A 1 298 ? -4.465 -5.466 -7.332 1.00 88.62 298 THR A C 1
ATOM 2299 O O . THR A 1 298 ? -4.093 -5.160 -6.207 1.00 88.62 298 THR A O 1
ATOM 2302 N N . ASP A 1 299 ? -3.599 -5.669 -8.331 1.00 77.19 299 ASP A N 1
ATOM 2303 C CA . ASP A 1 299 ? -2.177 -5.285 -8.263 1.00 77.19 299 ASP A CA 1
ATOM 2304 C C . ASP A 1 299 ? -1.353 -5.916 -7.116 1.00 77.19 299 ASP A C 1
ATOM 2306 O O . ASP A 1 299 ? -0.542 -5.246 -6.476 1.00 77.19 299 ASP A O 1
ATOM 2310 N N . PHE A 1 300 ? -1.507 -7.224 -6.880 1.00 71.38 300 PHE A N 1
ATOM 2311 C CA . PHE A 1 300 ? -0.709 -7.969 -5.895 1.00 71.38 300 PHE A CA 1
ATOM 2312 C C . PHE A 1 300 ? 0.800 -7.877 -6.158 1.00 71.38 300 PHE A C 1
ATOM 2314 O O . PHE A 1 300 ? 1.315 -8.597 -7.003 1.00 71.38 300 PHE A O 1
ATOM 2321 N N . GLY A 1 301 ? 1.527 -7.051 -5.404 1.00 57.88 301 GLY A N 1
ATOM 2322 C CA . GLY A 1 301 ? 2.989 -7.122 -5.261 1.00 57.88 301 GLY A CA 1
ATOM 2323 C C . GLY A 1 301 ? 3.843 -6.807 -6.494 1.00 57.88 301 GLY A C 1
ATOM 2324 O O . GLY A 1 301 ? 5.041 -6.612 -6.333 1.00 57.88 301 GLY A O 1
ATOM 2325 N N . LEU A 1 302 ? 3.256 -6.671 -7.687 1.00 56.19 302 LEU A N 1
ATOM 2326 C CA . LEU A 1 302 ? 3.999 -6.613 -8.954 1.00 56.19 302 LEU A CA 1
ATOM 2327 C C . LEU A 1 302 ? 4.847 -5.344 -9.140 1.00 56.19 302 LEU A C 1
ATOM 2329 O O . LEU A 1 302 ? 5.744 -5.342 -9.972 1.00 56.19 302 LEU A O 1
ATOM 2333 N N . ALA A 1 303 ? 4.582 -4.267 -8.392 1.00 46.81 303 ALA A N 1
ATOM 2334 C CA . ALA A 1 303 ? 5.328 -3.006 -8.501 1.00 46.81 303 ALA A CA 1
ATOM 2335 C C . ALA A 1 303 ? 6.450 -2.862 -7.456 1.00 46.81 303 ALA A C 1
ATOM 2337 O O . ALA A 1 303 ? 7.505 -2.317 -7.753 1.00 46.81 303 ALA A O 1
ATOM 2338 N N . ALA A 1 304 ? 6.261 -3.388 -6.240 1.00 43.94 304 ALA A N 1
ATOM 2339 C CA . ALA A 1 304 ? 7.130 -3.088 -5.095 1.00 43.94 304 ALA A CA 1
ATOM 2340 C C . ALA A 1 304 ? 8.503 -3.791 -5.129 1.00 43.94 304 ALA A C 1
ATOM 2342 O O . ALA A 1 304 ? 9.323 -3.581 -4.236 1.00 43.94 304 ALA A O 1
ATOM 2343 N N . ARG A 1 305 ? 8.747 -4.670 -6.108 1.00 45.78 305 ARG A N 1
ATOM 2344 C CA . ARG A 1 305 ? 9.969 -5.485 -6.189 1.00 45.78 305 ARG A CA 1
ATOM 2345 C C . ARG A 1 305 ? 10.766 -5.361 -7.475 1.00 45.78 305 ARG A C 1
ATOM 2347 O O . ARG A 1 305 ? 11.835 -5.964 -7.558 1.00 45.78 305 ARG A O 1
ATOM 2354 N N . MET A 1 306 ? 10.353 -4.487 -8.392 1.00 35.62 306 MET A N 1
ATOM 2355 C CA . MET A 1 306 ? 11.166 -4.090 -9.551 1.00 35.62 306 MET A CA 1
ATOM 2356 C C . MET A 1 306 ? 12.373 -3.198 -9.170 1.00 35.62 306 MET A C 1
ATOM 2358 O O . MET A 1 306 ? 12.915 -2.485 -10.002 1.00 35.62 306 MET A O 1
ATOM 2362 N N . GLY A 1 307 ? 12.836 -3.248 -7.912 1.00 37.06 307 GLY A N 1
ATOM 2363 C CA . GLY A 1 307 ? 13.928 -2.417 -7.391 1.00 37.06 307 GLY A CA 1
ATOM 2364 C C . GLY A 1 307 ? 13.496 -1.024 -6.931 1.00 37.06 307 GLY A C 1
ATOM 2365 O O . GLY A 1 307 ? 14.326 -0.246 -6.473 1.00 37.06 307 GLY A O 1
ATOM 2366 N N . GLU A 1 308 ? 12.202 -0.727 -6.992 1.00 38.38 308 GLU A N 1
ATOM 2367 C CA . GLU A 1 308 ? 11.658 0.585 -6.682 1.00 38.38 308 GLU A CA 1
ATOM 2368 C C . GLU A 1 308 ? 10.637 0.433 -5.561 1.00 38.38 308 GLU A C 1
ATOM 2370 O O . GLU A 1 308 ? 9.553 -0.129 -5.726 1.00 38.38 308 GLU A O 1
ATOM 2375 N N . ALA A 1 309 ? 10.987 0.937 -4.377 1.00 35.56 309 ALA A N 1
ATOM 2376 C CA . ALA A 1 309 ? 9.961 1.306 -3.417 1.00 35.56 309 ALA A CA 1
ATOM 2377 C C . ALA A 1 309 ? 8.929 2.182 -4.151 1.00 35.56 309 ALA A C 1
ATOM 2379 O O . ALA A 1 309 ? 9.308 2.960 -5.025 1.00 35.56 309 ALA A O 1
ATOM 2380 N N . ASN A 1 310 ? 7.646 2.096 -3.781 1.00 40.38 310 ASN A N 1
ATOM 2381 C CA . ASN A 1 310 ? 6.528 2.892 -4.326 1.00 40.38 310 ASN A CA 1
ATOM 2382 C C . ASN A 1 310 ? 6.656 4.415 -4.083 1.00 40.38 310 ASN A C 1
ATOM 2384 O O . ASN A 1 310 ? 5.657 5.110 -3.950 1.00 40.38 310 ASN A O 1
ATOM 2388 N N . VAL A 1 311 ? 7.881 4.908 -3.952 1.00 41.94 311 VAL A N 1
ATOM 2389 C CA . VAL A 1 311 ? 8.357 6.271 -3.839 1.00 41.94 311 VAL A CA 1
ATOM 2390 C C . VAL A 1 311 ? 9.299 6.470 -5.031 1.00 41.94 311 VAL A C 1
ATOM 2392 O O . VAL A 1 311 ? 10.514 6.357 -4.907 1.00 41.94 311 VAL A O 1
ATOM 2395 N N . GLN A 1 312 ? 8.734 6.727 -6.207 1.00 36.03 312 GLN A N 1
ATOM 2396 C CA . GLN A 1 312 ? 9.503 7.247 -7.340 1.00 36.03 312 GLN A CA 1
ATOM 2397 C C . GLN A 1 312 ? 9.386 8.767 -7.346 1.00 36.03 312 GLN A C 1
ATOM 2399 O O . GLN A 1 312 ? 8.343 9.311 -6.998 1.00 36.03 312 GLN A O 1
ATOM 2404 N N . LEU A 1 313 ? 10.422 9.488 -7.756 1.00 33.59 313 LEU A N 1
ATOM 2405 C CA . LEU A 1 313 ? 10.307 10.924 -7.994 1.00 33.59 313 LEU A CA 1
ATOM 2406 C C . LEU A 1 313 ? 9.911 11.199 -9.433 1.00 33.59 313 LEU A C 1
ATOM 2408 O O . LEU A 1 313 ? 10.563 10.732 -10.359 1.00 33.59 313 LEU A O 1
ATOM 2412 N N . THR A 1 314 ? 8.871 12.007 -9.634 1.00 36.41 314 THR A N 1
ATOM 2413 C CA . THR A 1 314 ? 8.691 12.660 -10.934 1.00 36.41 314 THR A CA 1
ATOM 2414 C C . THR A 1 314 ? 9.827 13.652 -11.186 1.00 36.41 314 THR A C 1
ATOM 2416 O O . THR A 1 314 ? 10.354 14.250 -10.247 1.00 36.41 314 THR A O 1
ATOM 2419 N N . GLN A 1 315 ? 10.113 13.914 -12.465 1.00 29.50 315 GLN A N 1
ATOM 2420 C CA . GLN A 1 315 ? 11.031 14.962 -12.949 1.00 29.50 315 GLN A CA 1
ATOM 2421 C C . GLN A 1 315 ? 10.715 16.380 -12.413 1.00 29.50 315 GLN A C 1
ATOM 2423 O O . GLN A 1 315 ? 11.494 17.301 -12.580 1.00 29.50 315 GLN A O 1
ATOM 2428 N N . ALA A 1 316 ? 9.582 16.590 -11.735 1.00 30.61 316 ALA A N 1
ATOM 2429 C CA . ALA A 1 316 ? 9.243 17.854 -11.077 1.00 30.61 316 ALA A CA 1
ATOM 2430 C C . ALA A 1 316 ? 9.563 17.873 -9.565 1.00 30.61 316 ALA A C 1
ATOM 2432 O O . ALA A 1 316 ? 9.081 18.754 -8.851 1.00 30.61 316 ALA A O 1
ATOM 2433 N N . GLY A 1 317 ? 10.293 16.881 -9.039 1.00 27.28 317 GLY A N 1
ATOM 2434 C CA . GLY A 1 317 ? 10.580 16.758 -7.604 1.00 27.28 317 GLY A CA 1
ATOM 2435 C C . GLY A 1 317 ? 9.367 16.354 -6.755 1.00 27.28 317 GLY A C 1
ATOM 2436 O O . GLY A 1 317 ? 9.429 16.391 -5.526 1.00 27.28 317 GLY A O 1
ATOM 2437 N N . GLN A 1 318 ? 8.250 15.961 -7.382 1.00 27.69 318 GLN A N 1
ATOM 2438 C CA . GLN A 1 318 ? 7.096 15.414 -6.671 1.00 27.69 318 GLN A CA 1
ATOM 2439 C C . GLN A 1 318 ? 7.251 13.908 -6.519 1.00 27.69 318 GLN A C 1
ATOM 2441 O O . GLN A 1 318 ? 7.380 13.167 -7.496 1.00 27.69 318 GLN A O 1
ATOM 2446 N N . LEU A 1 319 ? 7.212 13.480 -5.268 1.00 39.78 319 LEU A N 1
ATOM 2447 C CA . LEU A 1 319 ? 7.247 12.094 -4.849 1.00 39.78 319 LEU A CA 1
ATOM 2448 C C . LEU A 1 319 ? 5.938 11.407 -5.246 1.00 39.78 319 LEU A C 1
ATOM 2450 O O . LEU A 1 319 ? 4.857 11.759 -4.779 1.00 39.78 319 LEU A O 1
ATOM 2454 N N . VAL A 1 320 ? 6.045 10.457 -6.159 1.00 34.38 320 VAL A N 1
ATOM 2455 C CA . VAL A 1 320 ? 4.977 9.596 -6.635 1.00 34.38 320 VAL A CA 1
ATOM 2456 C C . VAL A 1 320 ? 4.891 8.383 -5.734 1.00 34.38 320 VAL A C 1
ATOM 2458 O O . VAL A 1 320 ? 5.799 7.559 -5.697 1.00 34.38 320 VAL A O 1
ATOM 2461 N N . GLY A 1 321 ? 3.767 8.291 -5.032 1.00 50.28 321 GLY A N 1
ATOM 2462 C CA . GLY A 1 321 ? 3.523 7.287 -4.011 1.00 50.28 321 GLY A CA 1
ATOM 2463 C C . GLY A 1 321 ? 2.747 7.881 -2.855 1.00 50.28 321 GLY A C 1
ATOM 2464 O O . GLY A 1 321 ? 2.962 9.035 -2.495 1.00 50.28 321 GLY A O 1
ATOM 2465 N N . THR A 1 322 ? 1.846 7.117 -2.245 1.00 60.09 322 THR A N 1
ATOM 2466 C CA . THR A 1 322 ? 1.240 7.525 -0.974 1.00 60.09 322 THR A CA 1
ATOM 2467 C C . THR A 1 322 ? 1.871 6.676 0.129 1.00 60.09 322 THR A C 1
ATOM 2469 O O . THR A 1 322 ? 1.362 5.587 0.392 1.00 60.09 322 THR A O 1
ATOM 2472 N N . PRO A 1 323 ? 2.959 7.137 0.784 1.00 79.56 323 PRO A N 1
ATOM 2473 C CA . PRO A 1 323 ? 3.622 6.392 1.863 1.00 79.56 323 PRO A CA 1
ATOM 2474 C C . PRO A 1 323 ? 2.684 6.129 3.045 1.00 79.56 323 PRO A C 1
ATOM 2476 O O . PRO A 1 323 ? 2.978 5.295 3.883 1.00 79.56 323 PRO A O 1
ATOM 2479 N N . ALA A 1 324 ? 1.535 6.809 3.097 1.00 87.38 324 ALA A N 1
ATOM 2480 C CA . ALA A 1 324 ? 0.590 6.749 4.200 1.00 87.38 324 ALA A CA 1
ATOM 2481 C C . ALA A 1 324 ? 0.064 5.343 4.537 1.00 87.38 324 ALA A C 1
ATOM 2483 O O . ALA A 1 324 ? -0.454 5.176 5.632 1.00 87.38 324 ALA A O 1
ATOM 2484 N N . TYR A 1 325 ? 0.179 4.361 3.632 1.00 92.62 325 TYR A N 1
ATOM 2485 C CA . TYR A 1 325 ? -0.241 2.970 3.871 1.00 92.62 325 TYR A CA 1
ATOM 2486 C C . TYR A 1 325 ? 0.931 2.001 4.098 1.00 92.62 325 TYR A C 1
ATOM 2488 O O . TYR A 1 325 ? 0.691 0.809 4.288 1.00 92.62 325 TYR A O 1
ATOM 2496 N N . MET A 1 326 ? 2.180 2.480 4.053 1.00 91.81 326 MET A N 1
ATOM 2497 C CA . MET A 1 326 ? 3.360 1.653 4.319 1.00 91.81 326 MET A CA 1
ATOM 2498 C C . MET A 1 326 ? 3.409 1.250 5.787 1.00 91.81 326 MET A C 1
ATOM 2500 O O . MET A 1 326 ? 3.096 2.057 6.662 1.00 91.81 326 MET A O 1
ATOM 2504 N N . SER A 1 327 ? 3.847 0.023 6.049 1.00 94.69 327 SER A N 1
ATOM 2505 C CA . SER A 1 327 ? 4.168 -0.405 7.406 1.00 94.69 327 SER A CA 1
ATOM 2506 C C . SER A 1 327 ? 5.512 0.165 7.894 1.00 94.69 327 SER A C 1
ATOM 2508 O O . SER A 1 327 ? 6.330 0.593 7.073 1.00 94.69 327 SER A O 1
ATOM 2510 N N . PRO A 1 328 ? 5.772 0.185 9.216 1.00 94.44 328 PRO A N 1
ATOM 2511 C CA . PRO A 1 328 ? 7.038 0.645 9.791 1.00 94.44 328 PRO A CA 1
ATOM 2512 C C . PRO A 1 328 ? 8.264 -0.04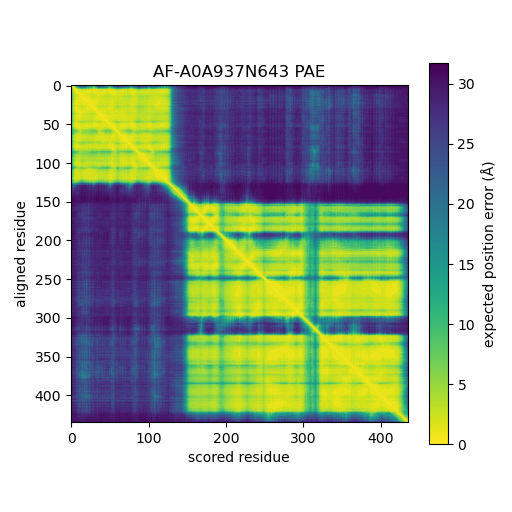0 9.184 1.00 94.44 328 PRO A 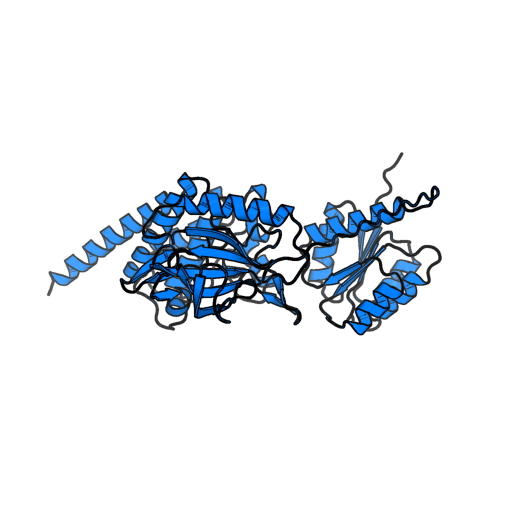C 1
ATOM 2514 O O . PRO A 1 328 ? 9.195 0.639 8.765 1.00 94.44 328 PRO A O 1
ATOM 2517 N N . GLU A 1 329 ? 8.230 -1.363 9.030 1.00 91.69 329 GLU A N 1
ATOM 2518 C CA . GLU A 1 329 ? 9.324 -2.133 8.434 1.00 91.69 329 GLU A CA 1
ATOM 2519 C C . GLU A 1 329 ? 9.547 -1.790 6.948 1.00 91.69 329 GLU A C 1
ATOM 2521 O O . GLU A 1 329 ? 10.681 -1.757 6.471 1.00 91.69 329 GLU A O 1
ATOM 2526 N N . GLN A 1 330 ? 8.485 -1.439 6.210 1.00 87.25 330 GLN A N 1
ATOM 2527 C CA . GLN A 1 330 ? 8.618 -0.926 4.842 1.00 87.25 330 GLN A CA 1
ATOM 2528 C C . GLN A 1 330 ? 9.215 0.484 4.822 1.00 87.25 330 GLN A C 1
ATOM 2530 O O . GLN A 1 330 ? 10.051 0.783 3.971 1.00 87.25 330 GLN A O 1
ATOM 2535 N N . ALA A 1 331 ? 8.804 1.342 5.756 1.00 84.62 331 ALA A N 1
ATOM 2536 C CA . ALA A 1 331 ? 9.298 2.708 5.890 1.00 84.62 331 ALA A CA 1
ATOM 2537 C C . ALA A 1 331 ? 10.776 2.761 6.330 1.00 84.62 331 ALA A C 1
ATOM 2539 O O . ALA A 1 331 ? 11.509 3.639 5.875 1.00 84.62 331 ALA A O 1
ATOM 2540 N N . ASN A 1 332 ? 11.223 1.799 7.146 1.00 81.88 332 ASN A N 1
ATOM 2541 C CA . ASN A 1 332 ? 12.622 1.614 7.546 1.00 81.88 332 ASN A CA 1
ATOM 2542 C C . ASN A 1 332 ? 13.481 0.911 6.479 1.00 81.88 332 ASN A C 1
ATOM 2544 O O . ASN A 1 332 ? 14.707 0.923 6.577 1.00 81.88 332 ASN A O 1
ATOM 2548 N N . GLY A 1 333 ? 12.870 0.296 5.460 1.00 76.69 333 GLY A N 1
ATOM 2549 C CA . GLY A 1 333 ? 13.587 -0.496 4.456 1.00 76.69 333 GLY A CA 1
ATOM 2550 C C . GLY A 1 333 ? 14.069 -1.864 4.962 1.00 76.69 333 GLY A C 1
ATOM 2551 O O . GLY A 1 333 ? 14.947 -2.474 4.350 1.00 76.69 333 GLY A O 1
ATOM 2552 N N . GLU A 1 334 ? 13.484 -2.370 6.049 1.00 79.94 334 GLU A N 1
ATOM 2553 C CA . GLU A 1 334 ? 13.796 -3.654 6.689 1.00 79.94 334 GLU A CA 1
ATOM 2554 C C . GLU A 1 334 ? 13.233 -4.819 5.861 1.00 79.94 334 GLU A C 1
ATOM 2556 O O . GLU A 1 334 ? 12.275 -5.495 6.231 1.00 79.94 334 GLU A O 1
ATOM 2561 N N . SER A 1 335 ? 13.829 -5.045 4.690 1.00 77.06 335 SER A N 1
ATOM 2562 C CA . SER A 1 335 ? 13.302 -5.945 3.655 1.00 77.06 335 SER A CA 1
ATOM 2563 C C . SER A 1 335 ? 13.071 -7.387 4.126 1.00 77.06 335 SER A C 1
ATOM 2565 O O . SER A 1 335 ? 12.198 -8.068 3.589 1.00 77.06 335 SER A O 1
ATOM 2567 N N . GLU A 1 336 ? 13.828 -7.843 5.125 1.00 81.50 336 GLU A N 1
ATOM 2568 C CA . GLU A 1 336 ? 13.711 -9.177 5.730 1.00 81.50 336 GLU A CA 1
ATOM 2569 C C . GLU A 1 336 ? 12.471 -9.328 6.624 1.00 81.50 336 GLU A C 1
ATOM 2571 O O . GLU A 1 336 ? 11.966 -10.437 6.788 1.00 81.50 336 GLU A O 1
ATOM 2576 N N . LEU A 1 337 ? 11.954 -8.220 7.166 1.00 86.69 337 LEU A N 1
ATOM 2577 C CA . LEU A 1 337 ? 10.774 -8.195 8.034 1.00 86.69 337 LEU A CA 1
ATOM 2578 C C . LEU A 1 337 ? 9.468 -7.984 7.254 1.00 86.69 337 LEU A C 1
ATOM 2580 O O . LEU A 1 337 ? 8.381 -8.180 7.801 1.00 86.69 337 LEU A O 1
ATOM 2584 N N . ILE A 1 338 ? 9.548 -7.621 5.967 1.00 89.00 338 ILE A N 1
ATOM 2585 C CA . ILE A 1 338 ? 8.371 -7.411 5.116 1.00 89.00 338 ILE A CA 1
ATOM 2586 C C . ILE A 1 338 ? 7.678 -8.753 4.845 1.00 89.00 338 ILE A C 1
ATOM 2588 O O . ILE A 1 338 ? 8.128 -9.569 4.034 1.00 89.00 338 ILE A O 1
ATOM 2592 N N . GLY A 1 339 ? 6.517 -8.943 5.469 1.00 92.12 339 GLY A N 1
ATOM 2593 C CA . GLY A 1 339 ? 5.739 -10.180 5.416 1.00 92.12 339 GLY A CA 1
ATOM 2594 C C . GLY A 1 339 ? 4.227 -9.944 5.507 1.00 92.12 339 GLY A C 1
ATOM 2595 O O . GLY A 1 339 ? 3.764 -8.814 5.353 1.00 92.12 339 GLY A O 1
ATOM 2596 N N . PRO A 1 340 ? 3.424 -10.989 5.785 1.00 96.19 340 PRO A N 1
ATOM 2597 C CA . PRO A 1 340 ? 1.974 -10.864 5.971 1.00 96.19 340 PRO A CA 1
ATOM 2598 C C . PRO A 1 340 ? 1.554 -9.778 6.976 1.00 96.19 340 PRO A C 1
ATOM 2600 O O . PRO A 1 340 ? 0.533 -9.119 6.785 1.00 96.19 340 PRO A O 1
ATOM 2603 N N . ALA A 1 341 ? 2.364 -9.547 8.016 1.00 97.69 341 ALA A N 1
ATOM 2604 C CA . ALA A 1 341 ? 2.135 -8.507 9.018 1.00 97.69 341 ALA A CA 1
ATO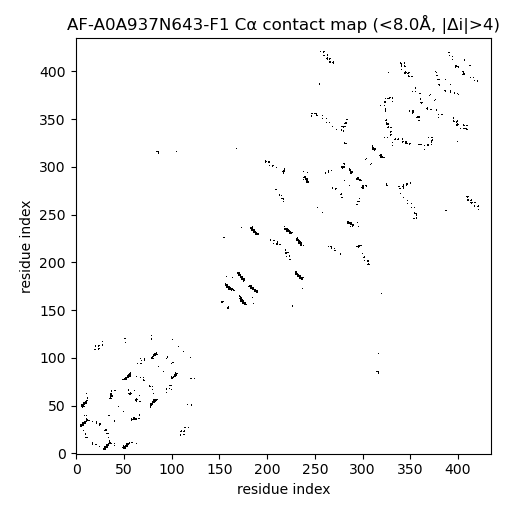M 2605 C C . ALA A 1 341 ? 2.206 -7.073 8.457 1.00 97.69 341 ALA A C 1
ATOM 2607 O O . ALA A 1 341 ? 1.588 -6.166 9.021 1.00 97.69 341 ALA A O 1
ATOM 2608 N N . SER A 1 342 ? 2.910 -6.858 7.342 1.00 96.12 342 SER A N 1
ATOM 2609 C CA . SER A 1 342 ? 2.938 -5.569 6.644 1.00 96.12 342 SER A CA 1
ATOM 2610 C C . SER A 1 342 ? 1.583 -5.272 6.001 1.00 96.12 342 SER A C 1
ATOM 2612 O O . SER A 1 342 ? 1.043 -4.182 6.168 1.00 96.12 342 SER A O 1
ATOM 2614 N N . ASP A 1 343 ? 0.960 -6.272 5.366 1.00 96.94 343 ASP A N 1
ATOM 2615 C CA . ASP A 1 343 ? -0.390 -6.122 4.811 1.00 96.94 343 ASP A CA 1
ATOM 2616 C C . ASP A 1 343 ? -1.439 -5.905 5.918 1.00 96.94 343 ASP A C 1
ATOM 2618 O O . ASP A 1 343 ? -2.422 -5.195 5.696 1.00 96.94 343 ASP A O 1
ATOM 2622 N N . VAL A 1 344 ? -1.245 -6.496 7.110 1.00 98.75 344 VAL A N 1
ATOM 2623 C CA . VAL A 1 344 ? -2.114 -6.257 8.284 1.00 98.75 344 VAL A CA 1
ATOM 2624 C C . VAL A 1 344 ? -2.078 -4.782 8.663 1.00 98.75 344 VAL A C 1
ATOM 2626 O O . VAL A 1 344 ? -3.139 -4.176 8.826 1.00 98.75 344 VAL A O 1
ATOM 2629 N N . TYR A 1 345 ? -0.885 -4.190 8.715 1.00 98.56 345 TYR A N 1
ATOM 2630 C CA . TYR A 1 345 ? -0.718 -2.764 8.971 1.00 98.56 345 TYR A CA 1
ATOM 2631 C C . TYR A 1 345 ? -1.412 -1.909 7.910 1.00 98.56 345 TYR A C 1
ATOM 2633 O O . TYR A 1 345 ? -2.240 -1.061 8.246 1.00 98.56 345 TYR A O 1
ATOM 2641 N N . SER A 1 346 ? -1.147 -2.164 6.625 1.00 97.62 346 SER A N 1
ATOM 2642 C CA . SER A 1 346 ? -1.761 -1.408 5.529 1.00 97.62 346 SER A CA 1
ATOM 2643 C C . SER A 1 346 ? -3.291 -1.499 5.548 1.00 97.62 346 SER A C 1
ATOM 2645 O O . SER A 1 346 ? -3.980 -0.498 5.340 1.00 97.62 346 SER A O 1
ATOM 2647 N N . LEU A 1 347 ? -3.856 -2.674 5.856 1.00 98.50 347 LEU A N 1
ATOM 2648 C CA . LEU A 1 347 ? -5.302 -2.829 6.025 1.00 98.50 347 LEU A CA 1
ATOM 2649 C C . LEU A 1 347 ? -5.818 -2.085 7.268 1.00 98.50 347 LEU A C 1
ATOM 2651 O O . LEU A 1 347 ? -6.936 -1.573 7.238 1.00 98.50 347 LEU A O 1
ATOM 2655 N N . GLY A 1 348 ? -5.012 -1.983 8.328 1.00 98.56 348 GLY A N 1
ATOM 2656 C CA . GLY A 1 348 ? -5.294 -1.178 9.518 1.00 98.56 348 GLY A CA 1
ATOM 2657 C C . GLY A 1 348 ? -5.415 0.309 9.188 1.00 98.56 348 GLY A C 1
ATOM 2658 O O . GLY A 1 348 ? -6.394 0.944 9.574 1.00 98.56 348 GLY A O 1
ATOM 2659 N N . VAL A 1 349 ? -4.504 0.838 8.365 1.00 98.00 349 VAL A N 1
ATOM 2660 C CA . VAL A 1 349 ? -4.590 2.212 7.840 1.00 98.00 349 VAL A CA 1
ATOM 2661 C C . VAL A 1 349 ? -5.869 2.411 7.017 1.00 98.00 349 VAL A C 1
ATOM 2663 O O . VAL A 1 349 ? -6.555 3.424 7.162 1.00 98.00 349 VAL A O 1
ATOM 2666 N N . ILE A 1 350 ? -6.237 1.443 6.171 1.00 97.00 350 ILE A N 1
ATOM 2667 C CA . ILE A 1 350 ? -7.481 1.507 5.384 1.00 97.00 350 ILE A CA 1
ATOM 2668 C C . ILE A 1 350 ? -8.713 1.476 6.298 1.00 97.00 350 ILE A C 1
ATOM 2670 O O . ILE A 1 350 ? -9.653 2.240 6.077 1.00 97.00 350 ILE A O 1
ATOM 2674 N N . LEU A 1 351 ? -8.724 0.626 7.331 1.00 97.88 351 LEU A N 1
ATOM 2675 C CA . LEU A 1 351 ? -9.794 0.584 8.329 1.00 97.88 351 LEU A CA 1
ATOM 2676 C C . LEU A 1 351 ? -9.918 1.935 9.042 1.00 97.88 351 LEU A C 1
ATOM 2678 O O . LEU A 1 351 ? -11.018 2.483 9.100 1.00 97.88 351 LEU A O 1
ATOM 2682 N N . TYR A 1 352 ? -8.801 2.508 9.493 1.00 97.00 352 TYR A N 1
ATOM 2683 C CA . TYR A 1 352 ? -8.759 3.831 10.112 1.00 97.00 352 TYR A CA 1
ATOM 2684 C C . TYR A 1 352 ? -9.406 4.886 9.218 1.00 97.00 352 TYR A C 1
ATOM 2686 O O . TYR A 1 352 ? -10.285 5.641 9.640 1.00 97.00 352 TYR A O 1
ATOM 2694 N N . GLN A 1 353 ? -9.017 4.894 7.946 1.00 94.62 353 GLN A N 1
ATOM 2695 C CA . GLN A 1 353 ? -9.504 5.860 6.980 1.00 94.62 353 GLN A CA 1
ATOM 2696 C C . GLN A 1 353 ? -10.981 5.662 6.636 1.00 94.62 353 GLN A C 1
ATOM 2698 O O . GLN A 1 353 ? -11.705 6.638 6.470 1.00 94.62 353 GLN A O 1
ATOM 2703 N N . LEU A 1 354 ? -11.472 4.424 6.585 1.00 94.50 354 LEU A N 1
ATOM 2704 C CA . LEU A 1 354 ? -12.899 4.146 6.408 1.00 94.50 354 LEU A CA 1
ATOM 2705 C C . LEU A 1 354 ? -13.736 4.563 7.624 1.00 94.50 354 LEU A C 1
ATOM 2707 O O . LEU A 1 354 ? -14.904 4.929 7.472 1.00 94.50 354 LEU A O 1
ATOM 2711 N N . LEU A 1 355 ? -13.158 4.502 8.826 1.00 94.38 355 LEU A N 1
ATOM 2712 C CA . LEU A 1 355 ? -13.822 4.919 10.057 1.00 94.38 355 LEU A CA 1
ATOM 2713 C C . LEU A 1 355 ? -13.871 6.434 10.210 1.00 94.38 355 LEU A C 1
ATOM 2715 O O . LEU A 1 355 ? -14.874 6.932 10.715 1.00 94.38 355 LEU A O 1
ATOM 2719 N N . THR A 1 356 ? -12.826 7.144 9.788 1.00 93.12 356 THR A N 1
ATOM 2720 C CA . THR A 1 356 ? -12.610 8.565 10.118 1.00 93.12 356 THR A CA 1
ATOM 2721 C C . THR A 1 356 ? -12.647 9.508 8.913 1.00 93.12 356 THR A C 1
ATOM 2723 O O . THR A 1 356 ? -12.659 10.724 9.099 1.00 93.12 356 THR A O 1
ATOM 2726 N N . SER A 1 357 ? -12.636 8.976 7.686 1.00 91.12 357 SER A N 1
ATOM 2727 C CA . SER A 1 357 ? -12.367 9.713 6.439 1.00 91.12 357 SER A CA 1
ATOM 2728 C C . SER A 1 357 ? -11.021 10.458 6.436 1.00 91.12 357 SER A C 1
ATOM 2730 O O . SER A 1 357 ? -10.822 11.383 5.648 1.00 91.12 357 SER A O 1
ATOM 2732 N N . ARG A 1 358 ? -10.078 10.068 7.304 1.00 90.75 358 ARG A N 1
ATOM 2733 C CA . ARG A 1 358 ? -8.759 10.696 7.473 1.00 90.75 358 ARG A CA 1
ATOM 2734 C C . ARG A 1 358 ? -7.657 9.648 7.473 1.00 90.75 358 ARG A C 1
ATOM 2736 O O . ARG A 1 358 ? -7.881 8.503 7.842 1.00 90.75 358 ARG A O 1
ATOM 2743 N N . LEU A 1 359 ? -6.457 10.033 7.050 1.00 93.38 359 LEU A N 1
ATOM 2744 C CA . LEU A 1 359 ? -5.278 9.192 7.259 1.00 93.38 359 LEU A CA 1
ATOM 2745 C C . LEU A 1 359 ? -4.826 9.301 8.723 1.00 93.38 359 LEU A C 1
ATOM 2747 O O . LEU A 1 359 ? -4.976 10.378 9.300 1.00 93.38 359 LEU A O 1
ATOM 2751 N N . PRO A 1 360 ? -4.247 8.236 9.307 1.00 94.88 360 PRO A N 1
ATOM 2752 C CA . PRO A 1 360 ? -3.712 8.281 10.669 1.00 94.88 360 PRO A CA 1
ATOM 2753 C C . PRO A 1 360 ? -2.539 9.258 10.798 1.00 94.88 360 PRO A C 1
ATOM 2755 O O . PRO A 1 360 ? -2.341 9.864 11.846 1.00 94.88 360 PRO A O 1
ATOM 2758 N N . PHE A 1 361 ? -1.777 9.437 9.714 1.00 93.62 361 PHE A N 1
ATOM 2759 C CA . PHE A 1 361 ? -0.642 10.346 9.654 1.00 93.62 361 PHE A CA 1
ATOM 2760 C C . PHE A 1 361 ? -0.747 11.259 8.436 1.00 93.62 361 PHE A C 1
ATOM 2762 O O . PHE A 1 361 ? -0.983 10.810 7.313 1.00 93.62 361 PHE A O 1
ATOM 2769 N N . ASP A 1 362 ? -0.526 12.547 8.671 1.00 85.62 362 ASP A N 1
ATOM 2770 C CA . ASP A 1 362 ? -0.538 13.603 7.669 1.00 85.62 362 ASP A CA 1
ATOM 2771 C C . ASP A 1 362 ? 0.744 14.457 7.710 1.00 85.62 362 ASP A C 1
ATOM 2773 O O . ASP A 1 362 ? 1.500 14.482 8.695 1.00 85.62 362 ASP A O 1
ATOM 2777 N N . GLY A 1 363 ? 0.990 15.174 6.614 1.00 83.62 363 GLY A N 1
ATOM 2778 C CA . GLY A 1 363 ? 2.131 16.069 6.449 1.00 83.62 363 GLY A CA 1
ATOM 2779 C C . GLY A 1 363 ? 2.875 15.849 5.137 1.00 83.62 363 GLY A C 1
ATOM 2780 O O . GLY A 1 363 ? 2.384 15.186 4.224 1.00 83.62 363 GLY A O 1
ATOM 2781 N N . SER A 1 364 ? 4.083 16.412 5.048 1.00 80.88 364 SER A N 1
ATOM 2782 C CA . SER A 1 364 ? 5.013 16.083 3.967 1.00 80.88 364 SER A CA 1
ATOM 2783 C C . SER A 1 364 ? 5.366 14.595 4.005 1.00 80.88 364 SER A C 1
ATOM 2785 O O . SER A 1 364 ? 5.272 13.956 5.052 1.00 80.88 364 SER A O 1
ATOM 2787 N N . VAL A 1 365 ? 5.821 14.042 2.882 1.00 77.50 365 VAL A N 1
ATOM 2788 C CA . VAL A 1 365 ? 6.202 12.622 2.791 1.00 77.50 365 VAL A CA 1
ATOM 2789 C C . VAL A 1 365 ? 7.179 12.213 3.894 1.00 77.50 365 VAL A C 1
ATOM 2791 O O . VAL A 1 365 ? 6.939 11.226 4.580 1.00 77.50 365 VAL A O 1
ATOM 2794 N N . VAL A 1 366 ? 8.234 13.003 4.113 1.00 77.31 366 VAL A N 1
ATOM 2795 C CA . VAL A 1 366 ? 9.237 12.734 5.157 1.00 77.31 366 VAL A CA 1
ATOM 2796 C C . VAL A 1 366 ? 8.598 12.725 6.547 1.00 77.31 366 VAL A C 1
ATOM 2798 O O . VAL A 1 366 ? 8.885 11.843 7.352 1.00 77.31 366 VAL A O 1
ATOM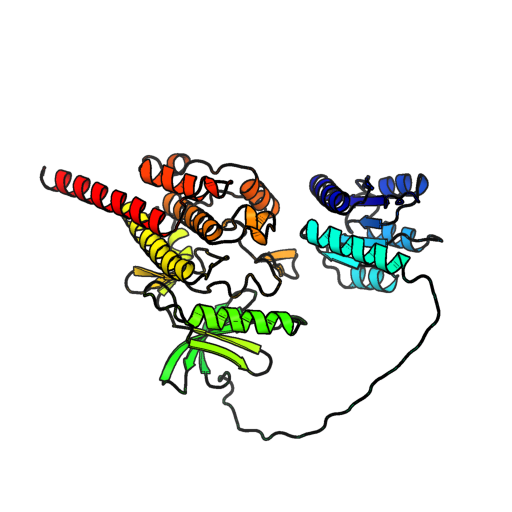 2801 N N . LYS A 1 367 ? 7.680 13.661 6.821 1.00 82.38 367 LYS A N 1
ATOM 2802 C CA . LYS A 1 367 ? 6.953 13.710 8.094 1.00 82.38 367 LYS A CA 1
ATOM 2803 C C . LYS A 1 367 ? 6.047 12.493 8.271 1.00 82.38 367 LYS A C 1
ATOM 2805 O O . LYS A 1 367 ? 6.005 11.931 9.357 1.00 82.38 367 LYS A O 1
ATOM 2810 N N . VAL A 1 368 ? 5.347 12.072 7.219 1.00 87.19 368 VAL A N 1
ATOM 2811 C CA . VAL A 1 368 ? 4.496 10.874 7.249 1.00 87.19 368 VAL A CA 1
ATOM 2812 C C . VAL A 1 368 ? 5.333 9.624 7.517 1.00 87.19 368 VAL A C 1
ATOM 2814 O O . VAL A 1 368 ? 4.968 8.850 8.392 1.00 87.19 368 VAL A O 1
ATOM 2817 N N . ILE A 1 369 ? 6.476 9.460 6.847 1.00 86.06 369 ILE A N 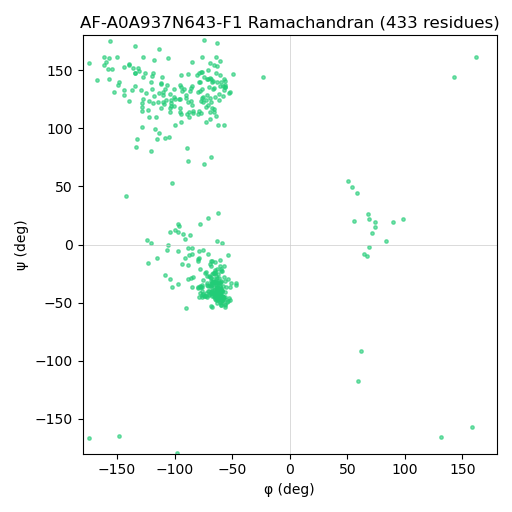1
ATOM 2818 C CA . ILE A 1 369 ? 7.408 8.345 7.087 1.00 86.06 369 ILE A CA 1
ATOM 2819 C C . ILE A 1 369 ? 7.888 8.341 8.544 1.00 86.06 369 ILE A C 1
ATOM 2821 O O . ILE A 1 369 ? 7.787 7.320 9.218 1.00 86.06 369 ILE A O 1
ATOM 2825 N N . TYR A 1 370 ? 8.331 9.490 9.064 1.00 87.12 370 TYR A N 1
ATOM 2826 C CA . TYR A 1 370 ? 8.750 9.609 10.463 1.00 87.12 370 TYR A CA 1
ATOM 2827 C C . TYR A 1 370 ? 7.645 9.181 11.438 1.00 87.12 370 TYR A C 1
ATOM 2829 O O . TYR A 1 370 ? 7.894 8.381 12.340 1.00 87.12 370 TYR A O 1
ATOM 2837 N N . LYS A 1 371 ? 6.414 9.663 11.225 1.00 91.75 371 LYS A N 1
ATOM 2838 C CA . LYS A 1 371 ? 5.245 9.310 12.040 1.00 91.75 371 LYS A CA 1
ATOM 2839 C C . LYS A 1 371 ? 4.904 7.819 11.962 1.00 91.75 371 LYS A C 1
ATOM 2841 O O . LYS A 1 371 ? 4.639 7.194 12.985 1.00 91.75 371 LYS A O 1
ATOM 2846 N N . ILE A 1 372 ? 4.966 7.225 10.767 1.00 93.56 372 ILE A N 1
ATOM 2847 C CA . ILE A 1 372 ? 4.766 5.780 10.572 1.00 93.56 372 ILE A CA 1
ATOM 2848 C C . ILE A 1 372 ? 5.746 4.982 11.434 1.00 93.56 372 ILE A C 1
ATOM 2850 O O . ILE A 1 372 ? 5.331 4.008 12.056 1.00 93.56 372 ILE A O 1
ATOM 2854 N N . ILE A 1 373 ? 6.999 5.421 11.533 1.00 91.44 373 ILE A N 1
ATOM 2855 C CA . ILE A 1 373 ? 8.039 4.727 12.300 1.00 91.44 373 ILE A CA 1
ATOM 2856 C C . ILE A 1 373 ? 7.927 5.013 13.808 1.00 91.44 373 ILE A C 1
ATOM 2858 O O . ILE A 1 373 ? 8.145 4.112 14.612 1.00 91.44 373 ILE A O 1
ATOM 2862 N N . SER A 1 374 ? 7.569 6.241 14.202 1.00 91.12 374 SER A N 1
ATOM 2863 C CA . SER A 1 374 ? 7.861 6.748 15.557 1.00 91.12 374 SER A CA 1
ATOM 2864 C C . SER A 1 374 ? 6.660 7.226 16.379 1.00 91.12 374 SER A C 1
ATOM 2866 O O . SER A 1 374 ? 6.806 7.403 17.584 1.00 91.12 374 SER A O 1
ATOM 2868 N N . GLU A 1 375 ? 5.493 7.472 15.776 1.00 94.81 375 GLU A N 1
ATOM 2869 C CA . GLU A 1 375 ? 4.326 8.039 16.476 1.00 94.81 375 GLU A CA 1
ATOM 2870 C C . GLU A 1 375 ? 3.128 7.092 16.427 1.00 94.81 375 GLU A C 1
ATOM 2872 O O . GLU A 1 375 ? 2.774 6.591 15.360 1.00 94.81 375 GLU A O 1
ATOM 2877 N N . ASP A 1 376 ? 2.454 6.877 17.554 1.00 95.69 376 ASP A N 1
ATOM 2878 C CA . ASP A 1 376 ? 1.189 6.140 17.562 1.00 95.69 376 ASP A CA 1
ATOM 2879 C C . ASP A 1 376 ? 0.062 6.964 16.914 1.00 95.69 376 ASP A C 1
ATOM 2881 O O . ASP A 1 376 ? 0.011 8.187 17.077 1.00 95.69 376 ASP A O 1
ATOM 2885 N N . PRO A 1 377 ? -0.852 6.326 16.159 1.00 96.19 377 PRO A N 1
ATOM 2886 C CA . PRO A 1 377 ? -1.966 7.028 15.534 1.00 96.19 377 PRO A CA 1
ATOM 2887 C C . PRO A 1 377 ? -2.970 7.522 16.585 1.00 96.19 377 PRO A C 1
ATOM 2889 O O . PRO A 1 377 ? -3.272 6.821 17.552 1.00 96.19 377 PRO A O 1
ATOM 2892 N N . GLU A 1 378 ? -3.550 8.709 16.374 1.00 97.19 378 GLU A N 1
ATOM 2893 C CA . GLU A 1 378 ? -4.646 9.183 17.228 1.00 97.19 378 GLU A CA 1
ATOM 2894 C C . GLU A 1 378 ? -5.838 8.214 17.151 1.00 97.19 378 GLU A C 1
ATOM 2896 O O . GLU A 1 378 ? -6.212 7.829 16.043 1.00 97.19 378 GLU A O 1
ATOM 2901 N N . PRO A 1 379 ? -6.493 7.852 18.270 1.00 97.56 379 PRO A N 1
ATOM 2902 C CA . PRO A 1 379 ? -7.638 6.942 18.245 1.00 97.56 379 PRO A CA 1
ATOM 2903 C C . PRO A 1 379 ? -8.774 7.432 17.324 1.00 97.56 379 PRO A C 1
ATOM 2905 O O . PRO A 1 379 ? -9.115 8.618 17.380 1.00 97.56 379 PRO A O 1
ATOM 2908 N N . PRO A 1 380 ? -9.413 6.559 16.514 1.00 96.94 380 PRO A N 1
ATOM 2909 C CA . PRO A 1 380 ? -10.558 6.915 15.668 1.00 96.94 380 PRO A CA 1
ATOM 2910 C C . PRO A 1 380 ? -11.657 7.733 16.369 1.00 96.94 380 PRO A C 1
ATOM 2912 O O . PRO A 1 380 ? -12.245 8.634 15.763 1.00 96.94 380 PRO A O 1
ATOM 2915 N N . SER A 1 381 ? -11.903 7.472 17.653 1.00 96.69 381 SER A N 1
ATOM 2916 C CA . SER A 1 381 ? -12.867 8.149 18.522 1.00 96.69 381 SER A CA 1
ATOM 2917 C C . SER A 1 381 ? -12.605 9.651 18.687 1.00 96.69 381 SER A C 1
ATOM 2919 O O . SER A 1 381 ? -13.539 10.408 18.966 1.00 96.69 381 SER A O 1
ATOM 2921 N N . LYS A 1 382 ? -11.373 10.119 18.435 1.00 96.19 382 LYS A N 1
ATOM 2922 C CA . LYS A 1 382 ? -11.022 11.550 18.371 1.00 96.19 382 LYS A CA 1
ATOM 2923 C C . LYS A 1 382 ? -11.612 12.260 17.155 1.00 96.19 382 LYS A C 1
ATOM 2925 O O . LYS A 1 382 ? -11.854 13.464 17.215 1.00 96.19 382 LYS A O 1
ATOM 2930 N N . HIS A 1 383 ? -11.845 11.541 16.060 1.00 93.06 383 HIS A N 1
ATOM 2931 C CA . HIS A 1 383 ? -12.355 12.106 14.805 1.00 93.06 383 HIS A CA 1
ATOM 2932 C C . HIS A 1 383 ? -13.805 11.719 14.521 1.00 93.06 383 HIS A C 1
ATOM 2934 O O . HIS A 1 383 ? -14.525 12.462 13.855 1.00 93.06 383 HIS A O 1
ATOM 2940 N N . ARG A 1 384 ? -14.248 10.576 15.046 1.00 92.44 384 ARG A N 1
ATOM 2941 C CA . ARG A 1 384 ? -15.621 10.094 14.951 1.00 92.44 384 ARG A CA 1
ATOM 2942 C C . ARG A 1 384 ? -16.128 9.743 16.351 1.00 92.44 384 ARG A C 1
ATOM 2944 O O . ARG A 1 384 ? -15.824 8.666 16.858 1.00 92.44 384 ARG A O 1
ATOM 2951 N N . PRO A 1 385 ? -16.928 10.618 16.982 1.00 89.56 385 PRO A N 1
ATOM 2952 C CA . PRO A 1 385 ? -17.550 10.297 18.259 1.00 89.56 385 PRO A CA 1
ATOM 2953 C C . PRO A 1 385 ? -18.386 9.013 18.164 1.00 89.56 385 PRO A C 1
ATOM 2955 O O . PRO A 1 385 ? -19.101 8.810 17.182 1.00 89.56 385 PRO A O 1
ATOM 2958 N N . ASN A 1 386 ? -18.343 8.187 19.212 1.00 88.62 386 ASN A N 1
ATOM 2959 C CA . ASN A 1 386 ? -19.112 6.940 19.350 1.00 88.62 386 ASN A CA 1
ATOM 2960 C C . ASN A 1 386 ? -18.728 5.787 18.399 1.00 88.62 386 ASN A C 1
ATOM 2962 O O . ASN A 1 386 ? -19.576 4.935 18.136 1.00 88.62 386 ASN A O 1
ATOM 2966 N N . VAL A 1 387 ? -17.486 5.730 17.905 1.00 94.00 387 VAL A N 1
ATOM 2967 C CA . VAL A 1 387 ? -16.955 4.491 17.298 1.00 94.00 387 VAL A CA 1
ATOM 2968 C C . VAL A 1 387 ? -17.023 3.349 18.316 1.00 94.00 387 VAL A C 1
ATOM 2970 O O . VAL A 1 387 ? -16.693 3.547 19.486 1.00 94.00 387 VAL A O 1
ATOM 2973 N N . ASP A 1 388 ? -17.454 2.158 17.887 1.00 96.06 388 ASP A N 1
ATOM 2974 C CA . ASP A 1 388 ? -17.418 0.960 18.732 1.00 96.06 388 ASP A CA 1
ATOM 2975 C C . ASP A 1 388 ? -15.989 0.653 19.209 1.00 96.06 388 ASP A C 1
ATOM 2977 O O . ASP A 1 388 ? -15.061 0.542 18.403 1.00 96.06 388 ASP A O 1
ATOM 2981 N N . SER A 1 389 ? -15.817 0.483 20.522 1.00 95.12 389 SER A N 1
ATOM 2982 C CA . SER A 1 389 ? -14.495 0.316 21.134 1.00 95.12 389 SER A CA 1
ATOM 2983 C C . SER A 1 389 ? -13.748 -0.909 20.608 1.00 95.12 389 SER A C 1
ATOM 2985 O O . SER A 1 389 ? -12.548 -0.835 20.388 1.00 95.12 389 SER A O 1
ATOM 2987 N N . GLY A 1 390 ? -14.443 -2.015 20.317 1.00 95.44 390 GLY A N 1
ATOM 2988 C CA . GLY A 1 390 ? -13.790 -3.213 19.787 1.00 95.44 390 GLY A CA 1
ATOM 2989 C C . GLY A 1 390 ? -13.261 -3.020 18.364 1.00 95.44 390 GLY A C 1
ATOM 2990 O O . GLY A 1 390 ? -12.275 -3.645 17.974 1.00 95.44 390 GLY A O 1
ATOM 2991 N N . LEU A 1 391 ? -13.900 -2.147 17.582 1.00 96.12 391 LEU A N 1
ATOM 2992 C CA . LEU A 1 391 ? -13.440 -1.802 16.240 1.00 96.12 391 LEU A CA 1
ATOM 2993 C C . LEU A 1 391 ? -12.261 -0.818 16.279 1.00 96.12 391 LEU A C 1
ATOM 2995 O O . LEU A 1 391 ? -11.354 -0.934 15.456 1.00 96.12 391 LEU A O 1
ATOM 2999 N N . GLU A 1 392 ? -12.259 0.104 17.242 1.00 97.81 392 GLU A N 1
ATOM 3000 C CA . GLU A 1 392 ? -11.125 0.985 17.547 1.00 97.81 392 GLU A CA 1
ATOM 3001 C C . GLU A 1 392 ? -9.894 0.190 18.009 1.00 97.81 392 GLU A C 1
ATOM 3003 O O . GLU A 1 392 ? -8.830 0.331 17.405 1.00 97.81 392 GLU A O 1
ATOM 3008 N N . ASP A 1 393 ? -10.050 -0.709 18.982 1.00 98.19 393 ASP A N 1
ATOM 3009 C CA . ASP A 1 393 ? -8.966 -1.552 19.504 1.00 98.19 393 ASP A CA 1
ATOM 3010 C C . ASP A 1 393 ? -8.348 -2.428 18.400 1.00 98.19 393 ASP A C 1
ATOM 3012 O O . ASP A 1 393 ? -7.124 -2.544 18.275 1.00 98.19 393 ASP A O 1
ATOM 3016 N N . LEU A 1 394 ? -9.187 -3.010 17.533 1.00 98.56 394 LEU A N 1
ATOM 3017 C CA . LEU A 1 394 ? -8.710 -3.754 16.368 1.00 98.56 394 LEU A CA 1
ATOM 3018 C C . LEU A 1 394 ? -7.933 -2.842 15.409 1.00 98.56 394 LEU A C 1
ATOM 3020 O O . LEU A 1 394 ? -6.856 -3.206 14.949 1.00 98.56 394 LEU A O 1
ATOM 3024 N N . CYS A 1 395 ? -8.464 -1.657 15.109 1.00 98.50 395 CYS A N 1
ATOM 3025 C CA . CYS A 1 395 ? -7.827 -0.713 14.197 1.00 98.50 395 CYS A CA 1
ATOM 3026 C C . CYS A 1 395 ? -6.440 -0.279 14.690 1.00 98.50 395 CYS A C 1
ATOM 3028 O O . CYS A 1 395 ? -5.500 -0.235 13.896 1.00 98.50 395 CYS A O 1
ATOM 3030 N N . LEU A 1 396 ? -6.310 0.029 15.982 1.00 98.56 396 LEU A N 1
ATOM 3031 C CA . LEU A 1 396 ? -5.047 0.444 16.589 1.00 98.56 396 LEU A CA 1
ATOM 3032 C C . LEU A 1 396 ? -4.049 -0.716 16.674 1.00 98.56 396 LEU A C 1
ATOM 3034 O O . LEU A 1 396 ? -2.897 -0.535 16.294 1.00 98.56 396 LEU A O 1
ATOM 3038 N N . SER A 1 397 ? -4.486 -1.916 17.072 1.00 98.62 397 SER A N 1
ATOM 3039 C CA . SER A 1 397 ? -3.597 -3.092 17.126 1.00 98.62 397 SER A CA 1
ATOM 3040 C C . SER A 1 397 ? -3.078 -3.509 15.748 1.00 98.62 397 SER A C 1
ATOM 3042 O O . SER A 1 397 ? -1.909 -3.852 15.610 1.00 98.62 397 SER A O 1
ATOM 3044 N N . MET A 1 398 ? -3.889 -3.410 14.688 1.00 98.81 398 MET A N 1
ATOM 3045 C CA . MET A 1 398 ? -3.412 -3.634 13.315 1.00 98.81 398 MET A CA 1
ATOM 3046 C C . MET A 1 398 ? -2.287 -2.666 12.919 1.00 98.81 398 MET A C 1
ATOM 3048 O O . MET A 1 398 ? -1.404 -3.055 12.161 1.00 98.81 398 MET A O 1
ATOM 3052 N N . MET A 1 399 ? -2.304 -1.433 13.440 1.00 98.56 399 MET A N 1
ATOM 3053 C CA . MET A 1 399 ? -1.308 -0.388 13.170 1.00 98.56 399 MET A CA 1
ATOM 3054 C C . MET A 1 399 ? -0.199 -0.297 14.236 1.00 98.56 399 MET A C 1
ATOM 3056 O O . MET A 1 399 ? 0.519 0.708 14.285 1.00 98.56 399 MET A O 1
ATOM 3060 N N . ALA A 1 400 ? -0.044 -1.317 15.086 1.00 98.50 400 ALA A N 1
ATOM 3061 C CA . ALA A 1 400 ? 1.031 -1.355 16.070 1.00 98.50 400 ALA A CA 1
ATOM 3062 C C . ALA A 1 400 ? 2.411 -1.322 15.390 1.00 98.50 400 ALA A C 1
ATOM 3064 O O . ALA A 1 400 ? 2.596 -1.855 14.288 1.00 98.50 400 ALA A O 1
ATOM 3065 N N . LYS A 1 401 ? 3.386 -0.675 16.041 1.00 97.06 401 LYS A N 1
ATOM 3066 C CA . LYS A 1 401 ? 4.740 -0.524 15.488 1.00 97.06 401 LYS A CA 1
ATOM 3067 C C . LYS A 1 401 ? 5.460 -1.865 15.424 1.00 97.06 401 LYS A C 1
ATOM 3069 O O . LYS A 1 401 ? 5.864 -2.273 14.335 1.00 97.06 401 LYS A O 1
ATOM 3074 N N . SER A 1 402 ? 5.525 -2.568 16.552 1.00 96.62 402 SER A N 1
ATOM 3075 C CA . SER A 1 402 ? 6.041 -3.935 16.637 1.00 96.62 402 SER A CA 1
ATOM 3076 C C . SER A 1 402 ? 5.126 -4.897 15.883 1.00 96.62 402 SER A C 1
ATOM 3078 O O . SER A 1 402 ? 3.901 -4.782 15.948 1.00 96.62 402 SER A O 1
ATOM 3080 N N . ILE A 1 403 ? 5.710 -5.863 15.175 1.00 97.38 403 ILE A N 1
ATOM 3081 C CA . ILE A 1 403 ? 4.957 -6.879 14.426 1.00 97.38 403 ILE A CA 1
ATOM 3082 C C . ILE A 1 403 ? 4.203 -7.809 15.385 1.00 97.38 403 ILE A C 1
ATOM 3084 O O . ILE A 1 403 ? 3.087 -8.230 15.088 1.00 97.38 403 ILE A O 1
ATOM 3088 N N . GLU A 1 404 ? 4.790 -8.093 16.545 1.00 97.25 404 GLU A N 1
ATOM 3089 C CA . GLU A 1 404 ? 4.283 -9.010 17.569 1.00 97.25 404 GLU A CA 1
ATOM 3090 C C . GLU A 1 404 ? 3.004 -8.500 18.241 1.00 97.25 404 GLU A C 1
ATOM 3092 O O . GLU A 1 404 ? 2.195 -9.295 18.716 1.00 97.25 404 GLU A O 1
ATOM 3097 N N . ASP A 1 405 ? 2.813 -7.179 18.245 1.00 97.94 405 ASP A N 1
ATOM 3098 C CA . ASP A 1 405 ? 1.642 -6.510 18.813 1.00 97.94 405 ASP A CA 1
ATOM 3099 C C . ASP A 1 405 ? 0.467 -6.448 17.815 1.00 97.94 405 ASP A C 1
ATOM 3101 O O . ASP A 1 405 ? -0.651 -6.066 18.176 1.00 97.94 405 ASP A O 1
ATOM 3105 N N . ARG A 1 406 ? 0.696 -6.834 16.550 1.00 98.56 406 ARG A N 1
ATOM 3106 C CA . ARG A 1 406 ? -0.342 -6.899 15.513 1.00 98.56 406 ARG A CA 1
ATOM 3107 C C . ARG A 1 406 ? -1.094 -8.232 15.582 1.00 98.56 406 ARG A C 1
ATOM 3109 O O . ARG A 1 406 ? -0.555 -9.240 16.042 1.00 98.56 406 ARG A O 1
ATOM 3116 N N . PRO A 1 407 ? -2.334 -8.302 15.058 1.00 98.56 407 PRO A N 1
ATOM 3117 C CA . PRO A 1 407 ? -3.003 -9.579 14.852 1.00 98.56 407 PRO A CA 1
ATOM 3118 C C . PRO A 1 407 ? -2.110 -10.553 14.058 1.00 98.56 407 PRO A C 1
ATOM 3120 O O . PRO A 1 407 ? -1.614 -10.186 12.992 1.00 98.56 407 PRO A O 1
ATOM 3123 N N . PRO A 1 408 ? -1.944 -11.809 14.515 1.00 97.69 408 PRO A N 1
ATOM 3124 C CA . PRO A 1 408 ? -0.959 -12.740 13.956 1.00 97.69 408 PRO A CA 1
ATOM 3125 C C . PRO A 1 408 ? -1.291 -13.203 12.531 1.00 97.69 408 PRO A C 1
ATOM 3127 O O . PRO A 1 408 ? -0.456 -13.801 11.858 1.00 97.69 408 PRO A O 1
ATOM 3130 N N . SER A 1 409 ? -2.525 -12.977 12.070 1.00 98.38 409 SER A N 1
ATOM 3131 C CA . SER A 1 409 ? -2.954 -13.314 10.716 1.00 98.38 409 SER A CA 1
ATOM 3132 C C . SER A 1 409 ? -4.152 -12.477 10.272 1.00 98.38 409 SER A C 1
ATOM 3134 O O . SER A 1 409 ? -4.938 -11.976 11.085 1.00 98.38 409 SER A O 1
ATOM 3136 N N . MET A 1 410 ? -4.358 -12.409 8.957 1.00 98.50 410 MET A N 1
ATOM 3137 C CA . MET A 1 410 ? -5.577 -11.852 8.372 1.00 98.50 410 MET A CA 1
ATOM 3138 C C . MET A 1 410 ? -6.835 -12.647 8.747 1.00 98.50 410 MET A C 1
ATOM 3140 O O . MET A 1 410 ? -7.917 -12.067 8.862 1.00 98.50 410 MET A O 1
ATOM 3144 N N . GLN A 1 411 ? -6.711 -13.955 8.993 1.00 98.62 411 GLN A N 1
ATOM 3145 C CA . GLN A 1 411 ? -7.810 -14.765 9.516 1.00 98.62 411 GLN A CA 1
ATOM 3146 C C . GLN A 1 411 ? -8.265 -14.261 10.895 1.00 98.62 411 GLN A C 1
ATOM 3148 O O . GLN A 1 411 ? -9.461 -14.059 11.102 1.00 98.62 411 GLN A O 1
ATOM 3153 N N . THR A 1 412 ? -7.329 -13.932 11.793 1.00 98.62 412 THR A N 1
ATOM 3154 C CA . THR A 1 412 ? -7.647 -13.338 13.104 1.00 98.62 412 THR A CA 1
ATOM 3155 C C . THR A 1 412 ? -8.421 -12.027 12.957 1.00 98.62 412 THR A C 1
ATOM 3157 O O . THR A 1 412 ? -9.454 -11.848 13.603 1.00 98.62 412 THR A O 1
ATOM 3160 N N . VAL A 1 413 ? -7.990 -11.139 12.054 1.00 98.75 413 VAL A N 1
ATOM 3161 C CA . VAL A 1 413 ? -8.712 -9.891 11.741 1.00 98.75 413 VAL A CA 1
ATOM 3162 C C . VAL A 1 413 ? -10.139 -10.188 11.254 1.00 98.75 413 VAL A C 1
ATOM 3164 O O . VAL A 1 413 ? -11.109 -9.579 11.715 1.00 98.75 413 VAL A O 1
ATOM 3167 N N . ALA A 1 414 ? -10.296 -11.150 10.340 1.00 98.62 414 ALA A N 1
ATOM 3168 C CA . ALA A 1 414 ? -11.595 -11.523 9.786 1.00 98.62 414 ALA A CA 1
ATOM 3169 C C . ALA A 1 414 ? -12.561 -12.113 10.833 1.00 98.62 414 ALA A C 1
ATOM 3171 O O . ALA A 1 414 ? -13.781 -11.916 10.718 1.00 98.62 414 ALA A O 1
ATOM 3172 N N . ASP A 1 415 ? -12.033 -12.818 11.833 1.00 98.19 415 ASP A N 1
ATOM 3173 C CA . ASP A 1 415 ? -12.803 -13.425 12.919 1.00 98.19 415 ASP A CA 1
ATOM 3174 C C . ASP A 1 415 ? -13.258 -12.390 13.948 1.00 98.19 415 ASP A C 1
ATOM 3176 O O . ASP A 1 415 ? -14.446 -12.365 14.287 1.00 98.19 415 ASP A O 1
ATOM 3180 N N . VAL A 1 416 ? -12.379 -11.462 14.350 1.00 98.00 416 VAL A N 1
ATOM 3181 C CA . VAL A 1 416 ? -12.743 -10.335 15.231 1.00 98.00 416 VAL A CA 1
ATOM 3182 C C . VAL A 1 416 ? -13.869 -9.506 14.601 1.00 98.00 416 VAL A C 1
ATOM 3184 O O . VAL A 1 416 ? -14.910 -9.276 15.226 1.00 98.00 416 VAL A O 1
ATOM 3187 N N . LEU A 1 417 ? -13.736 -9.149 13.317 1.00 97.94 417 LEU A N 1
ATOM 3188 C CA . LEU A 1 417 ? -14.790 -8.441 12.580 1.00 97.94 417 LEU A CA 1
ATOM 3189 C C . LEU A 1 417 ? -16.069 -9.282 12.438 1.00 97.94 417 LEU A C 1
ATOM 3191 O O . LEU A 1 417 ? -17.179 -8.745 12.451 1.00 97.94 417 LEU A O 1
ATOM 3195 N N . GLY A 1 418 ? -15.950 -10.606 12.315 1.00 96.50 418 GLY A N 1
ATOM 3196 C CA . GLY A 1 418 ? -17.090 -11.526 12.316 1.00 96.50 418 GLY A CA 1
ATOM 3197 C C . GLY A 1 418 ? -17.876 -11.500 13.632 1.00 96.50 418 GLY A C 1
ATOM 3198 O O . GLY A 1 418 ? -19.113 -11.462 13.612 1.00 96.50 418 GLY A O 1
ATOM 3199 N N . GLY A 1 419 ? -17.167 -11.459 14.762 1.00 95.06 419 GLY A N 1
ATOM 3200 C CA . GLY A 1 419 ? -17.744 -11.295 16.096 1.00 95.06 419 GLY A CA 1
ATOM 3201 C C . GLY A 1 419 ? -18.502 -9.974 16.235 1.00 95.06 419 GLY A C 1
ATOM 3202 O O . GLY A 1 419 ? -19.685 -9.977 16.594 1.00 95.06 419 GLY A O 1
ATOM 3203 N N . PHE A 1 420 ? -17.873 -8.859 15.845 1.00 94.25 420 PHE A N 1
ATOM 3204 C CA . PHE A 1 420 ? -18.501 -7.532 15.838 1.00 94.25 420 PHE A CA 1
ATOM 3205 C C . PHE A 1 420 ? -19.811 -7.512 15.031 1.00 94.25 420 PHE A C 1
ATOM 3207 O O . PHE A 1 420 ? -20.860 -7.101 15.536 1.00 94.25 420 PHE A O 1
ATOM 3214 N N . LEU A 1 421 ? -19.793 -8.033 13.799 1.00 93.75 421 LEU A N 1
ATOM 3215 C CA . LEU A 1 421 ? -20.964 -8.057 12.913 1.00 93.75 421 LEU A CA 1
ATOM 3216 C C . LEU A 1 421 ? -22.138 -8.869 13.481 1.00 93.75 421 LEU A C 1
ATOM 3218 O O . LEU A 1 421 ? -23.301 -8.530 13.238 1.00 93.75 421 LEU A O 1
ATOM 3222 N N . THR A 1 422 ? -21.844 -9.923 14.243 1.00 91.31 422 THR A N 1
ATOM 3223 C CA . THR A 1 422 ? -22.857 -10.761 14.899 1.00 91.31 422 THR A CA 1
ATOM 3224 C C . THR A 1 422 ? -23.500 -10.026 16.077 1.00 91.31 422 THR A C 1
ATOM 3226 O O . THR A 1 422 ? -24.729 -10.005 16.201 1.00 91.31 422 THR A O 1
ATOM 3229 N N . THR A 1 423 ? -22.693 -9.365 16.910 1.00 85.44 423 THR A N 1
ATOM 3230 C CA . THR A 1 423 ? -23.164 -8.589 18.069 1.00 85.44 423 THR A CA 1
ATOM 3231 C C . THR A 1 423 ? -23.960 -7.354 17.644 1.00 85.44 423 THR A C 1
ATOM 3233 O O . THR A 1 423 ? -25.059 -7.121 18.157 1.00 85.44 423 THR A O 1
ATOM 3236 N N . ALA A 1 424 ? -23.476 -6.610 16.647 1.00 75.94 424 ALA A N 1
ATOM 3237 C CA . ALA A 1 424 ? -24.177 -5.456 16.083 1.00 75.94 424 ALA A CA 1
ATOM 3238 C C . ALA A 1 424 ? -25.546 -5.847 15.491 1.00 75.94 424 ALA A C 1
ATOM 3240 O O . ALA A 1 424 ? -26.544 -5.152 15.691 1.00 75.94 424 ALA A O 1
ATOM 3241 N N . GLY A 1 425 ? -25.624 -7.005 14.822 1.00 66.12 425 GLY A N 1
ATOM 3242 C CA . GLY A 1 425 ? -26.877 -7.540 14.282 1.00 66.12 425 GLY A CA 1
ATOM 3243 C C . GLY A 1 425 ? -27.921 -7.888 15.350 1.00 66.12 425 GLY A C 1
ATOM 3244 O O . GLY A 1 425 ? -29.116 -7.739 15.101 1.00 66.12 425 GLY A O 1
ATOM 3245 N N . ARG A 1 426 ? -27.495 -8.311 16.550 1.00 69.94 426 ARG A N 1
ATOM 3246 C CA . ARG A 1 426 ? -28.405 -8.571 17.682 1.00 69.94 426 ARG A CA 1
ATOM 3247 C C . ARG A 1 426 ? -28.960 -7.275 18.276 1.00 69.94 426 ARG A C 1
ATOM 3249 O O . ARG A 1 426 ? -30.170 -7.182 18.456 1.00 69.94 426 ARG A O 1
ATOM 3256 N N . ARG A 1 427 ? -28.117 -6.254 18.492 1.00 62.50 427 ARG A N 1
ATOM 3257 C CA . ARG A 1 427 ? -28.545 -4.944 19.033 1.00 62.50 427 ARG A CA 1
ATOM 3258 C C . ARG A 1 427 ? -29.594 -4.250 18.152 1.00 62.50 427 ARG A C 1
ATOM 3260 O O . ARG A 1 427 ? -30.542 -3.682 18.686 1.00 62.50 427 ARG A O 1
ATOM 3267 N N . SER A 1 428 ? -29.465 -4.358 16.826 1.00 58.97 428 SER A N 1
ATOM 3268 C CA . SER A 1 428 ? -30.418 -3.776 15.865 1.00 58.97 428 SER A CA 1
ATOM 3269 C C . SER A 1 428 ? -31.775 -4.493 15.816 1.00 58.97 428 SER A C 1
ATOM 3271 O O . SER A 1 428 ? -32.772 -3.864 15.475 1.00 58.97 428 SER A O 1
ATOM 3273 N N . LYS A 1 429 ? -31.840 -5.794 16.140 1.00 53.38 429 LYS A N 1
ATOM 3274 C CA . LYS A 1 429 ? -33.113 -6.536 16.197 1.00 53.38 429 LYS A CA 1
ATOM 3275 C C . LYS A 1 429 ? -33.889 -6.249 17.481 1.00 53.38 429 LYS A C 1
ATOM 3277 O O . LYS A 1 429 ? -35.104 -6.142 17.427 1.00 53.38 429 LYS A O 1
ATOM 3282 N N . THR A 1 430 ? -33.209 -6.078 18.614 1.00 49.44 430 THR A N 1
ATOM 3283 C CA . THR A 1 430 ? -33.870 -5.773 19.895 1.00 49.44 430 THR A CA 1
ATOM 3284 C C . THR A 1 430 ? -34.533 -4.392 19.900 1.00 49.44 430 THR A C 1
ATOM 3286 O O . THR A 1 430 ? -35.577 -4.222 20.517 1.00 49.44 430 THR A O 1
ATOM 3289 N N . THR A 1 431 ? -33.980 -3.416 19.176 1.00 48.41 431 THR A N 1
ATOM 3290 C CA . THR A 1 431 ? -34.580 -2.076 19.027 1.00 48.41 431 THR A CA 1
ATOM 3291 C C . THR A 1 431 ? -35.784 -2.058 18.084 1.00 48.41 431 THR A C 1
ATOM 3293 O O . THR A 1 431 ? -36.705 -1.285 18.310 1.00 48.41 431 THR A O 1
ATOM 3296 N N . ALA A 1 432 ? -35.821 -2.931 17.072 1.00 46.62 432 ALA A N 1
ATOM 3297 C CA . ALA A 1 432 ? -36.928 -3.016 16.112 1.00 46.62 432 ALA A CA 1
ATOM 3298 C C . ALA A 1 432 ? -38.162 -3.787 16.628 1.00 46.62 432 ALA A C 1
ATOM 3300 O O . ALA A 1 432 ? -39.209 -3.745 15.996 1.00 46.62 432 ALA A O 1
ATOM 3301 N N . VAL A 1 433 ? -38.046 -4.509 17.748 1.00 47.28 433 VAL A N 1
ATOM 3302 C CA . VAL A 1 433 ? -39.159 -5.247 18.388 1.00 47.28 433 VAL A CA 1
ATOM 3303 C C . VAL A 1 433 ? -39.798 -4.431 19.529 1.00 47.28 433 VAL A C 1
ATOM 3305 O O . VAL A 1 433 ? -40.804 -4.839 20.097 1.00 47.28 433 VAL A O 1
ATOM 3308 N N . ALA A 1 434 ? -39.229 -3.268 19.863 1.00 42.75 434 ALA A N 1
ATOM 3309 C CA . ALA A 1 434 ? -39.692 -2.387 20.939 1.00 42.75 434 ALA A CA 1
ATOM 3310 C C . ALA A 1 434 ? -40.537 -1.187 20.449 1.00 42.75 434 ALA A C 1
ATOM 3312 O O . ALA A 1 434 ? -40.787 -0.263 21.222 1.00 42.75 434 ALA A O 1
ATOM 3313 N N . THR A 1 435 ? -40.972 -1.202 19.187 1.00 37.12 435 THR A N 1
ATOM 3314 C CA . THR A 1 435 ? -41.925 -0.258 18.571 1.00 37.12 435 THR A CA 1
ATOM 3315 C C . THR A 1 435 ? -43.104 -1.030 18.026 1.00 37.12 435 THR A C 1
ATOM 3317 O O . THR A 1 435 ? -44.243 -0.549 18.194 1.00 37.12 435 THR A O 1
#

Solvent-accessible surface area (backbone atoms only — not comparable to full-atom values): 24596 Å² total; per-residue (Å²): 131,85,82,81,73,41,32,31,37,35,29,31,62,48,70,64,60,34,52,49,47,38,52,30,28,38,78,70,54,32,50,64,47,78,24,54,23,32,60,56,38,51,61,50,54,76,74,44,87,49,48,32,38,38,27,23,48,84,28,61,96,36,29,25,60,61,44,50,56,56,44,63,70,42,99,75,50,47,43,37,35,38,47,25,73,74,84,46,75,68,63,52,50,50,43,50,76,71,64,48,73,45,77,45,57,52,87,64,60,43,65,63,48,25,55,51,52,51,51,51,42,53,48,64,68,62,68,60,86,76,84,88,87,88,84,88,86,85,87,87,88,86,85,88,81,85,88,75,91,72,64,99,55,53,61,82,64,29,41,58,75,44,81,72,48,76,60,93,61,31,42,30,25,37,22,35,35,70,86,76,75,41,73,23,28,36,35,35,44,63,82,87,65,92,75,55,71,78,36,52,57,51,42,53,51,52,51,57,57,53,39,70,54,86,50,94,30,43,55,41,46,76,46,74,52,74,56,93,94,30,45,38,38,33,24,55,57,76,62,63,46,40,41,46,67,60,46,70,42,95,65,72,59,57,67,70,58,48,40,55,50,53,28,48,50,24,49,36,50,30,64,35,42,80,71,76,45,56,42,85,64,56,46,44,77,37,23,34,29,31,84,85,71,46,63,27,39,44,78,69,34,67,63,59,66,61,83,38,61,67,67,43,70,44,94,82,64,46,69,43,55,74,71,76,35,54,26,36,44,61,67,72,61,40,68,88,70,63,42,64,62,36,46,42,19,13,51,14,41,50,48,44,20,48,61,47,62,41,70,73,55,74,74,56,70,70,52,28,47,50,36,52,62,74,49,85,63,72,62,55,55,81,74,28,78,84,58,58,64,72,61,45,54,49,30,52,30,24,53,39,74,54,70,87,62,22,63,94,40,37,56,54,52,25,47,55,38,49,52,50,54,54,52,55,54,51,59,58,52,61,60,69,73,74,114

Secondary structure (DSSP, 8-state):
---PPEEEEEE-S-HHHHHHHHHHHHHTTEEEEEESSHHHHHHHHTTS--SEEEE-SS-SSS-HHHHHHHHHTSSSPPEEEEEES---HHHHHHHHHHT-SEEEESS--HHHHHHHHHHHHHHHHH-S-----------------------TTEETTEEEEEEEEE-SSEEEEEEEETTTTEEEEEEEEP--S---HHHHHHHHHHHHHHTT---TTBPPEEEEEEETTEEEEEEE---EEEHHHHHTSSSPPPHHHHHHHHHHHHHHHHHHHTTT---S---GGGEEEETTS-EEE---SSSTTSS--S-EEPTTS-EES-GGG--HHHHHT-TTT-SHHHHHHHHHHHHHHHHHSS-SS-SSHHHHHHHHHH-PPPPGGGTSTT--HHHHHHHHHHT-SSSTTS-S-HHHHHHHHHHHHHHHHHHHHHHHT--

Radius of gyration: 26.39 Å; Cα contacts (8 Å, |Δi|>4): 705; chains: 1; bounding box: 90×52×64 Å

pLDDT: mean 80.45, std 19.81, range [25.36, 98.81]

Mean predicted aligned error: 16.49 Å

Foldseek 3Di:
DDDPQAEEEEEDLDPVVQVLLCVLLVVVRYHYDYHNALVSVVVVCVVDPHQYYEYEQDGPPHGVLNSLLVLLVDPDRHQYEYEYQDLDPVSVVVSVVSPRQYYHYPPDQSNVVNVVRVVSSVVVVVVPDDDDDDDDDDDDDDDDDDDDDDDPQDQVQWRFPAFPDDAPQWTWTFTARNVVRDTWTKTKGDPPDDQPPVLVVVLVVLLVLQQPDDDPQEWHWDDWDDTPNITITTTHDAAAAFQVVVLPPPDADDLLLLLVQLLLVLVSLQSQQVSQFHQQQDDSRQWGLHPVRHTHGHRRPSPCRSPDHCFDADSNSDTRHDCLLFALCSLNVVVVPPGQLRVLQSSLQVSLSSLQSDGQDDDPPVRSSCCNQPNQGDFSCVRPPPDDVLSSCLSRQSSDNDSVSHDPGSVSSSVSSVVVSVVVVVVVVVVVVVD

Nearest PDB structures (foldseek):
  4ow8-assembly1_A-2  TM=9.158E-01  e=4.384E-22  Mycobacterium tuberculosis
  4eqm-assembly3_C  TM=9.279E-01  e=3.939E-21  Staphylococcus aureus subsp. aureus N315
  4eqm-assembly6_F  TM=9.161E-01  e=2.410E-20  Staphylococcus aureus subsp. aureus N315
  6c9j-assembly1_A  TM=8.208E-01  e=6.898E-17  Homo sapiens
  8guw-assembly1_C  TM=7.587E-01  e=2.891E-14  Homo sapiens

Sequence (435 aa):
MGVTELQALVVDDDAIARKMLAFALEQEGFRCDSAEDGLQADAKIAQRAYDLVVTDLKMPNKHGHSLAVDLLGMERPPVIVIHTSVDDPRLTKDLMSRGVDDIMYKPVQPAAFAAKAKSLVSRRQNDRPAAASTESFNDSLGSTEMSAKTSSNDFGRYRIIREAGRGNMATVYLATDLRLDRDVALKILRTDGDETIASFDRFQEEAKTAATLSHSGICPVYDVGTFDGRHYIAMGFVEGHPLSRYISSERLQPERQVALVVRKLAKALNHAHERGIVHRDLKPANIMINSDGQPVITDFGLAARMGEANVQLTQAGQLVGTPAYMSPEQANGESELIGPASDVYSLGVILYQLLTSRLPFDGSVVKVIYKIISEDPEPPSKHRPNVDSGLEDLCLSMMAKSIEDRPPSMQTVADVLGGFLTTAGRRSKTTAVAT